Protein AF-0000000080283864 (afdb_homodimer)

Organism: Amycolatopsis orientalis (NCBI:txid31958)

pLDDT: mean 92.41, std 11.89, range [25.61, 98.88]

Radius of gyration: 26.12 Å; Cα contacts (8 Å, |Δi|>4): 1387; chains: 2; bounding box: 38×82×55 Å

Foldseek 3Di:
DPPPPPLPDDWPVQFQVQQQVAPADWDWCAQDWKWKQWPVGDIWTWGHNTRFWIQTPRDIFGKTWHCPDPFKMWIKTCPPVDFFKIKIKIAGLVQQKIKMKIKGQAPDADPPDFRIDIDMTIIGMPNDHHDDDTKDFDFVCAFWKKWWDRDPAFIKIWHHHAQFKIKMATCGHPRHPDIDMWTKHWIDDDVQWIWIKTGDNVFNKIKIKIARRPPQQKMWIKMWGAGPVGGTDIHTHMRGMGTDDGDDDPDDHHD/DDPPPPLPDDWPVQFQVQQQVAPADWDWCAQDWKWKQWPVGDIWTWGHNTRFWIQTPRDIFGKTWHCPDPFKMWIKTCPPVDFFKIKIKIAGLVQQKIKMKIKGQAPDADPPDFRIDMDMTIIGMPNDHHDDDTKDFDFVCAFWKKWWDRDPAFIKIWHHHAQFKIKMATCGHPRHPDIDMWTKHWIDDDVQWIWIKTGDNVFNKIKTKIARRPPQQKMWIKMWGAGPVGGIDIHTHMRGMGTDDGDDDPDDDHD

InterPro domains:
  IPR012674 Calycin [G3DSA:2.40.128.20] (137-214)
  IPR024724 Molybdenum cofactor biosynthesis protein F, N-terminal [PF10703] (7-105)
  IPR035348 MoaF, C-terminal domain [PF17409] (137-244)

Solvent-accessible surface area (backbone atoms only — not comparable to full-atom values): 25996 Å² total; per-residue (Å²): 130,84,68,74,74,75,78,74,78,76,50,55,72,71,66,50,72,57,32,38,67,46,29,73,66,73,40,75,50,48,72,42,72,49,41,37,41,32,74,86,67,52,69,47,41,37,36,23,71,37,66,46,35,29,30,48,74,82,44,76,30,54,40,50,34,29,59,78,43,98,48,29,38,45,35,37,29,60,33,82,86,43,87,40,33,33,40,35,39,35,39,27,80,72,34,12,37,22,36,38,38,41,39,36,54,51,96,57,87,44,91,96,42,43,31,33,46,76,47,78,39,34,32,30,35,76,83,51,76,66,44,83,71,80,39,39,83,42,64,83,54,42,37,31,29,34,34,39,39,18,34,101,54,35,29,34,38,43,36,28,61,32,54,48,30,32,33,39,34,28,48,36,42,96,52,47,69,42,66,42,50,33,42,32,46,40,28,36,55,50,94,44,29,32,40,42,30,40,28,32,69,90,46,47,33,28,38,48,31,45,38,32,66,48,92,77,27,34,31,41,33,38,37,43,28,44,36,92,89,66,44,67,45,76,42,65,28,14,15,41,48,43,81,57,44,70,42,76,68,92,70,74,57,59,84,130,85,69,75,71,76,77,75,77,75,50,55,73,71,66,49,71,57,31,38,66,46,29,74,66,74,40,77,52,50,71,41,71,47,41,35,40,33,75,84,67,52,69,46,41,37,36,22,70,36,65,46,35,30,30,48,73,83,45,76,28,54,38,48,34,30,60,80,44,98,49,30,37,44,35,38,28,60,34,83,87,42,88,41,31,33,40,37,41,36,39,28,79,71,34,12,37,23,36,38,38,42,39,38,54,50,94,58,87,43,92,98,41,44,30,32,45,76,48,78,39,33,31,30,35,74,84,51,76,65,44,83,69,79,40,39,82,42,66,82,54,44,37,31,29,34,34,37,39,18,34,102,55,34,29,34,37,42,36,29,62,32,53,48,30,31,33,38,35,28,48,36,42,98,51,48,69,44,65,42,51,32,44,32,46,40,27,38,55,50,93,45,28,30,39,42,29,40,30,32,69,89,46,47,34,29,38,48,31,43,37,31,67,50,90,76,26,34,30,40,33,36,37,44,29,43,35,89,88,65,44,67,44,75,43,65,28,14,16,41,48,44,82,57,45,70,41,74,69,92,70,74,56,60,83

Nearest PDB structures (foldseek):
  4q51-assembly1_A  TM=9.137E-01  e=9.960E-20  Burkholderia cenocepacia J2315
  5hal-assembly1_A  TM=8.743E-01  e=8.711E-05  Burkholderia vietnamiensis G4
  3ve1-assembly2_C  TM=2.803E-01  e=1.453E+00  Neisseria meningitidis serogroup B
  2zf3-assembly2_D  TM=2.287E-01  e=5.045E-01  Chromobacterium violaceum
  2zf3-assembly2_C  TM=2.265E-01  e=7.178E-01  Chromobacterium violaceum

Structure (mmCIF, N/CA/C/O backbone):
data_AF-0000000080283864-model_v1
#
loop_
_entity.id
_entity.type
_entity.pdbx_description
1 polymer 'Molybdenum cofactor biosynthesis protein MoaF'
#
loop_
_atom_site.group_PDB
_atom_site.id
_atom_site.type_symbol
_atom_site.label_atom_id
_atom_site.label_alt_id
_atom_site.label_comp_id
_atom_site.label_asym_id
_atom_site.label_entity_id
_atom_site.label_seq_id
_atom_site.pdbx_PDB_ins_code
_atom_site.Cartn_x
_atom_site.Cartn_y
_atom_site.Cartn_z
_atom_site.occupancy
_atom_site.B_iso_or_equiv
_atom_site.auth_seq_id
_atom_site.auth_comp_id
_atom_site.auth_asym_id
_atom_site.auth_atom_id
_atom_site.pdbx_PDB_model_num
ATOM 1 N N . MET A 1 1 ? 19.703 -20.797 2.203 1 25.61 1 MET A N 1
ATOM 2 C CA . MET A 1 1 ? 18.328 -20.297 2.172 1 25.61 1 MET A CA 1
ATOM 3 C C . MET A 1 1 ? 18.203 -19 2.959 1 25.61 1 MET A C 1
ATOM 5 O O . MET A 1 1 ? 18.266 -19 4.188 1 25.61 1 MET A O 1
ATOM 9 N N . SER A 1 2 ? 18.672 -17.844 2.436 1 31.12 2 SER A N 1
ATOM 10 C CA . SER A 1 2 ? 18.906 -16.641 3.213 1 31.12 2 SER A CA 1
ATOM 11 C C . SER A 1 2 ? 17.625 -16.156 3.885 1 31.12 2 SER A C 1
ATOM 13 O O . SER A 1 2 ? 16.578 -16.078 3.248 1 31.12 2 SER A O 1
ATOM 15 N N . GLU A 1 3 ? 17.375 -16.406 5.168 1 31.83 3 GLU A N 1
ATOM 16 C CA . GLU A 1 3 ? 16.344 -15.922 6.074 1 31.83 3 GLU A CA 1
ATOM 17 C C . GLU A 1 3 ? 16.047 -14.453 5.82 1 31.83 3 GLU A C 1
ATOM 19 O O . GLU A 1 3 ? 16.953 -13.633 5.699 1 31.83 3 GLU A O 1
ATOM 24 N N . ALA A 1 4 ? 15.016 -14.312 5.199 1 40.72 4 ALA A N 1
ATOM 25 C CA . ALA A 1 4 ? 14.656 -12.906 5.062 1 40.72 4 ALA A CA 1
ATOM 26 C C . ALA A 1 4 ? 15 -12.125 6.328 1 40.72 4 ALA A C 1
ATOM 28 O O . ALA A 1 4 ? 14.547 -12.484 7.422 1 40.72 4 ALA A O 1
ATOM 29 N N . PRO A 1 5 ? 16.078 -11.344 6.457 1 42.81 5 PRO A N 1
ATOM 30 C CA . PRO A 1 5 ? 16.391 -10.578 7.668 1 42.81 5 PRO A CA 1
ATOM 31 C C . PRO A 1 5 ? 15.141 -9.992 8.336 1 42.81 5 PRO A C 1
ATOM 33 O O . PRO A 1 5 ? 14.148 -9.711 7.652 1 42.81 5 PRO A O 1
ATOM 36 N N . GLU A 1 6 ? 14.773 -10.336 9.594 1 45.62 6 GLU A N 1
ATOM 37 C CA . GLU A 1 6 ? 13.758 -9.727 10.445 1 45.62 6 GLU A CA 1
ATOM 38 C C . GLU A 1 6 ? 13.656 -8.227 10.203 1 45.62 6 GLU A C 1
ATOM 40 O O . GLU A 1 6 ? 14.664 -7.512 10.273 1 45.62 6 GLU A O 1
ATOM 45 N N . GLU A 1 7 ? 12.82 -7.988 9.359 1 53.22 7 GLU A N 1
ATOM 46 C CA . GLU A 1 7 ? 12.664 -6.551 9.148 1 53.22 7 GLU A CA 1
ATOM 47 C C . GLU A 1 7 ? 12.562 -5.809 10.484 1 53.22 7 GLU A C 1
ATOM 49 O O . GLU A 1 7 ? 11.578 -5.957 11.211 1 53.22 7 GLU A O 1
ATOM 54 N N . GLN A 1 8 ? 13.641 -5.59 11.18 1 59.91 8 GLN A N 1
ATOM 55 C CA . GLN A 1 8 ? 13.625 -4.801 12.406 1 59.91 8 GLN A CA 1
ATOM 56 C C . GLN A 1 8 ? 13.039 -3.412 12.156 1 59.91 8 GLN A C 1
ATOM 58 O O . GLN A 1 8 ? 13.664 -2.578 11.5 1 59.91 8 GLN A O 1
ATOM 63 N N . TRP A 1 9 ? 11.711 -3.373 12.336 1 62.59 9 TRP A N 1
ATOM 64 C CA . TRP A 1 9 ? 11.07 -2.066 12.219 1 62.59 9 TRP A CA 1
ATOM 65 C C . TRP A 1 9 ? 11.719 -1.057 13.164 1 62.59 9 TRP A C 1
ATOM 67 O O . TRP A 1 9 ? 12.055 -1.386 14.305 1 62.59 9 TRP A O 1
ATOM 77 N N . ARG A 1 10 ? 12.117 0.074 12.609 1 65.06 10 ARG A N 1
ATOM 78 C CA . ARG A 1 10 ? 12.766 1.14 13.367 1 65.06 10 ARG A CA 1
ATOM 79 C C . ARG A 1 10 ? 11.758 1.891 14.227 1 65.06 10 ARG A C 1
ATOM 81 O O . ARG A 1 10 ? 10.586 2.014 13.867 1 65.06 10 ARG A O 1
ATOM 88 N N . THR A 1 11 ? 12.336 2.283 15.367 1 65.94 11 THR A N 1
ATOM 89 C CA . THR A 1 11 ? 11.531 3.109 16.266 1 65.94 11 THR A CA 1
ATOM 90 C C . THR A 1 11 ? 11.461 4.547 15.758 1 65.94 11 THR A C 1
ATOM 92 O O . THR A 1 11 ? 12.234 4.938 14.883 1 65.94 11 THR A O 1
ATOM 95 N N . TYR A 1 12 ? 10.523 5.316 16.281 1 68.38 12 TYR A N 1
ATOM 96 C CA . TYR A 1 12 ? 10.266 6.703 15.906 1 68.38 12 TYR A CA 1
ATOM 97 C C . TYR A 1 12 ? 11.562 7.512 15.906 1 68.38 12 TYR A C 1
ATOM 99 O O . TYR A 1 12 ? 11.859 8.203 14.93 1 68.38 12 TYR A O 1
ATOM 107 N N . ASP A 1 13 ? 12.289 7.477 16.906 1 67.56 13 ASP A N 1
ATOM 108 C CA . ASP A 1 13 ? 13.477 8.305 17.078 1 67.56 13 ASP A CA 1
ATOM 109 C C . ASP A 1 13 ? 14.57 7.922 16.078 1 67.56 13 ASP A C 1
ATOM 111 O O . ASP A 1 13 ? 15.398 8.758 15.719 1 67.56 13 ASP A O 1
ATOM 115 N N . GLU A 1 14 ? 14.453 6.836 15.617 1 67.88 14 GLU A N 1
ATOM 116 C CA . GLU A 1 14 ? 15.492 6.34 14.711 1 67.88 14 GLU A CA 1
ATOM 117 C C . GLU A 1 14 ? 15.289 6.863 13.297 1 67.88 14 GLU A C 1
ATOM 119 O O . GLU A 1 14 ? 16.25 7.094 12.57 1 67.88 14 GLU A O 1
ATOM 124 N N . PHE A 1 15 ? 14.062 7.145 13.023 1 70.94 15 PHE A N 1
ATOM 125 C CA . PHE A 1 15 ? 13.891 7.5 11.617 1 70.94 15 PHE A CA 1
ATOM 126 C C . PHE A 1 15 ? 13.625 8.992 11.469 1 70.94 15 PHE A C 1
ATOM 128 O O . PHE A 1 15 ? 13.828 9.555 10.391 1 70.94 15 PHE A O 1
ATOM 135 N N . ALA A 1 16 ? 13.352 9.625 12.523 1 75.56 16 ALA A N 1
ATOM 136 C CA . ALA A 1 16 ? 12.875 11 12.398 1 75.56 16 ALA A CA 1
ATOM 137 C C . ALA A 1 16 ? 14.039 11.984 12.406 1 75.56 16 ALA A C 1
ATOM 139 O O . ALA A 1 16 ? 13.883 13.148 12.047 1 75.56 16 ALA A O 1
ATOM 140 N N . ALA A 1 17 ? 15.25 11.539 12.742 1 79.31 17 ALA A N 1
ATOM 141 C CA . ALA A 1 17 ? 16.391 12.453 12.812 1 79.31 17 ALA A CA 1
ATOM 142 C C . ALA A 1 17 ? 16.688 13.062 11.445 1 79.31 17 ALA A C 1
ATOM 144 O O . ALA A 1 17 ? 16.969 12.344 10.484 1 79.31 17 ALA A O 1
ATOM 145 N N . GLY A 1 18 ? 16.484 14.367 11.336 1 88.31 18 GLY A N 1
ATOM 146 C CA . GLY A 1 18 ? 16.844 15.078 10.125 1 88.31 18 GLY A CA 1
ATOM 147 C C . GLY A 1 18 ? 15.688 15.25 9.164 1 88.31 18 GLY A C 1
ATOM 148 O O . GLY A 1 18 ? 15.836 15.867 8.102 1 88.31 18 GLY A O 1
ATOM 149 N N . ILE A 1 19 ? 14.555 14.844 9.547 1 92.75 19 ILE A N 1
ATOM 150 C CA . ILE A 1 19 ? 13.43 14.805 8.609 1 92.75 19 ILE A CA 1
ATOM 151 C C . ILE A 1 19 ? 12.945 16.219 8.328 1 92.75 19 ILE A C 1
ATOM 153 O O . ILE A 1 19 ? 12.172 16.438 7.387 1 92.75 19 ILE A O 1
ATOM 157 N N . ALA A 1 20 ? 13.461 17.219 9.07 1 94.94 20 ALA A N 1
ATOM 158 C CA . ALA A 1 20 ? 13.062 18.609 8.867 1 94.94 20 ALA A CA 1
ATOM 159 C C . ALA A 1 20 ? 14.117 19.375 8.078 1 94.94 20 ALA A C 1
ATOM 161 O O . ALA A 1 20 ? 14.047 20.594 7.965 1 94.94 20 ALA A O 1
ATOM 162 N N . THR A 1 21 ? 15.109 18.719 7.535 1 96.25 21 THR A N 1
ATOM 163 C CA . THR A 1 21 ? 16.25 19.359 6.887 1 96.25 21 THR A CA 1
ATOM 164 C C . THR A 1 21 ? 15.789 20.266 5.742 1 96.25 21 THR A C 1
ATOM 166 O O . THR A 1 21 ? 16.312 21.359 5.559 1 96.25 21 THR A O 1
ATOM 169 N N . TYR A 1 22 ? 14.789 19.875 4.984 1 97.75 22 TYR A N 1
ATOM 170 C CA . TYR A 1 22 ? 14.359 20.656 3.828 1 97.75 22 TYR A CA 1
ATOM 171 C C . TYR A 1 22 ? 13.047 21.391 4.109 1 97.75 22 TYR A C 1
ATOM 173 O O . TYR A 1 22 ? 12.352 21.797 3.184 1 97.75 22 TYR A O 1
ATOM 181 N N . ARG A 1 23 ? 12.727 21.438 5.387 1 97.62 23 ARG A N 1
ATOM 182 C CA . ARG A 1 23 ? 11.523 22.156 5.781 1 97.62 23 ARG A CA 1
ATOM 183 C C . ARG A 1 23 ? 11.656 23.641 5.48 1 97.62 23 ARG A C 1
ATOM 185 O O . ARG A 1 23 ? 12.75 24.203 5.562 1 97.62 23 ARG A O 1
ATOM 192 N N . LEU A 1 24 ? 10.555 24.297 5.145 1 97.69 24 LEU A N 1
ATOM 193 C CA . LEU A 1 24 ? 10.531 25.75 4.992 1 97.69 24 LEU A CA 1
ATOM 194 C C . LEU A 1 24 ? 10.898 26.438 6.301 1 97.69 24 LEU A C 1
ATOM 196 O O . LEU A 1 24 ? 10.68 25.875 7.383 1 97.69 24 LEU A O 1
ATOM 200 N N . PRO A 1 25 ? 11.461 27.594 6.211 1 96.38 25 PRO A N 1
ATOM 201 C CA . PRO A 1 25 ? 11.852 28.297 7.434 1 96.38 25 PRO A CA 1
ATOM 202 C C . PRO A 1 25 ? 10.656 28.656 8.32 1 96.38 25 PRO A C 1
ATOM 204 O O . PRO A 1 25 ? 9.547 28.844 7.816 1 96.38 25 PRO A O 1
ATOM 207 N N . ASN A 1 26 ? 10.961 28.812 9.547 1 97.12 26 ASN A N 1
ATOM 208 C CA . ASN A 1 26 ? 9.93 29.203 10.5 1 97.12 26 ASN A CA 1
ATOM 209 C C . ASN A 1 26 ? 9.422 30.625 10.219 1 97.12 26 ASN A C 1
ATOM 211 O O . ASN A 1 26 ? 10.203 31.5 9.844 1 97.12 26 ASN A O 1
ATOM 215 N N . ALA A 1 27 ? 8.172 30.75 10.43 1 97.5 27 ALA A N 1
ATOM 216 C CA . ALA A 1 27 ? 7.566 32.062 10.391 1 97.5 27 ALA A CA 1
ATOM 217 C C . ALA A 1 27 ? 7.492 32.688 11.789 1 97.5 27 ALA A C 1
ATOM 219 O O . ALA A 1 27 ? 7.254 31.969 12.773 1 97.5 27 ALA A O 1
ATOM 220 N N . ASP A 1 28 ? 7.703 33.938 11.883 1 97.31 28 ASP A N 1
ATOM 221 C CA . ASP A 1 28 ? 7.551 34.688 13.133 1 97.31 28 ASP A CA 1
ATOM 222 C C . ASP A 1 28 ? 6.176 35.344 13.211 1 97.31 28 ASP A C 1
ATOM 224 O O . ASP A 1 28 ? 5.891 36.281 12.461 1 97.31 28 ASP A O 1
ATOM 228 N N . LEU A 1 29 ? 5.359 34.844 14.18 1 97.94 29 LEU A N 1
ATOM 229 C CA . LEU A 1 29 ? 4.008 35.375 14.297 1 97.94 29 LEU A CA 1
ATOM 230 C C . LEU A 1 29 ? 3.887 36.281 15.523 1 97.94 29 LEU A C 1
ATOM 232 O O . LEU A 1 29 ? 2.777 36.594 15.969 1 97.94 29 LEU A O 1
ATOM 236 N N . SER A 1 30 ? 5.043 36.719 16 1 98.19 30 SER A N 1
ATOM 237 C CA . SER A 1 30 ? 5.102 37.5 17.219 1 98.19 30 SER A CA 1
ATOM 238 C C . SER A 1 30 ? 4.145 38.688 17.156 1 98.19 30 SER A C 1
ATOM 240 O O . SER A 1 30 ? 4.148 39.438 16.172 1 98.19 30 SER A O 1
ATOM 242 N N . GLY A 1 31 ? 3.346 38.781 18.188 1 98 31 GLY A N 1
ATOM 243 C CA . GLY A 1 31 ? 2.482 39.938 18.328 1 98 31 GLY A CA 1
ATOM 244 C C . GLY A 1 31 ? 1.147 39.781 17.625 1 98 31 GLY A C 1
ATOM 245 O O . GLY A 1 31 ? 0.249 40.594 17.781 1 98 31 GLY A O 1
ATOM 246 N N . ARG A 1 32 ? 0.934 38.75 16.922 1 97.44 32 ARG A N 1
ATOM 247 C CA . ARG A 1 32 ? -0.314 38.531 16.203 1 97.44 32 ARG A CA 1
ATOM 248 C C . ARG A 1 32 ? -1.356 37.875 17.109 1 97.44 32 ARG A C 1
ATOM 250 O O . ARG A 1 32 ? -1.013 37.125 18.031 1 97.44 32 ARG A O 1
ATOM 257 N N . GLU A 1 33 ? -2.533 38.281 16.875 1 97.94 33 GLU A N 1
ATOM 258 C CA . GLU A 1 33 ? -3.695 37.656 17.5 1 97.94 33 GLU A CA 1
ATOM 259 C C . GLU A 1 33 ? -4.668 37.156 16.453 1 97.94 33 GLU A C 1
ATOM 261 O O . GLU A 1 33 ? -4.883 37.781 15.422 1 97.94 33 GLU A O 1
ATOM 266 N N . LEU A 1 34 ? -5.211 36.031 16.75 1 97.56 34 LEU A N 1
ATOM 267 C CA . LEU A 1 34 ? -6.098 35.344 15.805 1 97.56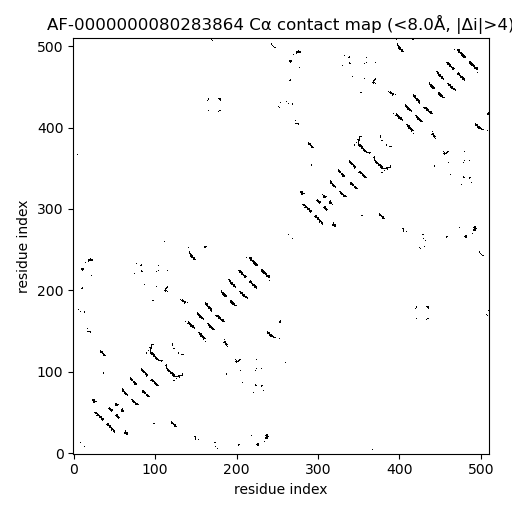 34 LEU A CA 1
ATOM 268 C C . LEU A 1 34 ? -7.156 34.531 16.531 1 97.56 34 LEU A C 1
ATOM 270 O O . LEU A 1 34 ? -6.836 33.781 17.453 1 97.56 34 LEU A O 1
ATOM 274 N N . ALA A 1 35 ? -8.336 34.781 16.203 1 98.56 35 ALA A N 1
ATOM 275 C CA . ALA A 1 35 ? -9.406 33.875 16.656 1 98.56 35 ALA A CA 1
ATOM 276 C C . ALA A 1 35 ? -9.898 33 15.523 1 98.56 35 ALA A C 1
ATOM 278 O O . ALA A 1 35 ? -10.188 33.469 14.43 1 98.56 35 ALA A O 1
ATOM 279 N N . VAL A 1 36 ? -9.938 31.719 15.766 1 98.69 36 VAL A N 1
ATOM 280 C CA . VAL A 1 36 ? -10.469 30.75 14.805 1 98.69 36 VAL A CA 1
ATOM 281 C C . VAL A 1 36 ? -11.75 30.125 15.359 1 98.69 36 VAL A C 1
ATOM 283 O O . VAL A 1 36 ? -11.742 29.531 16.438 1 98.69 36 VAL A O 1
ATOM 286 N N . THR A 1 37 ? -12.836 30.297 14.633 1 98.75 37 THR A N 1
ATOM 287 C CA . THR A 1 37 ? -14.078 29.609 14.977 1 98.75 37 THR A CA 1
ATOM 288 C C . THR A 1 37 ? -14.234 28.328 14.156 1 98.75 37 THR A C 1
ATOM 290 O O . THR A 1 37 ? -14.305 28.391 12.93 1 98.75 37 THR A O 1
ATOM 293 N N . LEU A 1 38 ? -14.312 27.203 14.867 1 98.56 38 LEU A N 1
ATOM 294 C CA . LEU A 1 38 ? -14.445 25.906 14.211 1 98.56 38 LEU A CA 1
ATOM 295 C C . LEU A 1 38 ? -15.906 25.609 13.898 1 98.56 38 LEU A C 1
ATOM 297 O O . LEU A 1 38 ? -16.812 26.281 14.406 1 98.56 38 LEU A O 1
ATOM 301 N N . ASP A 1 39 ? -16.109 24.656 13.062 1 98 39 ASP A N 1
ATOM 302 C CA . ASP A 1 39 ? -17.453 24.391 12.57 1 98 39 ASP A CA 1
ATOM 303 C C . ASP A 1 39 ? -18.328 23.766 13.656 1 98 39 ASP A C 1
ATOM 305 O O . ASP A 1 39 ? -19.562 23.734 13.523 1 98 39 ASP A O 1
ATOM 309 N N . ASP A 1 40 ? -17.766 23.297 14.68 1 97.62 40 ASP A N 1
ATOM 310 C CA . ASP A 1 40 ? -18.578 22.766 15.766 1 97.62 40 ASP A CA 1
ATOM 311 C C . ASP A 1 40 ? -18.891 23.859 16.797 1 97.62 40 ASP A C 1
ATOM 313 O O . ASP A 1 40 ? -19.484 23.578 17.844 1 97.62 40 ASP A O 1
ATOM 317 N N . GLY A 1 41 ? -18.438 25 16.562 1 97 41 GLY A N 1
ATOM 318 C CA . GLY A 1 41 ? -18.734 26.141 17.422 1 97 41 GLY A CA 1
ATOM 319 C C . GLY A 1 41 ? -17.594 26.5 18.344 1 97 41 GLY A C 1
ATOM 320 O O . GLY A 1 41 ? -17.578 27.594 18.938 1 97 41 GLY A O 1
ATOM 321 N N . THR A 1 42 ? -16.641 25.641 18.5 1 97.56 42 THR A N 1
ATOM 322 C CA . THR A 1 42 ? -15.484 25.906 19.344 1 97.56 42 THR A CA 1
ATOM 323 C C . THR A 1 42 ? -14.656 27.047 18.781 1 97.56 42 THR A C 1
ATOM 325 O O . THR A 1 42 ? -14.461 27.156 17.562 1 97.56 42 THR A O 1
ATOM 328 N N . THR A 1 43 ? -14.219 27.906 19.672 1 98.25 43 THR A N 1
ATOM 329 C CA . THR A 1 43 ? -13.359 29 19.25 1 98.25 43 THR A CA 1
ATOM 330 C C . THR A 1 43 ? -11.953 28.844 19.828 1 98.25 43 THR A C 1
ATOM 332 O O . THR A 1 43 ? -11.797 28.562 21.016 1 98.25 43 THR A O 1
ATOM 335 N N . LEU A 1 44 ? -10.969 28.969 19.016 1 98.25 44 LEU A N 1
ATOM 336 C CA . LEU A 1 44 ? -9.57 29.031 19.422 1 98.25 44 LEU A CA 1
ATOM 337 C C . LEU A 1 44 ? -9.062 30.469 19.406 1 98.25 44 LEU A C 1
ATOM 339 O O . LEU A 1 44 ? -8.961 31.094 18.344 1 98.25 44 LEU A O 1
ATOM 343 N N . ALA A 1 45 ? -8.773 30.984 20.547 1 98.44 45 ALA A N 1
ATOM 344 C CA . ALA A 1 45 ? -8.195 32.312 20.656 1 98.44 45 ALA A CA 1
ATOM 345 C C . ALA A 1 45 ? -6.676 32.25 20.797 1 98.44 45 ALA A C 1
ATOM 347 O O . ALA A 1 45 ? -6.16 31.922 21.875 1 98.44 45 ALA A O 1
ATOM 348 N N . LEU A 1 46 ? -5.992 32.625 19.766 1 98.19 46 LEU A N 1
ATOM 349 C CA . LEU A 1 46 ? -4.539 32.531 19.719 1 98.19 46 LEU A CA 1
ATOM 350 C C . LEU A 1 46 ? -3.885 33.875 19.859 1 98.19 46 LEU A C 1
ATOM 352 O O . LEU A 1 46 ? -4.23 34.812 19.141 1 98.19 46 LEU A O 1
ATOM 356 N N . ARG A 1 47 ? -3.043 34 20.781 1 98.38 47 ARG A N 1
ATOM 357 C CA . ARG A 1 47 ? -2.176 35.156 20.938 1 98.38 47 ARG A CA 1
ATOM 358 C C . ARG A 1 47 ? -0.705 34.75 20.906 1 98.38 47 ARG A C 1
ATOM 360 O O . ARG A 1 47 ? -0.203 34.125 21.828 1 98.38 47 ARG A O 1
ATOM 367 N N . PHE A 1 48 ? -0.037 35.125 19.844 1 98.38 48 PHE A N 1
ATOM 368 C CA . PHE A 1 48 ? 1.373 34.781 19.688 1 98.38 48 PHE A CA 1
ATOM 369 C C . PHE A 1 48 ? 2.252 35.75 20.453 1 98.38 48 PHE A C 1
ATOM 371 O O . PHE A 1 48 ? 2.484 36.875 19.984 1 98.38 48 PHE A O 1
ATOM 378 N N . GLU A 1 49 ? 2.789 35.312 21.516 1 98.06 49 GLU A N 1
ATOM 379 C CA . GLU A 1 49 ? 3.521 36.188 22.438 1 98.06 49 GLU A CA 1
ATOM 380 C C . GLU A 1 49 ? 4.891 36.562 21.859 1 98.06 49 GLU A C 1
ATOM 382 O O . GLU A 1 49 ? 5.332 37.688 21.984 1 98.06 49 GLU A O 1
ATOM 387 N N . ASP A 1 50 ? 5.559 35.656 21.391 1 97.56 50 ASP A N 1
ATOM 388 C CA . ASP A 1 50 ? 6.848 35.781 20.719 1 97.56 50 ASP A CA 1
ATOM 389 C C . ASP A 1 50 ? 7.016 34.719 19.625 1 97.56 50 ASP A C 1
ATOM 391 O O . ASP A 1 50 ? 6.035 34.125 19.188 1 97.56 50 ASP A O 1
ATOM 395 N N . ALA A 1 51 ? 8.188 34.562 19.156 1 96.88 51 ALA A N 1
ATOM 396 C CA . ALA A 1 51 ? 8.43 33.719 18 1 96.88 51 ALA A CA 1
ATOM 397 C C . ALA A 1 51 ? 8.25 32.219 18.359 1 96.88 51 ALA A C 1
ATOM 399 O O . ALA A 1 51 ? 8.156 31.375 17.469 1 96.88 51 ALA A O 1
ATOM 400 N N . GLU A 1 52 ? 8.07 31.875 19.656 1 96.06 52 GLU A N 1
ATOM 401 C CA . GLU A 1 52 ? 8.102 30.469 20.031 1 96.06 52 GLU A CA 1
ATOM 402 C C . GLU A 1 52 ? 6.953 30.125 20.984 1 96.06 52 GLU A C 1
ATOM 404 O O . GLU A 1 52 ? 6.734 28.953 21.297 1 96.06 52 GLU A O 1
ATOM 409 N N . THR A 1 53 ? 6.285 31.141 21.422 1 96.62 53 THR A N 1
ATOM 410 C CA . THR A 1 53 ? 5.281 30.891 22.453 1 96.62 53 THR A CA 1
ATOM 411 C C . THR A 1 53 ? 3.938 31.5 22.062 1 96.62 53 THR A C 1
ATOM 413 O O . THR A 1 53 ? 3.883 32.625 21.547 1 96.62 53 THR A O 1
ATOM 416 N N . VAL A 1 54 ? 2.865 30.75 22.281 1 96.75 54 VAL A N 1
ATOM 417 C CA . VAL A 1 54 ? 1.51 31.203 21.984 1 96.75 54 VAL A CA 1
ATOM 418 C C . VAL A 1 54 ? 0.602 30.938 23.188 1 96.75 54 VAL A C 1
ATOM 420 O O . VAL A 1 54 ? 0.799 29.969 23.922 1 96.75 54 VAL A O 1
ATOM 423 N N . THR A 1 55 ? -0.249 31.812 23.469 1 96.19 55 THR A N 1
ATOM 424 C CA . THR A 1 55 ? -1.346 31.578 24.406 1 96.19 55 THR A CA 1
ATOM 425 C C . THR A 1 55 ? -2.633 31.25 23.656 1 96.19 55 THR A C 1
ATOM 427 O O . THR A 1 55 ? -3.115 32.062 22.859 1 96.19 55 THR A O 1
ATOM 430 N N . CYS A 1 56 ? -3.1 30.047 23.797 1 95.19 56 CYS A N 1
ATOM 431 C CA . CYS A 1 56 ? -4.352 29.594 23.203 1 95.19 56 CYS A CA 1
ATOM 432 C C . CYS A 1 56 ? -5.414 29.375 24.266 1 95.19 56 CYS A C 1
ATOM 434 O O . CYS A 1 56 ? -5.277 28.484 25.109 1 95.19 56 CYS A O 1
ATOM 436 N N . ASN A 1 57 ? -6.473 30.156 24.188 1 95.12 57 ASN A N 1
ATOM 437 C CA . ASN A 1 57 ? -7.543 30.078 25.172 1 95.12 57 ASN A CA 1
ATOM 438 C C . ASN A 1 57 ? -6.996 30.141 26.594 1 95.12 57 ASN A C 1
ATOM 440 O O . ASN A 1 57 ? -7.391 29.344 27.453 1 95.12 57 ASN A O 1
ATOM 444 N N . GLY A 1 58 ? -6.047 30.906 26.766 1 92.25 58 GLY A N 1
ATOM 445 C CA . GLY A 1 58 ? -5.52 31.188 28.094 1 92.25 58 GLY A CA 1
ATOM 446 C C . GLY A 1 58 ? -4.375 30.266 28.484 1 92.25 58 GLY A C 1
ATOM 447 O O . GLY A 1 58 ? -3.758 30.453 29.531 1 92.25 58 GLY A O 1
ATOM 448 N N . ILE A 1 59 ? -4.051 29.297 27.766 1 92 59 ILE A N 1
ATOM 449 C CA . ILE A 1 59 ? -2.998 28.344 28.078 1 92 59 ILE A CA 1
ATOM 450 C C . ILE A 1 59 ? -1.763 28.641 27.219 1 92 59 ILE A C 1
ATOM 452 O O . ILE A 1 59 ? -1.841 28.672 26 1 92 59 ILE A O 1
ATOM 456 N N . LYS A 1 60 ? -0.648 28.891 27.922 1 92.94 60 LYS A N 1
ATOM 457 C CA . LYS A 1 60 ? 0.615 29.172 27.25 1 92.94 60 LYS A CA 1
ATOM 458 C C . LYS A 1 60 ? 1.312 27.891 26.812 1 92.94 60 LYS A C 1
ATOM 460 O O . LYS A 1 60 ? 1.423 26.938 27.578 1 92.94 60 LYS A O 1
ATOM 465 N N . ASP A 1 61 ? 1.671 27.828 25.609 1 92.19 61 ASP A N 1
ATOM 466 C CA . ASP A 1 61 ? 2.346 26.656 25.047 1 92.19 61 ASP A CA 1
ATOM 467 C C . ASP A 1 61 ? 3.348 27.078 23.969 1 92.19 61 ASP A C 1
ATOM 469 O O . ASP A 1 61 ? 3.246 28.188 23.422 1 92.19 61 ASP A O 1
ATOM 473 N N . PRO A 1 62 ? 4.391 26.234 23.828 1 94.38 62 PRO A N 1
ATOM 474 C CA . PRO A 1 62 ? 5.219 26.5 22.641 1 94.38 62 PRO A CA 1
ATOM 475 C C . PRO A 1 62 ? 4.453 26.328 21.344 1 94.38 62 PRO A C 1
ATOM 477 O O . PRO A 1 62 ? 3.402 25.688 21.312 1 94.38 62 PRO A O 1
ATOM 480 N N . TYR A 1 63 ? 4.957 26.984 20.25 1 96.12 63 TYR A N 1
ATOM 481 C CA . TYR A 1 63 ? 4.41 26.766 18.906 1 96.12 63 TYR A CA 1
ATOM 482 C C . TYR A 1 63 ? 5.508 26.844 17.844 1 96.12 63 TYR A C 1
ATOM 484 O O . TYR A 1 63 ? 6.594 27.359 18.109 1 96.12 63 TYR A O 1
ATOM 492 N N . ASP A 1 64 ? 5.254 26.234 16.766 1 95.44 64 ASP A N 1
ATOM 493 C CA . ASP A 1 64 ? 6.02 26.453 15.547 1 95.44 64 ASP A CA 1
ATOM 494 C C . ASP A 1 64 ? 5.102 26.781 14.367 1 95.44 64 ASP A C 1
ATOM 496 O O . ASP A 1 64 ? 3.98 26.266 14.297 1 95.44 64 ASP A O 1
ATOM 500 N N . ALA A 1 65 ? 5.578 27.672 13.547 1 98.06 65 ALA A N 1
ATOM 501 C CA . ALA A 1 65 ? 4.762 28.109 12.422 1 98.06 65 ALA A CA 1
ATOM 502 C C . ALA A 1 65 ? 5.586 28.188 11.141 1 98.06 65 ALA A C 1
ATOM 504 O O . ALA A 1 65 ? 6.785 28.469 11.18 1 98.06 65 ALA A O 1
ATOM 505 N N . VAL A 1 66 ? 4.965 27.844 10.062 1 98.5 66 VAL A N 1
ATOM 506 C CA . VAL A 1 66 ? 5.566 27.953 8.734 1 98.5 66 VAL A CA 1
ATOM 507 C C . VAL A 1 66 ? 4.605 28.656 7.785 1 98.5 66 VAL A C 1
ATOM 509 O O . VAL A 1 66 ? 3.412 28.344 7.754 1 98.5 66 VAL A O 1
ATOM 512 N N . ALA A 1 67 ? 5.16 29.703 7.105 1 98.44 67 ALA A N 1
ATOM 513 C CA . ALA A 1 67 ? 4.406 30.25 5.977 1 98.44 67 ALA A CA 1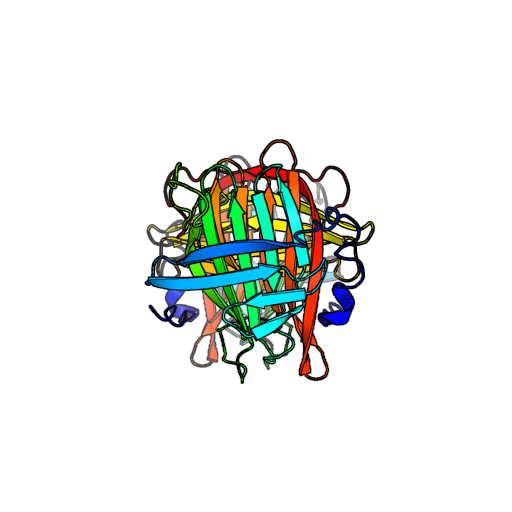
ATOM 514 C C . ALA A 1 67 ? 4.523 29.344 4.758 1 98.44 67 ALA A C 1
ATOM 516 O O . ALA A 1 67 ? 5.512 29.406 4.02 1 98.44 67 ALA A O 1
ATOM 517 N N . VAL A 1 68 ? 3.467 28.547 4.543 1 98.38 68 VAL A N 1
ATOM 518 C CA . VAL A 1 68 ? 3.502 27.594 3.449 1 98.38 68 VAL A CA 1
ATOM 519 C C . VAL A 1 68 ? 3.291 28.312 2.119 1 98.38 68 VAL A C 1
ATOM 521 O O . VAL A 1 68 ? 3.85 27.906 1.095 1 98.38 68 VAL A O 1
ATOM 524 N N . ARG A 1 69 ? 2.408 29.219 2.1 1 98.06 69 ARG A N 1
ATOM 525 C CA . ARG A 1 69 ? 2.244 30.234 1.077 1 98.06 69 ARG A CA 1
ATOM 526 C C . ARG A 1 69 ? 2.289 31.641 1.693 1 98.06 69 ARG A C 1
ATOM 528 O O . ARG A 1 69 ? 2.365 31.781 2.916 1 98.06 69 ARG A O 1
ATOM 535 N N . GLU A 1 70 ? 2.223 32.688 0.795 1 96.75 70 GLU A N 1
ATOM 536 C CA . GLU A 1 70 ? 2.289 34.031 1.295 1 96.75 70 GLU A CA 1
ATOM 537 C C . GLU A 1 70 ? 1.17 34.312 2.295 1 96.75 70 GLU A C 1
ATOM 539 O O . GLU A 1 70 ? 1.37 35.031 3.275 1 96.75 70 GLU A O 1
ATOM 544 N N . ASP A 1 71 ? 0.048 33.75 2.07 1 97.56 71 ASP A N 1
ATOM 545 C CA . ASP A 1 71 ? -1.117 34.062 2.883 1 97.56 71 ASP A CA 1
ATOM 546 C C . ASP A 1 71 ? -1.598 32.875 3.682 1 97.56 71 ASP A C 1
ATOM 548 O O . ASP A 1 71 ? -2.695 32.875 4.242 1 97.56 71 ASP A O 1
ATOM 552 N N . VAL A 1 72 ? -0.87 31.75 3.701 1 98.62 72 VAL A N 1
ATOM 553 C CA . VAL A 1 72 ? -1.32 30.547 4.395 1 98.62 72 VAL A CA 1
ATOM 554 C C . VAL A 1 72 ? -0.257 30.094 5.398 1 98.62 72 VAL A C 1
ATOM 556 O O . VAL A 1 72 ? 0.906 29.906 5.031 1 98.62 72 VAL A O 1
ATOM 559 N N . PHE A 1 73 ? -0.674 29.891 6.598 1 98.81 73 PHE A N 1
ATOM 560 C CA . PHE A 1 73 ? 0.238 29.516 7.676 1 98.81 73 PHE A CA 1
ATOM 561 C C . PHE A 1 73 ? -0.129 28.156 8.258 1 98.81 73 PHE A C 1
ATOM 563 O O . PHE A 1 73 ? -1.31 27.859 8.438 1 98.81 73 PHE A O 1
ATOM 570 N N . PHE A 1 74 ? 0.864 27.312 8.438 1 98.81 74 PHE A N 1
ATOM 571 C CA . PHE A 1 74 ? 0.818 26.078 9.188 1 98.81 74 PHE A CA 1
ATOM 572 C C . PHE A 1 74 ? 1.36 26.266 10.602 1 98.81 74 PHE A C 1
ATOM 574 O O . PHE A 1 74 ? 2.551 26.531 10.781 1 98.81 74 PHE A O 1
ATOM 581 N N . VAL A 1 75 ? 0.488 26.156 11.625 1 98.5 75 VAL A N 1
ATOM 582 C CA . VAL A 1 75 ? 0.877 26.406 13.008 1 98.5 75 VAL A CA 1
ATOM 583 C C . VAL A 1 75 ? 0.669 25.141 13.836 1 98.5 75 VAL A C 1
ATOM 585 O O . VAL A 1 75 ? -0.442 24.625 13.906 1 98.5 75 VAL A O 1
ATOM 588 N N . ASN A 1 76 ? 1.685 24.703 14.438 1 97.56 76 ASN A N 1
ATOM 589 C CA . ASN A 1 76 ? 1.593 23.516 15.289 1 97.56 76 ASN A CA 1
ATOM 590 C C . ASN A 1 76 ? 1.856 23.859 16.75 1 97.56 76 ASN A C 1
ATOM 592 O O . ASN A 1 76 ? 2.824 24.547 17.062 1 97.56 76 ASN A O 1
ATOM 596 N N . LEU A 1 77 ? 0.979 23.422 17.562 1 95.62 77 LEU A N 1
ATOM 597 C CA . LEU A 1 77 ? 1.103 23.5 19 1 95.62 77 LEU A CA 1
ATOM 598 C C . LEU A 1 77 ? 1.312 22.109 19.609 1 95.62 77 LEU A C 1
ATOM 600 O O . LEU A 1 77 ? 0.354 21.359 19.781 1 95.62 77 LEU A O 1
ATOM 604 N N . PRO A 1 78 ? 2.525 21.594 19.938 1 88.88 78 PRO A N 1
ATOM 605 C CA . PRO A 1 78 ? 2.775 20.266 20.5 1 88.88 78 PRO A CA 1
ATOM 606 C C . PRO A 1 78 ? 2.162 20.078 21.875 1 88.88 78 PRO A C 1
ATOM 608 O O . PRO A 1 78 ? 1.972 18.953 22.328 1 88.88 78 PRO A O 1
ATOM 611 N N . HIS A 1 79 ? 1.562 21.062 22.484 1 74.81 79 HIS A N 1
ATOM 612 C CA . HIS A 1 79 ? 0.991 21.062 23.828 1 74.81 79 HIS A CA 1
ATOM 613 C C . HIS A 1 79 ? 1.928 20.391 24.828 1 74.81 79 HIS A C 1
ATOM 615 O O . HIS A 1 79 ? 1.62 19.328 25.359 1 74.81 79 HIS A O 1
ATOM 621 N N . THR A 1 80 ? 2.975 20.938 25.141 1 69.25 80 THR A N 1
ATOM 622 C CA . THR A 1 80 ? 3.947 20.344 26.047 1 69.25 8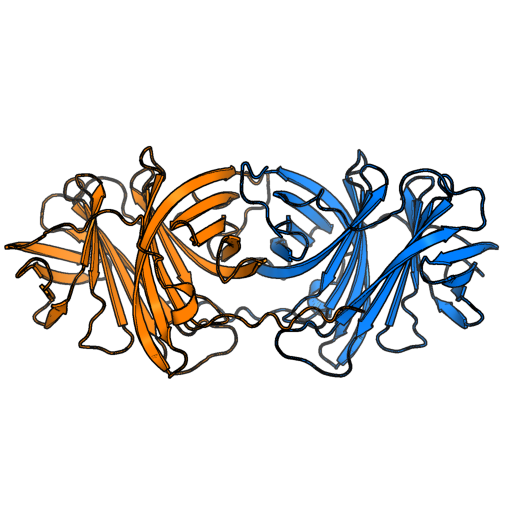0 THR A CA 1
ATOM 623 C C . THR A 1 80 ? 3.355 20.172 27.438 1 69.25 80 THR A C 1
ATOM 625 O O . THR A 1 80 ? 3.834 19.359 28.234 1 69.25 80 THR A O 1
ATOM 628 N N . SER A 1 81 ? 2.223 20.859 27.641 1 69.44 81 SER A N 1
ATOM 629 C CA . SER A 1 81 ? 1.59 20.797 28.953 1 69.44 81 SER A CA 1
ATOM 630 C C . SER A 1 81 ? 0.644 19.594 29.047 1 69.44 81 SER A C 1
ATOM 632 O O . SER A 1 81 ? 0.25 19.203 30.156 1 69.44 81 SER A O 1
ATOM 634 N N . VAL A 1 82 ? 0.195 19.109 27.984 1 72 82 VAL A N 1
ATOM 635 C CA . VAL A 1 82 ? -0.669 17.938 27.953 1 72 82 VAL A CA 1
ATOM 636 C C . VAL A 1 82 ? 0.022 16.812 27.188 1 72 82 VAL A C 1
ATOM 638 O O . VAL A 1 82 ? 0.28 16.922 25.984 1 72 82 VAL A O 1
ATOM 641 N N . ASP A 1 83 ? 0.287 15.805 27.969 1 78.81 83 ASP A N 1
ATOM 642 C CA . ASP A 1 83 ? 1.018 14.688 27.375 1 78.81 83 ASP A CA 1
ATOM 643 C C . ASP A 1 83 ? 0.175 13.984 26.312 1 78.81 83 ASP A C 1
ATOM 645 O O . ASP A 1 83 ? -1.013 13.727 26.516 1 78.81 83 ASP A O 1
ATOM 649 N N . GLY A 1 84 ? 0.791 13.836 25.125 1 88.44 84 GLY A N 1
ATOM 650 C CA . GLY A 1 84 ? 0.213 12.977 24.094 1 88.44 84 GLY A CA 1
ATOM 651 C C . GLY A 1 84 ? -0.786 13.695 23.219 1 88.44 84 GLY A C 1
ATOM 652 O O . GLY A 1 84 ? -1.648 13.062 22.594 1 88.44 84 GLY A O 1
ATOM 653 N N . GLU A 1 85 ? -0.774 15.008 23.25 1 92.5 85 GLU A N 1
ATOM 654 C CA . GLU A 1 85 ? -1.709 15.75 22.406 1 92.5 85 GLU A CA 1
ATOM 655 C C . GLU A 1 85 ? -0.993 16.844 21.609 1 92.5 85 GLU A C 1
ATOM 657 O O . GLU A 1 85 ? 0.023 17.375 22.062 1 92.5 85 GLU A O 1
ATOM 662 N N . ALA A 1 86 ? -1.474 17.094 20.5 1 95.25 86 ALA A N 1
ATOM 663 C CA . ALA A 1 86 ? -1.001 18.203 19.672 1 95.25 86 ALA A CA 1
ATOM 664 C C . ALA A 1 86 ? -2.15 18.828 18.906 1 95.25 86 ALA A C 1
ATOM 666 O O . ALA A 1 86 ? -3.146 18.172 18.594 1 95.25 86 ALA A O 1
ATOM 667 N N . LEU A 1 87 ? -2.033 20.094 18.672 1 96.69 87 LEU A N 1
ATOM 668 C CA . LEU A 1 87 ? -2.998 20.828 17.859 1 96.69 87 LEU A CA 1
ATOM 669 C C . LEU A 1 87 ? -2.309 21.531 16.688 1 96.69 87 LEU A C 1
ATOM 671 O O . LEU A 1 87 ? -1.298 22.203 16.875 1 96.69 87 LEU A O 1
ATOM 675 N N . THR A 1 88 ? -2.779 21.281 15.516 1 98.25 88 THR A N 1
ATOM 676 C CA . THR A 1 88 ? -2.312 21.984 14.32 1 98.25 88 THR A CA 1
ATOM 677 C C . THR A 1 88 ? -3.422 22.859 13.734 1 98.25 88 THR A C 1
ATOM 679 O O . THR A 1 88 ? -4.566 22.406 13.609 1 98.25 88 THR A O 1
ATOM 682 N N . VAL A 1 89 ? -3.084 24.062 13.453 1 98.56 89 VAL A N 1
ATOM 683 C CA . VAL A 1 89 ? -4.016 25.016 12.836 1 98.56 89 VAL A CA 1
ATOM 684 C C . VAL A 1 89 ? -3.439 25.516 11.516 1 98.56 89 VAL A C 1
ATOM 686 O O . VAL A 1 89 ? -2.281 25.938 11.461 1 98.56 89 VAL A O 1
ATOM 689 N N . VAL A 1 90 ? -4.184 25.453 10.508 1 98.88 90 VAL A N 1
ATOM 690 C CA . VAL A 1 90 ? -3.861 26.062 9.219 1 98.88 90 VAL A CA 1
ATOM 691 C C . VAL A 1 90 ? -4.84 27.203 8.938 1 98.88 90 VAL A C 1
ATOM 693 O O . VAL A 1 90 ? -6.047 27.047 9.125 1 98.88 90 VAL A O 1
ATOM 696 N N . PHE A 1 91 ? -4.352 28.312 8.508 1 98.81 91 PHE A N 1
ATOM 697 C CA . PHE A 1 91 ? -5.273 29.406 8.211 1 98.81 91 PHE A CA 1
ATOM 698 C C . PHE A 1 91 ? -4.734 30.281 7.086 1 98.81 91 PHE A C 1
ATOM 700 O O . PHE A 1 91 ? -3.523 30.328 6.863 1 98.81 91 PHE A O 1
ATOM 707 N N . SER A 1 92 ? -5.605 30.922 6.367 1 98.75 92 SER A N 1
ATOM 708 C CA . SER A 1 92 ? -5.301 31.891 5.32 1 98.75 92 SER A CA 1
ATOM 709 C C . SER A 1 92 ? -5.641 33.312 5.766 1 98.75 92 SER A C 1
ATOM 711 O O . SER A 1 92 ? -6.711 33.531 6.332 1 98.75 92 SER A O 1
ATOM 713 N N . THR A 1 93 ? -4.746 34.219 5.5 1 98.25 93 THR A N 1
ATOM 714 C CA . THR A 1 93 ? -4.992 35.625 5.82 1 98.25 93 THR A CA 1
ATOM 715 C C . THR A 1 93 ? -5.777 36.312 4.703 1 98.25 93 THR A C 1
ATOM 717 O O . THR A 1 93 ? -6.164 37.469 4.832 1 98.25 93 THR A O 1
ATOM 720 N N . THR A 1 94 ? -6.016 35.625 3.629 1 97.94 94 THR A N 1
ATOM 721 C CA . THR A 1 94 ? -6.766 36.188 2.512 1 97.94 94 THR A CA 1
ATOM 722 C C . THR A 1 94 ? -8.18 35.625 2.463 1 97.94 94 THR A C 1
ATOM 724 O O . THR A 1 94 ? -9.164 36.375 2.506 1 97.94 94 THR A O 1
ATOM 727 N N . SER A 1 95 ? -8.289 34.375 2.488 1 98.31 95 SER A N 1
ATOM 728 C CA . SER A 1 95 ? -9.609 33.75 2.396 1 98.31 95 SER A CA 1
ATOM 729 C C . SER A 1 95 ? -10.297 33.719 3.758 1 98.31 95 SER A C 1
ATOM 731 O O . SER A 1 95 ? -11.508 33.469 3.842 1 98.31 95 SER A O 1
ATOM 733 N N . HIS A 1 96 ? -9.508 33.781 4.832 1 98.69 96 HIS A N 1
ATOM 734 C CA . HIS A 1 96 ? -9.969 33.75 6.215 1 98.69 96 HIS A CA 1
ATOM 735 C C . HIS A 1 96 ? -10.625 32.406 6.535 1 98.69 96 HIS A C 1
ATOM 737 O O . HIS A 1 96 ? -11.469 32.312 7.434 1 98.69 96 HIS A O 1
ATOM 743 N N . ARG A 1 97 ? -10.32 31.391 5.703 1 98.81 97 ARG A N 1
ATOM 744 C CA . ARG A 1 97 ? -10.625 30 6.02 1 98.81 97 ARG A CA 1
ATOM 745 C C . ARG A 1 97 ? -9.547 29.406 6.91 1 98.81 97 ARG A C 1
ATOM 747 O O . ARG A 1 97 ? -8.406 29.859 6.902 1 98.81 97 ARG A O 1
ATOM 754 N N . ALA A 1 98 ? -9.953 28.391 7.68 1 98.81 98 ALA A N 1
ATOM 755 C CA . ALA A 1 98 ? -9.016 27.719 8.578 1 98.81 98 ALA A CA 1
ATOM 756 C C . ALA A 1 98 ? -9.367 26.234 8.711 1 98.81 98 ALA A C 1
ATOM 758 O O . ALA A 1 98 ? -10.453 25.812 8.312 1 98.81 98 ALA A O 1
ATOM 759 N N . LEU A 1 99 ? -8.438 25.5 9.172 1 98.5 99 LEU A N 1
ATOM 760 C CA . LEU A 1 99 ? -8.609 24.094 9.562 1 98.5 99 LEU A CA 1
ATOM 761 C C . LEU A 1 99 ? -7.832 23.797 10.836 1 98.5 99 LEU A C 1
ATOM 763 O O . LEU A 1 99 ? -6.809 24.422 11.109 1 98.5 99 LEU A O 1
ATOM 767 N N . ALA A 1 100 ? -8.398 22.891 11.594 1 98.56 100 ALA A N 1
ATOM 768 C CA . ALA A 1 100 ? -7.711 22.438 12.805 1 98.56 100 ALA A CA 1
ATOM 769 C C . ALA A 1 100 ? -7.691 20.922 12.898 1 98.56 100 ALA A C 1
ATOM 771 O O . ALA A 1 100 ? -8.664 20.266 12.531 1 98.56 100 ALA A O 1
ATOM 772 N N . VAL A 1 101 ? -6.582 20.422 13.344 1 98.5 101 VAL A N 1
ATOM 773 C CA . VAL A 1 101 ? -6.418 18.984 13.594 1 98.5 101 VAL A CA 1
ATOM 774 C C . VAL A 1 101 ? -5.934 18.766 15.023 1 98.5 101 VAL A C 1
ATOM 776 O O . VAL A 1 101 ? -4.91 19.312 15.438 1 98.5 101 VAL A O 1
ATOM 779 N N . ARG A 1 102 ? -6.648 18 15.75 1 97.12 102 ARG A N 1
ATOM 780 C CA . ARG A 1 102 ? -6.191 17.562 17.062 1 97.12 102 ARG A CA 1
ATOM 781 C C . ARG A 1 102 ? -5.723 16.109 17.016 1 97.12 102 ARG A C 1
ATOM 783 O O . ARG A 1 102 ? -6.457 15.227 16.562 1 97.12 102 ARG A O 1
ATOM 790 N N . SER A 1 103 ? -4.504 15.875 17.422 1 96.69 103 SER A N 1
ATOM 791 C CA . SER A 1 103 ? -3.932 14.539 17.516 1 96.69 103 SER A CA 1
ATOM 792 C C . SER A 1 103 ? -3.779 14.109 18.969 1 96.69 103 SER A C 1
ATOM 794 O O . SER A 1 103 ? -3.311 14.883 19.812 1 96.69 103 SER A O 1
ATOM 796 N N . VAL A 1 104 ? -4.176 12.844 19.25 1 95.12 104 VAL A N 1
ATOM 797 C CA . VAL A 1 104 ? -4.133 12.352 20.625 1 95.12 104 VAL A CA 1
ATOM 798 C C . VAL A 1 104 ? -3.576 10.93 20.656 1 95.12 104 VAL A C 1
ATOM 800 O O . VAL A 1 104 ? -4.039 10.062 19.906 1 95.12 104 VAL A O 1
ATOM 803 N N . ILE A 1 105 ? -2.561 10.734 21.516 1 92.94 105 ILE A N 1
ATOM 804 C CA . ILE A 1 105 ? -2.066 9.375 21.75 1 92.94 105 ILE A CA 1
ATOM 805 C C . ILE A 1 105 ? -2.961 8.664 22.75 1 92.94 105 ILE A C 1
ATOM 807 O O . ILE A 1 105 ? -3.064 9.086 23.906 1 92.94 105 ILE A O 1
ATOM 811 N N . GLY A 1 106 ? -3.533 7.629 22.344 1 91.06 106 GLY A N 1
ATOM 812 C CA . GLY A 1 106 ? -4.387 6.855 23.234 1 91.06 106 GLY A CA 1
ATOM 813 C C . GLY A 1 106 ? -3.621 6.176 24.359 1 91.06 106 GLY A C 1
ATOM 814 O O . GLY A 1 106 ? -2.404 5.992 24.266 1 91.06 106 GLY A O 1
ATOM 815 N N . ALA A 1 107 ? -4.379 5.793 25.328 1 87.12 107 ALA A N 1
ATOM 816 C CA . ALA A 1 107 ? -3.777 5.234 26.531 1 87.12 107 ALA A CA 1
ATOM 817 C C . ALA A 1 107 ? -3.25 3.824 26.281 1 87.12 107 ALA A C 1
ATOM 819 O O . ALA A 1 107 ? -2.25 3.414 26.875 1 87.12 107 ALA A O 1
ATOM 820 N N . GLU A 1 108 ? -3.891 3.113 25.406 1 88 108 GLU A N 1
ATOM 821 C CA . GLU A 1 108 ? -3.508 1.724 25.172 1 88 108 GLU A CA 1
ATOM 822 C C . GLU A 1 108 ? -3.621 1.354 23.703 1 88 108 GLU A C 1
ATOM 824 O O . GLU A 1 108 ? -4.254 2.07 22.922 1 88 108 GLU A O 1
ATOM 829 N N . ASP A 1 109 ? -2.896 0.254 23.422 1 85.19 109 ASP A N 1
ATOM 830 C CA . ASP A 1 109 ? -3.018 -0.307 22.078 1 85.19 109 ASP A CA 1
ATOM 831 C C . ASP A 1 109 ? -4.324 -1.077 21.922 1 85.19 109 ASP A C 1
ATOM 833 O O . ASP A 1 109 ? -4.734 -1.807 22.828 1 85.19 109 ASP A O 1
ATOM 837 N N . VAL A 1 110 ? -5.016 -0.727 20.828 1 81.94 110 VAL A N 1
ATOM 838 C CA . VAL A 1 110 ? -6.203 -1.486 20.438 1 81.94 110 VAL A CA 1
ATOM 839 C C . VAL A 1 110 ? -5.988 -2.123 19.062 1 81.94 110 VAL A C 1
ATOM 841 O O . VAL A 1 110 ? -5.578 -1.449 18.125 1 81.94 110 VAL A O 1
ATOM 844 N N . GLU A 1 111 ? -6.254 -3.459 19.062 1 77.12 111 GLU A N 1
ATOM 845 C CA . GLU A 1 111 ? -6.023 -4.195 17.828 1 77.12 111 GLU A CA 1
ATOM 846 C C . GLU A 1 111 ? -6.82 -3.594 16.672 1 77.12 111 GLU A C 1
ATOM 848 O O . GLU A 1 111 ? -8.008 -3.285 16.828 1 77.12 111 GLU A O 1
ATOM 853 N N . GLY A 1 112 ? -6.148 -3.367 15.594 1 77.56 112 GLY A N 1
ATOM 854 C CA . GLY A 1 112 ? -6.797 -2.922 14.375 1 77.56 112 GLY A CA 1
ATOM 855 C C . GLY A 1 112 ? -7.062 -1.428 14.352 1 77.56 112 GLY A C 1
ATOM 856 O O . GLY A 1 112 ? -7.672 -0.915 13.406 1 77.56 112 GLY A O 1
ATOM 857 N N . VAL A 1 113 ? -6.719 -0.816 15.422 1 84.19 113 VAL A N 1
ATOM 858 C CA . VAL A 1 113 ? -6.93 0.626 15.492 1 84.19 113 VAL A CA 1
ATOM 859 C C . VAL A 1 113 ? -5.613 1.324 15.828 1 84.19 113 VAL A C 1
ATOM 861 O O . VAL A 1 113 ? -4.941 0.964 16.797 1 84.19 113 VAL A O 1
ATOM 864 N N . PRO A 1 114 ? -5.277 2.271 15.008 1 89.44 114 PRO A N 1
ATOM 865 C CA . PRO A 1 114 ? -4.078 3.023 15.391 1 89.44 114 PRO A CA 1
ATOM 866 C C . PRO A 1 114 ? -4.191 3.654 16.781 1 89.44 114 PRO A C 1
ATOM 868 O O . PRO A 1 114 ? -5.254 4.168 17.141 1 89.44 114 PRO A O 1
ATOM 871 N N . ARG A 1 115 ? -3.139 3.697 17.484 1 91.25 115 ARG A N 1
ATOM 872 C CA . ARG A 1 115 ? -3.146 4.223 18.859 1 91.25 115 ARG A CA 1
ATOM 873 C C . ARG A 1 115 ? -3.342 5.734 18.859 1 91.25 115 ARG A C 1
ATOM 875 O O . ARG A 1 115 ? -3.924 6.289 19.797 1 91.25 115 ARG A O 1
ATOM 882 N N . VAL A 1 116 ? -2.76 6.383 17.891 1 93.38 116 VAL A N 1
ATOM 883 C CA . VAL A 1 116 ? -2.951 7.824 17.781 1 93.38 116 VAL A CA 1
ATOM 884 C C . VAL A 1 116 ? -4.227 8.117 17 1 93.38 116 VAL A C 1
ATOM 886 O O . VAL A 1 116 ? -4.445 7.551 15.93 1 93.38 116 VAL A O 1
ATOM 889 N N . SER A 1 117 ? -5.105 8.977 17.531 1 95.19 117 SER A N 1
ATOM 890 C CA . SER A 1 117 ? -6.332 9.391 16.859 1 95.19 117 SER A CA 1
ATOM 891 C C . SER A 1 117 ? -6.281 10.867 16.484 1 95.19 117 SER A C 1
ATOM 893 O O . SER A 1 117 ? -5.52 11.641 17.062 1 95.19 117 SER A O 1
ATOM 895 N N . GLN A 1 118 ? -7.113 11.219 15.492 1 97.44 118 GLN A N 1
ATOM 896 C CA . GLN A 1 118 ? -7.152 12.602 15.031 1 97.44 118 GLN A CA 1
ATOM 897 C C . GLN A 1 118 ? -8.586 13.062 14.789 1 97.44 118 GLN A C 1
ATOM 899 O O . GLN A 1 118 ? -9.414 12.289 14.305 1 97.44 118 GLN A O 1
ATOM 904 N N . THR A 1 119 ? -8.836 14.258 15.195 1 97.81 119 THR A N 1
ATOM 905 C CA . THR A 1 119 ? -10.094 14.945 14.922 1 97.81 119 THR A CA 1
ATOM 906 C C . THR A 1 119 ? -9.867 16.172 14.039 1 97.81 119 THR A C 1
ATOM 908 O O . THR A 1 119 ? -8.891 16.891 14.219 1 97.81 119 THR A O 1
ATOM 911 N N . PHE A 1 120 ? -10.758 16.422 13.125 1 98.56 120 PHE A N 1
ATOM 912 C CA . PHE A 1 120 ? -10.594 17.453 12.109 1 98.56 120 PHE A CA 1
ATOM 913 C C . PHE A 1 120 ? -11.75 18.438 12.148 1 98.56 120 PHE A C 1
ATOM 915 O O . PHE A 1 120 ? -12.906 18.047 12.312 1 98.56 120 PHE A O 1
ATOM 922 N N . TRP A 1 121 ? -11.398 19.719 11.969 1 98.75 121 TRP A N 1
ATOM 923 C CA . TRP A 1 121 ? -12.422 20.75 11.875 1 98.75 121 TRP A CA 1
ATOM 924 C C . TRP A 1 121 ? -12.109 21.734 10.758 1 98.75 121 TRP A C 1
ATOM 926 O O . TRP A 1 121 ? -10.945 22.094 10.531 1 98.75 121 TRP A O 1
ATOM 936 N N . SER A 1 122 ? -13.133 22.141 10.094 1 98.75 122 SER A N 1
ATOM 937 C CA . SER A 1 122 ? -13.039 23.375 9.312 1 98.75 122 SER A CA 1
ATOM 938 C C . SER A 1 122 ? -13.359 24.594 10.172 1 98.75 122 SER A C 1
ATOM 940 O O . SER A 1 122 ? -13.906 24.469 11.266 1 98.75 122 SER A O 1
ATOM 942 N N . GLY A 1 123 ? -12.898 25.734 9.75 1 98.69 123 GLY A N 1
ATOM 943 C CA . GLY A 1 123 ? -13.164 26.938 10.516 1 98.69 123 GLY A CA 1
ATOM 944 C C . GLY A 1 123 ? -12.922 28.203 9.727 1 98.69 123 GLY A C 1
ATOM 945 O O . GLY A 1 123 ? -12.688 28.156 8.523 1 98.69 123 GLY A O 1
ATOM 946 N N . THR A 1 124 ? -13.109 29.297 10.414 1 98.81 124 THR A N 1
ATOM 947 C CA . THR A 1 124 ? -12.859 30.625 9.867 1 98.81 124 THR A CA 1
ATOM 948 C C . THR A 1 124 ? -12.125 31.516 10.875 1 98.81 124 THR A C 1
ATOM 950 O O . THR A 1 124 ? -12.273 31.328 12.086 1 98.81 124 THR A O 1
ATOM 953 N N . THR A 1 125 ? -11.289 32.438 10.383 1 98.62 125 THR A N 1
ATOM 954 C CA . THR A 1 125 ? -10.617 33.375 11.258 1 98.62 125 THR A CA 1
ATOM 955 C C . THR A 1 125 ? -11.453 34.656 11.43 1 98.62 125 THR A C 1
ATOM 957 O O . THR A 1 125 ? -12.43 34.875 10.703 1 98.62 125 THR A O 1
ATOM 960 N N . ASP A 1 126 ? -11.078 35.5 12.352 1 98.19 126 ASP A N 1
ATOM 961 C CA . ASP A 1 126 ? -11.789 36.75 12.617 1 98.19 126 ASP A CA 1
ATOM 962 C C . ASP A 1 126 ? -11.195 37.906 11.805 1 98.19 126 ASP A C 1
ATOM 964 O O . ASP A 1 126 ? -11.43 39.062 12.117 1 98.19 126 ASP A O 1
ATOM 968 N N . GLY A 1 127 ? -10.422 37.562 10.844 1 96.88 127 GLY A N 1
ATOM 969 C CA . GLY A 1 127 ? -9.711 38.594 10.109 1 96.88 127 GLY A CA 1
ATOM 970 C C . GLY A 1 127 ? -10.531 39.219 9 1 96.88 127 GLY A C 1
ATOM 971 O O . GLY A 1 127 ? -10.133 40.219 8.414 1 96.88 127 GLY A O 1
ATOM 972 N N . GLY A 1 128 ? -11.672 38.688 8.711 1 97.12 128 GLY A N 1
ATOM 973 C CA . GLY A 1 128 ? -12.508 39.188 7.621 1 97.12 128 GLY A CA 1
ATOM 974 C C . GLY A 1 128 ? -13.578 38.188 7.211 1 97.12 128 GLY A C 1
ATOM 975 O O . GLY A 1 128 ? -13.766 37.156 7.863 1 97.12 128 GLY A O 1
ATOM 976 N N . THR A 1 129 ? -14.297 38.562 6.133 1 97.94 129 THR A N 1
ATOM 977 C CA . THR A 1 129 ? -15.328 37.688 5.598 1 97.94 129 THR A CA 1
ATOM 978 C C . THR A 1 129 ? -14.703 36.5 4.875 1 97.94 129 THR A C 1
ATOM 980 O O . THR A 1 129 ? -13.883 36.656 3.975 1 97.94 129 THR A O 1
ATOM 983 N N . PRO A 1 130 ? -15.023 35.25 5.359 1 98.19 130 PRO A N 1
ATOM 984 C CA . PRO A 1 130 ? -14.453 34.094 4.699 1 98.19 130 PRO A CA 1
ATOM 985 C C . PRO A 1 130 ? -14.828 34 3.221 1 98.19 130 PRO A C 1
ATOM 987 O O . PRO A 1 130 ? -15.969 34.312 2.854 1 98.19 130 PRO A O 1
ATOM 990 N N . THR A 1 131 ? -13.898 33.688 2.424 1 98.19 131 THR A N 1
ATOM 991 C CA . THR A 1 131 ? -14.117 33.5 0.997 1 98.19 131 THR A CA 1
ATOM 992 C C . THR A 1 131 ? -13.547 32.156 0.55 1 98.19 131 THR A C 1
ATOM 994 O O . THR A 1 131 ? -12.805 31.5 1.294 1 98.19 131 THR A O 1
ATOM 997 N N . GLY A 1 132 ? -13.984 31.688 -0.659 1 96.38 132 GLY A N 1
ATOM 998 C CA . GLY A 1 132 ? -13.5 30.422 -1.176 1 96.38 132 GLY A CA 1
ATOM 999 C C . GLY A 1 132 ? -14.242 29.219 -0.603 1 96.38 132 GLY A C 1
ATOM 1000 O O . GLY A 1 132 ? -15.172 29.375 0.188 1 96.38 132 GLY A O 1
ATOM 1001 N N . GLU A 1 133 ? -13.898 28.062 -0.959 1 96.94 133 GLU A N 1
ATOM 1002 C CA . GLU A 1 133 ? -14.555 26.844 -0.519 1 96.94 133 GLU A CA 1
ATOM 1003 C C . GLU A 1 133 ? -14.188 26.5 0.924 1 96.94 133 GLU A C 1
ATOM 1005 O O . GLU A 1 133 ? -13.07 26.766 1.364 1 96.94 133 GLU A O 1
ATOM 1010 N N . VAL A 1 134 ? -15.141 25.938 1.665 1 98.5 134 VAL A N 1
ATOM 1011 C CA . VAL A 1 134 ? -14.883 25.453 3.016 1 98.5 134 VAL A CA 1
ATOM 1012 C C . VAL A 1 134 ? -13.945 24.25 2.957 1 98.5 134 VAL A C 1
ATOM 1014 O O . VAL A 1 134 ? -14.203 23.281 2.232 1 98.5 134 VAL A O 1
ATOM 1017 N N . PRO A 1 135 ? -12.781 24.375 3.676 1 98.56 135 PRO A N 1
ATOM 1018 C CA . PRO A 1 135 ? -11.906 23.203 3.693 1 98.56 135 PRO A CA 1
ATOM 1019 C C . PRO A 1 135 ? -12.633 21.938 4.145 1 98.56 135 PRO A C 1
ATOM 1021 O O . PRO A 1 135 ? -13.477 21.984 5.047 1 98.56 135 PRO A O 1
ATOM 1024 N N . GLY A 1 136 ? -12.32 20.828 3.508 1 98.31 136 GLY A N 1
ATOM 1025 C CA . GLY A 1 136 ? -12.992 19.578 3.855 1 98.31 136 GLY A CA 1
ATOM 1026 C C . GLY A 1 136 ? -12.398 18.359 3.168 1 98.31 136 GLY A C 1
ATOM 1027 O O . GLY A 1 136 ? -11.383 18.469 2.475 1 98.31 136 GLY A O 1
ATOM 1028 N N . PRO A 1 137 ? -13.07 17.219 3.467 1 98.44 137 PRO A N 1
ATOM 1029 C CA . PRO A 1 137 ? -12.57 15.969 2.9 1 98.44 137 PRO A CA 1
ATOM 1030 C C . PRO A 1 137 ? -12.453 16.016 1.377 1 98.44 137 PRO A C 1
ATOM 1032 O O . PRO A 1 137 ? -13.32 16.594 0.708 1 98.44 137 PRO A O 1
ATOM 1035 N N . SER A 1 138 ? -11.375 15.484 0.893 1 98.5 138 SER A N 1
ATOM 1036 C CA . SER A 1 138 ? -11.133 15.539 -0.545 1 98.5 138 SER A CA 1
ATOM 1037 C C . SER A 1 138 ? -10.719 14.18 -1.088 1 98.5 138 SER A C 1
ATOM 1039 O O . SER A 1 138 ? -10.016 13.422 -0.41 1 98.5 138 SER A O 1
ATOM 1041 N N . ARG A 1 139 ? -11.07 13.859 -2.281 1 98 139 ARG A N 1
ATOM 1042 C CA . ARG A 1 139 ? -10.68 12.656 -3.006 1 98 139 ARG A CA 1
ATOM 1043 C C . ARG A 1 139 ? -9.625 12.969 -4.059 1 98 139 ARG A C 1
ATOM 1045 O O . ARG A 1 139 ? -9.234 12.094 -4.832 1 98 139 ARG A O 1
ATOM 1052 N N . ASP A 1 140 ? -9.094 14.172 -4.074 1 97.88 140 ASP A N 1
ATOM 1053 C CA . ASP A 1 140 ? -8.273 14.695 -5.164 1 97.88 140 ASP A CA 1
ATOM 1054 C C . ASP A 1 140 ? -6.973 13.898 -5.297 1 97.88 140 ASP A C 1
ATOM 1056 O O . ASP A 1 140 ? -6.406 13.805 -6.391 1 97.88 140 ASP A O 1
ATOM 1060 N N . LEU A 1 141 ? -6.508 13.336 -4.176 1 98.5 141 LEU A N 1
ATOM 1061 C CA . LEU A 1 141 ? -5.191 12.711 -4.23 1 98.5 141 LEU A CA 1
ATOM 1062 C C . LEU A 1 141 ? -5.305 11.234 -4.594 1 98.5 141 LEU A C 1
ATOM 1064 O O . LEU A 1 141 ? -4.301 10.578 -4.875 1 98.5 141 LEU A O 1
ATOM 1068 N N . ILE A 1 142 ? -6.559 10.703 -4.57 1 98.31 142 ILE A N 1
ATOM 1069 C CA . ILE A 1 142 ? -6.73 9.289 -4.879 1 98.31 142 ILE A CA 1
ATOM 1070 C C . ILE A 1 142 ? -6.164 8.992 -6.266 1 98.31 142 ILE A C 1
ATOM 1072 O O . ILE A 1 142 ? -6.484 9.68 -7.238 1 98.31 142 ILE A O 1
ATOM 1076 N N . GLY A 1 143 ? -5.297 7.965 -6.348 1 97.88 143 GLY A N 1
ATOM 1077 C CA . GLY A 1 143 ? -4.691 7.57 -7.613 1 97.88 143 GLY A CA 1
ATOM 1078 C C . GLY A 1 143 ? -3.34 8.211 -7.852 1 97.88 143 GLY A C 1
ATOM 1079 O O . GLY A 1 143 ? -2.605 7.809 -8.758 1 97.88 143 GLY A O 1
ATOM 1080 N N . LYS A 1 144 ? -2.973 9.18 -7.02 1 98 144 LYS A N 1
ATOM 1081 C CA . LYS A 1 144 ? -1.696 9.867 -7.199 1 98 144 LYS A CA 1
ATOM 1082 C C . LYS A 1 144 ? -0.559 9.086 -6.543 1 98 144 LYS A C 1
ATOM 1084 O O . LYS A 1 144 ? -0.79 8.297 -5.629 1 98 144 LYS A O 1
ATOM 1089 N N . ARG A 1 145 ? 0.601 9.25 -7.098 1 98.06 145 ARG A N 1
ATOM 1090 C CA . ARG A 1 145 ? 1.861 8.727 -6.582 1 98.06 145 ARG A CA 1
ATOM 1091 C C . ARG A 1 145 ? 2.939 9.805 -6.562 1 98.06 145 ARG A C 1
ATOM 1093 O O . ARG A 1 145 ? 3.244 10.398 -7.598 1 98.06 145 ARG A O 1
ATOM 1100 N N . ASN A 1 146 ? 3.463 10.102 -5.332 1 98.38 146 ASN A N 1
ATOM 1101 C CA . ASN A 1 146 ? 4.449 11.164 -5.164 1 98.38 146 ASN A CA 1
ATOM 1102 C C . ASN A 1 146 ? 5.672 10.672 -4.387 1 98.38 146 ASN A C 1
ATOM 1104 O O . ASN A 1 146 ? 5.562 9.773 -3.557 1 98.38 146 ASN A O 1
ATOM 1108 N N . ILE A 1 147 ? 6.762 11.289 -4.695 1 98.38 147 ILE A N 1
ATOM 1109 C CA . ILE A 1 147 ? 7.992 11.094 -3.934 1 98.38 147 ILE A CA 1
ATOM 1110 C C . ILE A 1 147 ? 8.242 12.312 -3.045 1 98.38 147 ILE A C 1
ATOM 1112 O O . ILE A 1 147 ? 8.062 13.453 -3.479 1 98.38 147 ILE A O 1
ATOM 1116 N N . TYR A 1 148 ? 8.578 12.078 -1.838 1 98.25 148 TYR A N 1
ATOM 1117 C CA . TYR A 1 148 ? 8.875 13.125 -0.861 1 98.25 148 TYR A CA 1
ATOM 1118 C C . TYR A 1 148 ? 10.32 13.031 -0.391 1 98.25 148 TYR A C 1
ATOM 1120 O O . TYR A 1 148 ? 10.742 12.008 0.154 1 98.25 148 TYR A O 1
ATOM 1128 N N . ARG A 1 149 ? 11.07 14.102 -0.591 1 98.12 149 ARG A N 1
ATOM 1129 C CA . ARG A 1 149 ? 12.438 14.188 -0.076 1 98.12 149 ARG A CA 1
ATOM 1130 C C . ARG A 1 149 ? 12.516 15.148 1.105 1 98.12 149 ARG A C 1
ATOM 1132 O O . ARG A 1 149 ? 12.352 16.359 0.938 1 98.12 149 ARG A O 1
ATOM 1139 N N . TYR A 1 150 ? 12.828 14.594 2.268 1 97.81 150 TYR A N 1
ATOM 1140 C CA . TYR A 1 150 ? 12.852 15.406 3.482 1 97.81 150 TYR A CA 1
ATOM 1141 C C . TYR A 1 150 ? 14.273 15.789 3.855 1 97.81 150 TYR A C 1
ATOM 1143 O O . TYR A 1 150 ? 14.492 16.719 4.629 1 97.81 150 TYR A O 1
ATOM 1151 N N . SER A 1 151 ? 15.203 15.062 3.5 1 96.75 151 SER A N 1
ATOM 1152 C CA . SER A 1 151 ? 16.641 15.258 3.666 1 96.75 151 SER A CA 1
ATOM 1153 C C . SER A 1 151 ? 17.422 14.422 2.668 1 96.75 151 SER A C 1
ATOM 1155 O O . SER A 1 151 ? 16.844 13.656 1.896 1 96.75 151 SER A O 1
ATOM 1157 N N . PRO A 1 152 ? 18.766 14.578 2.684 1 94.06 152 PRO A N 1
ATOM 1158 C CA . PRO A 1 152 ? 19.547 13.68 1.824 1 94.06 152 PRO A CA 1
ATOM 1159 C C . PRO A 1 152 ? 19.328 12.203 2.152 1 94.06 152 PRO A C 1
ATOM 1161 O O . PRO A 1 152 ? 19.516 11.344 1.288 1 94.06 152 PRO A O 1
ATOM 1164 N N . GLU A 1 153 ? 18.828 11.898 3.357 1 93.19 153 GLU A N 1
ATOM 1165 C CA . GLU A 1 153 ? 18.75 10.508 3.807 1 93.19 153 GLU A CA 1
ATOM 1166 C C . GLU A 1 153 ? 17.297 10.078 3.982 1 93.19 153 GLU A C 1
ATOM 1168 O O . GLU A 1 153 ? 17.016 9.008 4.527 1 93.19 153 GLU A O 1
ATOM 1173 N N . HIS A 1 154 ? 16.359 10.938 3.602 1 95.81 154 HIS A N 1
ATOM 1174 C CA . HIS A 1 154 ? 14.938 10.633 3.77 1 95.81 154 HIS A CA 1
ATOM 1175 C C . HIS A 1 154 ? 14.18 10.805 2.459 1 95.81 154 HIS A C 1
ATOM 1177 O O . HIS A 1 154 ? 13.805 11.922 2.098 1 95.81 154 HIS A O 1
ATOM 1183 N N . LEU A 1 155 ? 14.047 9.695 1.765 1 97.31 155 LEU A N 1
ATOM 1184 C CA . LEU A 1 155 ? 13.266 9.672 0.53 1 97.31 155 LEU A CA 1
ATOM 1185 C C . LEU A 1 155 ? 12.148 8.641 0.614 1 97.31 155 LEU A C 1
ATOM 1187 O O . LEU A 1 155 ? 12.406 7.441 0.761 1 97.31 155 LEU A O 1
ATOM 1191 N N . TYR A 1 156 ? 10.945 9.148 0.521 1 97.38 156 TYR A N 1
ATOM 1192 C CA . TYR A 1 156 ? 9.781 8.281 0.672 1 97.38 156 TYR A CA 1
ATOM 1193 C C . TYR A 1 156 ? 8.844 8.414 -0.521 1 97.38 156 TYR A C 1
ATOM 1195 O O . TYR A 1 156 ? 8.773 9.477 -1.153 1 97.38 156 TYR A O 1
ATOM 1203 N N . GLU A 1 157 ? 8.203 7.367 -0.816 1 98.38 157 GLU A N 1
ATOM 1204 C CA . GLU A 1 157 ? 7.125 7.359 -1.803 1 98.38 157 GLU A CA 1
ATOM 1205 C C . GLU A 1 157 ? 5.766 7.164 -1.137 1 98.38 157 GLU A C 1
ATOM 1207 O O . GLU A 1 157 ? 5.621 6.32 -0.25 1 98.38 157 GLU A O 1
ATOM 1212 N N . HIS A 1 158 ? 4.805 8.008 -1.507 1 98.44 158 HIS A N 1
ATOM 1213 C CA . HIS A 1 158 ? 3.41 7.84 -1.11 1 98.44 158 HIS A CA 1
ATOM 1214 C C . HIS A 1 158 ? 2.541 7.457 -2.305 1 98.44 158 HIS A C 1
ATOM 1216 O O . HIS A 1 158 ? 2.609 8.094 -3.357 1 98.44 158 HIS A O 1
ATOM 1222 N N . VAL A 1 159 ? 1.789 6.438 -2.127 1 98.62 159 VAL A N 1
ATOM 1223 C CA . VAL A 1 159 ? 0.749 6.035 -3.068 1 98.62 159 VAL A CA 1
ATOM 1224 C C . VAL A 1 159 ? -0.626 6.238 -2.436 1 98.62 159 VAL A C 1
ATOM 1226 O O . VAL A 1 159 ? -0.976 5.566 -1.464 1 98.62 159 VAL A O 1
ATOM 1229 N N . TYR A 1 160 ? -1.404 7.152 -2.986 1 98.5 160 TYR A N 1
ATOM 1230 C CA . TYR A 1 160 ? -2.725 7.441 -2.438 1 98.5 160 TYR A CA 1
ATOM 1231 C C . TYR A 1 160 ? -3.773 6.496 -3.01 1 98.5 160 TYR A C 1
ATOM 1233 O O . TYR A 1 160 ? -4.117 6.582 -4.191 1 98.5 160 TYR A O 1
ATOM 1241 N N . VAL A 1 161 ? -4.305 5.68 -2.176 1 97.62 161 VAL A N 1
ATOM 1242 C CA . VAL A 1 161 ? -5.039 4.496 -2.6 1 97.62 161 VAL A CA 1
ATOM 1243 C C . VAL A 1 161 ? -6.543 4.762 -2.523 1 97.62 161 VAL A C 1
ATOM 1245 O O . VAL A 1 161 ? -7.281 4.445 -3.457 1 97.62 161 VAL A O 1
ATOM 1248 N N . SER A 1 162 ? -7.055 5.301 -1.427 1 97.94 162 SER A N 1
ATOM 1249 C CA . SER A 1 162 ? -8.469 5.59 -1.209 1 97.94 162 SER A CA 1
ATOM 1250 C C . SER A 1 162 ? -8.648 6.793 -0.286 1 97.94 162 SER A C 1
ATOM 1252 O O . SER A 1 162 ? -7.68 7.477 0.045 1 97.94 162 SER A O 1
ATOM 1254 N N . SER A 1 163 ? -9.93 7.078 0.081 1 97.5 163 SER A N 1
ATOM 1255 C CA . SER A 1 163 ? -10.195 8.188 0.996 1 97.5 163 SER A CA 1
ATOM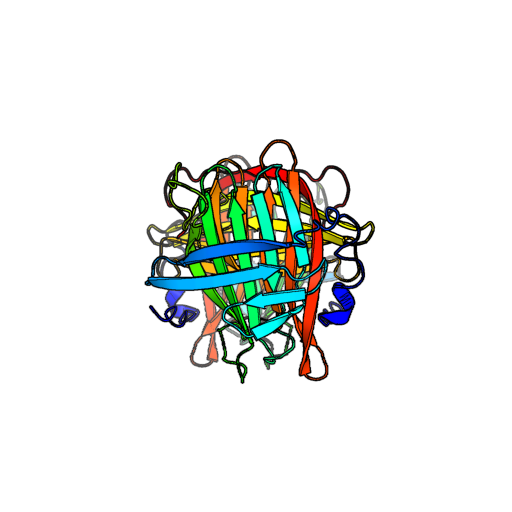 1256 C C . SER A 1 163 ? -9.766 7.84 2.418 1 97.5 163 SER A C 1
ATOM 1258 O O . SER A 1 163 ? -9.703 8.719 3.283 1 97.5 163 SER A O 1
ATOM 1260 N N . GLN A 1 164 ? -9.328 6.57 2.598 1 96.19 164 GLN A N 1
ATOM 1261 C CA . GLN A 1 164 ? -9.062 6.148 3.969 1 96.19 164 GLN A CA 1
ATOM 1262 C C . GLN A 1 164 ? -7.641 5.602 4.109 1 96.19 164 GLN A C 1
ATOM 1264 O O . GLN A 1 164 ? -7.164 5.379 5.223 1 96.19 164 GLN A O 1
ATOM 1269 N N . ARG A 1 165 ? -7.039 5.355 2.926 1 96.88 165 ARG A N 1
ATOM 1270 C CA . ARG A 1 165 ? -5.762 4.66 3.027 1 96.88 165 ARG A CA 1
ATOM 1271 C C . ARG A 1 165 ? -4.75 5.219 2.031 1 96.88 165 ARG A C 1
ATOM 1273 O O . ARG A 1 165 ? -5.129 5.711 0.966 1 96.88 165 ARG A O 1
ATOM 1280 N N . TYR A 1 166 ? -3.539 5.121 2.396 1 98 166 TYR A N 1
ATOM 1281 C CA . TYR A 1 166 ? -2.406 5.332 1.502 1 98 166 TYR A CA 1
ATOM 1282 C C . TYR A 1 166 ? -1.309 4.309 1.765 1 98 166 TYR A C 1
ATOM 1284 O O . TYR A 1 166 ? -1.223 3.746 2.859 1 98 166 TYR A O 1
ATOM 1292 N N . ALA A 1 167 ? -0.511 4.027 0.838 1 97.88 167 ALA A N 1
ATOM 1293 C CA . ALA A 1 167 ? 0.666 3.172 0.976 1 97.88 167 ALA A CA 1
ATOM 1294 C C . ALA A 1 167 ? 1.951 3.988 0.883 1 97.88 167 ALA A C 1
ATOM 1296 O O . ALA A 1 167 ? 1.977 5.047 0.251 1 97.88 167 ALA A O 1
ATOM 1297 N N . TRP A 1 168 ? 2.975 3.447 1.556 1 97.25 168 TRP A N 1
ATOM 1298 C CA . TRP A 1 168 ? 4.25 4.156 1.502 1 97.25 168 TRP A CA 1
ATOM 1299 C C . TRP A 1 168 ? 5.418 3.176 1.458 1 97.25 168 TRP A C 1
ATOM 1301 O O . TRP A 1 168 ? 5.27 2.01 1.833 1 97.25 168 TRP A O 1
ATOM 1311 N N . GLN A 1 169 ? 6.523 3.574 0.917 1 97.12 169 GLN A N 1
ATOM 1312 C CA . GLN A 1 169 ? 7.801 2.879 1.043 1 97.12 169 GLN A CA 1
ATOM 1313 C C . GLN A 1 169 ? 8.953 3.867 1.18 1 97.12 169 GLN A C 1
ATOM 1315 O O . GLN A 1 169 ? 8.867 5.004 0.709 1 97.12 169 GLN A O 1
ATOM 1320 N N . CYS A 1 170 ? 9.984 3.396 1.829 1 96.44 170 CYS A N 1
ATOM 1321 C CA . CYS A 1 170 ? 11.219 4.176 1.931 1 96.44 170 CYS A CA 1
ATOM 1322 C C . CYS A 1 170 ? 12.188 3.816 0.812 1 96.44 170 CYS A C 1
ATOM 1324 O O . CYS A 1 170 ? 12.625 2.668 0.71 1 96.44 170 CYS A O 1
ATOM 1326 N N . LEU A 1 171 ? 12.555 4.746 0.014 1 97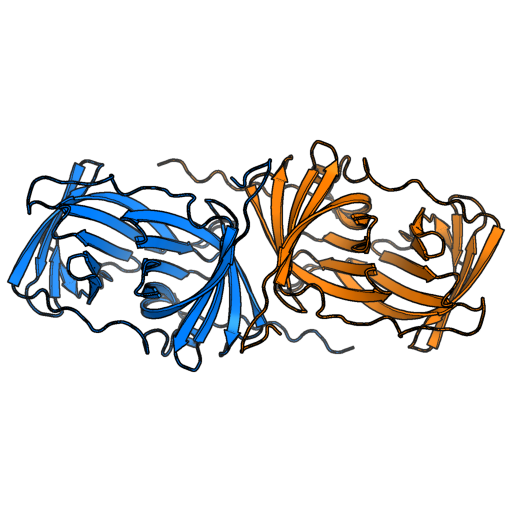.25 171 LEU A N 1
ATOM 1327 C CA . LEU A 1 171 ? 13.461 4.527 -1.109 1 97.25 171 LEU A CA 1
ATOM 1328 C C . LEU A 1 171 ? 14.906 4.758 -0.693 1 97.25 171 LEU A C 1
ATOM 1330 O O . LEU A 1 171 ? 15.82 4.109 -1.217 1 97.25 171 LEU A O 1
ATOM 1334 N N . GLU A 1 172 ? 15.086 5.719 0.186 1 96.12 172 GLU A N 1
ATOM 1335 C CA . GLU A 1 172 ? 16.422 6.023 0.71 1 96.12 172 GLU A CA 1
ATOM 1336 C C . GLU A 1 172 ? 16.359 6.344 2.199 1 96.12 172 GLU A C 1
ATOM 1338 O O . GLU A 1 172 ? 15.453 7.043 2.656 1 96.12 172 GLU A O 1
ATOM 1343 N N . GLY A 1 173 ? 17.344 5.84 2.908 1 93.44 173 GLY A N 1
ATOM 1344 C CA . GLY A 1 173 ? 17.453 6.109 4.336 1 93.44 173 GLY A CA 1
ATOM 1345 C C . GLY A 1 173 ? 17.453 4.848 5.18 1 93.44 173 GLY A C 1
ATOM 1346 O O . GLY A 1 173 ? 17.594 3.742 4.656 1 93.44 173 GLY A O 1
ATOM 1347 N N . VAL A 1 174 ? 17.281 5.039 6.516 1 90.56 174 VAL A N 1
ATOM 1348 C CA . VAL A 1 174 ? 17.453 3.953 7.477 1 90.56 174 VAL A CA 1
ATOM 1349 C C . VAL A 1 174 ? 16.328 2.934 7.316 1 90.56 174 VAL A C 1
ATOM 1351 O O . VAL A 1 174 ? 16.484 1.765 7.672 1 90.56 174 VAL A O 1
ATOM 1354 N N . GLN A 1 175 ? 15.234 3.355 6.703 1 91.06 175 GLN A N 1
ATOM 1355 C CA . GLN A 1 175 ? 14.102 2.449 6.535 1 91.06 175 GLN A CA 1
ATOM 1356 C C . GLN A 1 175 ? 14.039 1.909 5.109 1 91.06 175 GLN A C 1
ATOM 1358 O O . GLN A 1 175 ? 12.984 1.463 4.652 1 91.06 175 GLN A O 1
ATOM 1363 N N . ARG A 1 176 ? 15.094 2.016 4.418 1 93.75 176 ARG A N 1
ATOM 1364 C CA . ARG A 1 176 ? 15.078 1.55 3.033 1 93.75 176 ARG A CA 1
ATOM 1365 C C . ARG A 1 176 ? 14.555 0.121 2.945 1 93.75 176 ARG A C 1
ATOM 1367 O O . ARG A 1 176 ? 15.008 -0.76 3.68 1 93.75 176 ARG A O 1
ATOM 1374 N N . GLY A 1 177 ? 13.562 -0.063 2.064 1 91.31 177 GLY A N 1
ATOM 1375 C CA . GLY A 1 177 ? 12.969 -1.378 1.873 1 91.31 177 GLY A CA 1
ATOM 1376 C C . GLY A 1 177 ? 11.695 -1.583 2.672 1 91.31 177 GLY A C 1
ATOM 1377 O O . GLY A 1 177 ? 10.914 -2.49 2.383 1 91.31 177 GLY A O 1
ATOM 1378 N N . HIS A 1 178 ? 11.508 -0.764 3.67 1 91.88 178 HIS A N 1
ATOM 1379 C CA . HIS A 1 178 ? 10.266 -0.832 4.43 1 91.88 178 HIS A CA 1
ATOM 1380 C C . HIS A 1 178 ? 9.117 -0.194 3.658 1 91.88 178 HIS A C 1
ATOM 1382 O O . HIS A 1 178 ? 9.336 0.67 2.807 1 91.88 178 HIS A O 1
ATOM 1388 N N . GLY A 1 179 ? 7.973 -0.655 3.953 1 93 179 GLY A N 1
ATOM 1389 C CA . GLY A 1 179 ? 6.738 -0.13 3.398 1 93 179 GLY A CA 1
ATOM 1390 C C . GLY A 1 179 ? 5.496 -0.696 4.066 1 93 179 GLY A C 1
ATOM 1391 O O . GLY A 1 179 ? 5.531 -1.8 4.613 1 93 179 GLY A O 1
ATOM 1392 N N . ASP A 1 180 ? 4.461 0.075 3.943 1 93.94 180 ASP A N 1
ATOM 1393 C CA . ASP A 1 180 ? 3.211 -0.341 4.574 1 93.94 180 ASP A CA 1
ATOM 1394 C C . ASP A 1 180 ? 2.025 0.445 4.016 1 93.94 180 ASP A C 1
ATOM 1396 O O . ASP A 1 180 ? 2.191 1.279 3.125 1 93.94 180 ASP A O 1
ATOM 1400 N N . MET A 1 181 ? 0.88 0.029 4.438 1 94.62 181 MET A N 1
ATOM 1401 C CA . MET A 1 181 ? -0.359 0.755 4.172 1 94.62 181 MET A CA 1
ATOM 1402 C C . MET A 1 181 ? -1.009 1.212 5.473 1 94.62 181 MET A C 1
ATOM 1404 O O . MET A 1 181 ? -1.27 0.398 6.363 1 94.62 181 MET A O 1
ATOM 1408 N N . ASP A 1 182 ? -1.271 2.508 5.57 1 95.06 182 ASP A N 1
ATOM 1409 C CA . ASP A 1 182 ? -1.836 3.062 6.797 1 95.06 182 ASP A CA 1
ATOM 1410 C C . ASP A 1 182 ? -3.133 3.814 6.512 1 95.06 182 ASP A C 1
ATOM 1412 O O . ASP A 1 182 ? -3.473 4.062 5.352 1 95.06 182 ASP A O 1
ATOM 1416 N N . LEU A 1 183 ? -3.857 4.105 7.617 1 96 183 LEU A N 1
ATOM 1417 C CA . LEU A 1 183 ? -5 5.008 7.5 1 96 183 LEU A CA 1
ATOM 1418 C C . LEU A 1 183 ? -4.539 6.434 7.219 1 96 183 LEU A C 1
ATOM 1420 O O . LEU A 1 183 ? -3.512 6.871 7.746 1 96 183 LEU A O 1
ATOM 1424 N N . SER A 1 184 ? -5.332 7.086 6.375 1 97.12 184 SER A N 1
ATOM 1425 C CA . SER A 1 184 ? -4.98 8.469 6.047 1 97.12 184 SER A CA 1
ATOM 1426 C C . SER A 1 184 ? -6.227 9.328 5.883 1 97.12 184 SER A C 1
ATOM 1428 O O . SER A 1 184 ? -7.336 8.812 5.727 1 97.12 184 SER A O 1
ATOM 1430 N N . THR A 1 185 ? -6.133 10.617 6.031 1 98.25 185 THR A N 1
ATOM 1431 C CA . THR A 1 185 ? -7.145 11.633 5.785 1 98.25 185 THR A CA 1
ATOM 1432 C C . THR A 1 185 ? -6.598 12.727 4.867 1 98.25 185 THR A C 1
ATOM 1434 O O . THR A 1 185 ? -5.48 13.211 5.062 1 98.25 185 THR A O 1
ATOM 1437 N N . VAL A 1 186 ? -7.375 13.016 3.863 1 98.75 186 VAL A N 1
ATOM 1438 C CA . VAL A 1 186 ? -7.016 14.102 2.959 1 98.75 186 VAL A CA 1
ATOM 1439 C C . VAL A 1 186 ? -8.117 15.164 2.959 1 98.75 186 VAL A C 1
ATOM 1441 O O . VAL A 1 186 ? -9.289 14.852 2.717 1 98.75 186 VAL A O 1
ATOM 1444 N N . TRP A 1 187 ? -7.789 16.344 3.301 1 98.88 187 TRP A N 1
ATOM 1445 C CA . TRP A 1 187 ? -8.664 17.5 3.148 1 98.88 187 TRP A CA 1
ATOM 1446 C C . TRP A 1 187 ? -8.094 18.5 2.145 1 98.88 187 TRP A C 1
ATOM 1448 O O . TRP A 1 187 ? -6.871 18.656 2.055 1 98.88 187 TRP A O 1
ATOM 1458 N N . LYS A 1 188 ? -8.977 19.109 1.38 1 98.75 188 LYS A N 1
ATOM 1459 C CA . LYS A 1 188 ? -8.562 20.234 0.543 1 98.75 188 LYS A CA 1
ATOM 1460 C C . LYS A 1 188 ? -8.734 21.562 1.279 1 98.75 188 LYS A C 1
ATOM 1462 O O . LYS A 1 188 ? -9.812 21.859 1.793 1 98.75 188 LYS A O 1
ATOM 1467 N N . PHE A 1 189 ? -7.672 22.266 1.387 1 98.69 189 PHE A N 1
ATOM 1468 C CA . PHE A 1 189 ? -7.738 23.594 2.01 1 98.69 189 PHE A CA 1
ATOM 1469 C C . PHE A 1 189 ? -8 24.672 0.968 1 98.69 189 PHE A C 1
ATOM 1471 O O . PHE A 1 189 ? -8.922 25.484 1.122 1 98.69 189 PHE A O 1
ATOM 1478 N N . GLN A 1 190 ? -7.258 24.719 -0.011 1 97 190 GLN A N 1
ATOM 1479 C CA . GLN A 1 190 ? -7.422 25.562 -1.192 1 97 190 GLN A CA 1
ATOM 1480 C C . GLN A 1 190 ? -6.801 24.906 -2.424 1 97 190 GLN A C 1
ATOM 1482 O O . GLN A 1 190 ? -6.281 23.797 -2.346 1 97 190 GLN A O 1
ATOM 1487 N N . ASP A 1 191 ? -6.93 25.578 -3.631 1 96.81 191 ASP A N 1
ATOM 1488 C CA . ASP A 1 191 ? -6.438 24.969 -4.863 1 96.81 191 ASP A CA 1
ATOM 1489 C C . ASP A 1 191 ? -4.961 24.594 -4.734 1 96.81 191 ASP A C 1
ATOM 1491 O O . ASP A 1 191 ? -4.121 25.438 -4.441 1 96.81 191 ASP A O 1
ATOM 1495 N N . GLY A 1 192 ? -4.762 23.297 -4.902 1 97.62 192 GLY A N 1
ATOM 1496 C CA . GLY A 1 192 ? -3.398 22.797 -4.895 1 97.62 192 GLY A CA 1
ATOM 1497 C C . GLY A 1 192 ? -2.822 22.641 -3.5 1 97.62 192 GLY A C 1
ATOM 1498 O O . GLY A 1 192 ? -1.648 22.297 -3.342 1 97.62 192 GLY A O 1
ATOM 1499 N N . LEU A 1 193 ? -3.625 22.969 -2.49 1 98.62 193 LEU A N 1
ATOM 1500 C CA . LEU A 1 193 ? -3.145 22.906 -1.115 1 98.62 193 LEU A CA 1
ATOM 1501 C C . LEU A 1 193 ? -3.957 21.906 -0.303 1 98.62 193 LEU A C 1
ATOM 1503 O O . LEU A 1 193 ? -5.16 22.094 -0.099 1 98.62 193 LEU A O 1
ATOM 1507 N N . TYR A 1 194 ? -3.262 20.828 0.194 1 98.88 194 TYR A N 1
ATOM 1508 C CA . TYR A 1 194 ? -3.984 19.719 0.786 1 98.88 194 TYR A CA 1
ATOM 1509 C C . TYR A 1 194 ? -3.424 19.375 2.162 1 98.88 194 TYR A C 1
ATOM 1511 O O . TYR A 1 194 ? -2.209 19.234 2.328 1 98.88 194 TYR A O 1
ATOM 1519 N N . LEU A 1 195 ? -4.312 19.266 3.152 1 98.88 195 LEU A N 1
ATOM 1520 C CA . LEU A 1 195 ? -3.982 18.609 4.41 1 98.88 195 LEU A CA 1
ATOM 1521 C C . LEU A 1 195 ? -3.914 17.094 4.227 1 98.88 195 LEU A C 1
ATOM 1523 O O . LEU A 1 195 ? -4.836 16.484 3.674 1 98.88 195 LEU A O 1
ATOM 1527 N N . PHE A 1 196 ? -2.865 16.5 4.621 1 98.88 196 PHE A N 1
ATOM 1528 C CA . PHE A 1 196 ? -2.699 15.047 4.598 1 98.88 196 PHE A CA 1
ATOM 1529 C C . PHE A 1 196 ? -2.238 14.531 5.953 1 98.88 196 PHE A C 1
ATOM 1531 O O . PHE A 1 196 ? -1.193 14.953 6.461 1 98.88 196 PHE A O 1
ATOM 1538 N N . CYS A 1 197 ? -2.975 13.625 6.484 1 98.62 197 CYS A N 1
ATOM 1539 C CA . CYS A 1 197 ? -2.633 13.016 7.766 1 98.62 197 CYS A CA 1
ATOM 1540 C C . CYS A 1 197 ? -2.613 11.492 7.664 1 98.62 197 CYS A C 1
ATOM 1542 O O . CYS A 1 197 ? -3.434 10.906 6.957 1 98.62 197 CYS A O 1
ATOM 1544 N N . PHE A 1 198 ? -1.692 10.914 8.312 1 97.38 198 PHE A N 1
ATOM 1545 C CA . PHE A 1 198 ? -1.734 9.461 8.406 1 97.38 198 PHE A CA 1
ATOM 1546 C C . PHE A 1 198 ? -1.538 9 9.844 1 97.38 198 PHE A C 1
ATOM 1548 O O . PHE A 1 198 ? -1.032 9.758 10.68 1 97.38 198 PHE A O 1
ATOM 1555 N N . ARG A 1 199 ? -2.008 7.816 10.172 1 95.44 199 ARG A N 1
ATOM 1556 C CA . ARG A 1 199 ? -1.904 7.113 11.445 1 95.44 199 ARG A CA 1
ATOM 1557 C C . ARG A 1 199 ? -1.396 5.691 11.25 1 95.44 199 ARG A C 1
ATOM 1559 O O . ARG A 1 199 ? -2.021 4.895 10.539 1 95.44 199 ARG A O 1
ATOM 1566 N N . GLU A 1 200 ? -0.294 5.426 11.844 1 88.06 200 GLU A N 1
ATOM 1567 C CA . GLU A 1 200 ? 0.348 4.133 11.617 1 88.06 200 GLU A CA 1
ATOM 1568 C C . GLU A 1 200 ? -0.241 3.061 12.531 1 88.06 200 GLU A C 1
ATOM 1570 O O . GLU A 1 200 ? -0.513 3.316 13.703 1 88.06 200 GLU A O 1
ATOM 1575 N N . PHE A 1 201 ? -0.347 1.858 11.984 1 81 201 PHE A N 1
ATOM 1576 C CA . PHE A 1 201 ? -0.891 0.745 12.75 1 81 201 PHE A CA 1
ATOM 1577 C C . PHE A 1 201 ? 0.18 0.13 13.641 1 81 201 PHE A C 1
ATOM 1579 O O . PHE A 1 201 ? -0.097 -0.246 14.781 1 81 201 PHE A O 1
ATOM 1586 N N . ARG A 1 202 ? 1.334 0.049 13.109 1 76.5 202 ARG A N 1
ATOM 1587 C CA . ARG A 1 202 ? 2.371 -0.744 13.758 1 76.5 202 ARG A CA 1
ATOM 1588 C C . ARG A 1 202 ? 3.02 0.034 14.898 1 76.5 202 ARG A C 1
ATOM 1590 O O . ARG A 1 202 ? 3.418 -0.551 15.906 1 76.5 202 ARG A O 1
ATOM 1597 N N . ILE A 1 203 ? 3.131 1.282 14.695 1 78.19 203 ILE A N 1
ATOM 1598 C CA . ILE A 1 203 ? 3.729 2.135 15.719 1 78.19 203 ILE A CA 1
ATOM 1599 C C . ILE A 1 203 ? 2.775 3.277 16.062 1 78.19 203 ILE A C 1
ATOM 1601 O O . ILE A 1 203 ? 1.957 3.68 15.227 1 78.19 203 ILE A O 1
ATOM 1605 N N . ALA A 1 204 ? 2.934 3.738 17.234 1 85.81 204 ALA A N 1
ATOM 1606 C CA . ALA A 1 204 ? 2.057 4.809 17.703 1 85.81 204 ALA A CA 1
ATOM 1607 C C . ALA A 1 204 ? 2.51 6.164 17.156 1 85.81 204 ALA A C 1
ATOM 1609 O O . ALA A 1 204 ? 3.018 7 17.906 1 85.81 204 ALA A O 1
ATOM 1610 N N . VAL A 1 205 ? 2.307 6.359 15.883 1 89.38 205 VAL A N 1
ATOM 1611 C CA . VAL A 1 205 ? 2.744 7.594 15.234 1 89.38 205 VAL A CA 1
ATOM 1612 C C . VAL A 1 205 ? 1.643 8.117 14.32 1 89.38 205 VAL A C 1
ATOM 1614 O O . VAL A 1 205 ? 0.995 7.34 13.609 1 89.38 205 VAL A O 1
ATOM 1617 N N . ALA A 1 206 ? 1.401 9.391 14.469 1 93.12 206 ALA A N 1
ATOM 1618 C CA . ALA A 1 206 ? 0.559 10.109 13.516 1 93.12 206 ALA A CA 1
ATOM 1619 C C . ALA A 1 206 ? 1.272 11.344 12.977 1 93.12 206 ALA A C 1
ATOM 1621 O O . ALA A 1 206 ? 2.266 11.797 13.555 1 93.12 206 ALA A O 1
ATOM 1622 N N . SER A 1 207 ? 0.792 11.727 11.852 1 96.62 207 SER A N 1
ATOM 1623 C CA . SER A 1 207 ? 1.402 12.914 11.258 1 96.62 207 SER A CA 1
ATOM 1624 C C . SER A 1 207 ? 0.342 13.875 10.727 1 96.62 207 SER A C 1
ATOM 1626 O O . SER A 1 207 ? -0.811 13.484 10.531 1 96.62 207 SER A O 1
ATOM 1628 N N . VAL A 1 208 ? 0.651 15.141 10.664 1 98.38 208 VAL A N 1
ATOM 1629 C CA . VAL A 1 208 ? -0.124 16.188 10 1 98.38 208 VAL A CA 1
ATOM 1630 C C . VAL A 1 208 ? 0.751 16.922 8.984 1 98.38 208 VAL A C 1
ATOM 1632 O O . VAL A 1 208 ? 1.789 17.484 9.344 1 98.38 208 VAL A O 1
ATOM 1635 N N . TRP A 1 209 ? 0.328 16.875 7.75 1 98.69 209 TRP A N 1
ATOM 1636 C CA . TRP A 1 209 ? 1.089 17.516 6.68 1 98.69 209 TRP A CA 1
ATOM 1637 C C . TRP A 1 209 ? 0.228 18.516 5.926 1 98.69 209 TRP A C 1
ATOM 1639 O O . TRP A 1 209 ? -0.987 18.344 5.809 1 98.69 209 TRP A O 1
ATOM 1649 N N . LEU A 1 210 ? 0.777 19.547 5.508 1 98.88 210 LEU A N 1
ATOM 1650 C CA . LEU A 1 210 ? 0.201 20.406 4.48 1 98.88 210 LEU A CA 1
ATOM 1651 C C . LEU A 1 210 ? 1.034 20.359 3.203 1 98.88 210 LEU A C 1
ATOM 1653 O O . LEU A 1 210 ? 2.156 20.875 3.172 1 98.88 210 LEU A O 1
ATOM 1657 N N . HIS A 1 211 ? 0.5 19.703 2.174 1 98.81 211 HIS A N 1
ATOM 1658 C CA . HIS A 1 211 ? 1.155 19.547 0.879 1 98.81 211 HIS A CA 1
ATOM 1659 C C . HIS A 1 211 ? 0.762 20.672 -0.074 1 98.81 211 HIS A C 1
ATOM 1661 O O . HIS A 1 211 ? -0.422 20.859 -0.359 1 98.81 211 HIS A O 1
ATOM 1667 N N . ASP A 1 212 ? 1.707 21.438 -0.528 1 98.75 212 ASP A N 1
ATOM 1668 C CA . ASP A 1 212 ? 1.475 22.375 -1.617 1 98.75 212 ASP A CA 1
ATOM 1669 C C . ASP A 1 212 ? 1.772 21.734 -2.971 1 98.75 212 ASP A C 1
ATOM 1671 O O . ASP A 1 212 ? 2.924 21.719 -3.414 1 98.75 212 ASP A O 1
ATOM 1675 N N . LEU A 1 213 ? 0.737 21.312 -3.619 1 98.19 213 LEU A N 1
ATOM 1676 C CA . LEU A 1 213 ? 0.875 20.609 -4.895 1 98.19 213 LEU A CA 1
ATOM 1677 C C . LEU A 1 213 ? 0.639 21.562 -6.062 1 98.19 213 LEU A C 1
ATOM 1679 O O . LEU A 1 213 ? 0.344 21.125 -7.176 1 98.19 213 LEU A O 1
ATOM 1683 N N . GLY A 1 214 ? 0.582 22.859 -5.715 1 95.25 214 GLY A N 1
ATOM 1684 C CA . GLY A 1 214 ? 0.727 23.828 -6.785 1 95.25 214 GLY A CA 1
ATOM 1685 C C . GLY A 1 214 ? 2.135 23.891 -7.348 1 95.25 214 GLY A C 1
ATOM 1686 O O . GLY A 1 214 ? 2.797 22.859 -7.488 1 95.25 214 GLY A O 1
ATOM 1687 N N . TYR A 1 215 ? 2.641 25.078 -7.645 1 92.62 215 TYR A N 1
ATOM 1688 C CA . TYR A 1 215 ? 3.938 25.234 -8.289 1 92.62 215 TYR A CA 1
ATOM 1689 C C . TYR A 1 215 ? 5.074 24.984 -7.309 1 92.62 215 TYR A C 1
ATOM 1691 O O . TYR A 1 215 ? 6.168 24.562 -7.703 1 92.62 215 TYR A O 1
ATOM 1699 N N . ALA A 1 216 ? 4.773 25.156 -5.984 1 95.44 216 ALA A N 1
ATOM 1700 C CA . ALA A 1 216 ? 5.859 25.109 -5.008 1 95.44 216 ALA A CA 1
ATOM 1701 C C . ALA A 1 216 ? 6.363 23.688 -4.82 1 95.44 216 ALA A C 1
ATOM 1703 O O . ALA A 1 216 ? 7.559 23.453 -4.613 1 95.44 216 ALA A O 1
ATOM 1704 N N . LEU A 1 217 ? 5.453 22.688 -4.844 1 98.19 217 LEU A N 1
ATOM 1705 C CA . LEU A 1 217 ? 5.781 21.281 -4.633 1 98.19 217 LEU A CA 1
ATOM 1706 C C . LEU A 1 217 ? 6.621 21.094 -3.377 1 98.19 217 LEU A C 1
ATOM 1708 O O . LEU A 1 217 ? 7.676 20.453 -3.416 1 98.19 217 LEU A O 1
ATOM 1712 N N . LYS A 1 218 ? 6.156 21.719 -2.266 1 98.56 218 LYS A N 1
ATOM 1713 C CA . LYS A 1 218 ? 6.75 21.641 -0.934 1 98.56 218 LYS A CA 1
ATOM 1714 C C . LYS A 1 218 ? 5.754 21.094 0.08 1 98.56 218 LYS A C 1
ATOM 1716 O O . LYS A 1 218 ? 4.543 21.188 -0.116 1 98.56 218 LYS A O 1
ATOM 1721 N N . THR A 1 219 ? 6.273 20.469 1.021 1 98.62 219 THR A N 1
ATOM 1722 C CA . THR A 1 219 ? 5.43 19.969 2.1 1 98.62 219 THR A CA 1
ATOM 1723 C C . THR A 1 219 ? 5.996 20.375 3.461 1 98.62 219 THR A C 1
ATOM 1725 O O . THR A 1 219 ? 7.215 20.469 3.627 1 98.62 219 THR A O 1
ATOM 1728 N N . THR A 1 220 ? 5.168 20.656 4.355 1 98.31 220 THR A N 1
ATOM 1729 C CA . THR A 1 220 ? 5.449 20.938 5.754 1 98.31 220 THR A CA 1
ATOM 1730 C C . THR A 1 220 ? 4.59 20.078 6.668 1 98.31 220 THR A C 1
ATOM 1732 O O . THR A 1 220 ? 3.4 19.875 6.406 1 98.31 220 THR A O 1
ATOM 1735 N N . GLY A 1 221 ? 5.234 19.562 7.711 1 97.62 221 GLY A N 1
ATOM 1736 C CA . GLY A 1 221 ? 4.426 18.719 8.57 1 97.62 221 GLY A CA 1
ATOM 1737 C C . GLY A 1 221 ? 5.047 18.484 9.938 1 97.62 221 GLY A C 1
ATOM 1738 O O . GLY A 1 221 ? 6.047 19.125 10.281 1 97.62 221 GLY A O 1
ATOM 1739 N N . VAL A 1 222 ? 4.336 17.734 10.75 1 96.44 222 VAL A N 1
ATOM 1740 C CA . VAL A 1 222 ? 4.773 17.344 12.086 1 96.44 222 VAL A CA 1
ATOM 1741 C C . VAL A 1 222 ? 4.414 15.875 12.344 1 96.44 222 VAL A C 1
ATOM 1743 O O . VAL A 1 222 ? 3.504 15.336 11.711 1 96.44 222 VAL A O 1
ATOM 1746 N N . PHE A 1 223 ? 5.168 15.281 13.258 1 94.25 223 PHE A N 1
ATOM 1747 C CA . PHE A 1 223 ? 4.883 13.945 13.781 1 94.25 223 PHE A CA 1
ATOM 1748 C C . PHE A 1 223 ? 4.59 14 15.273 1 94.25 223 PHE A C 1
ATOM 1750 O O . PHE A 1 223 ? 5.203 14.781 16 1 94.25 223 PHE A O 1
ATOM 1757 N N . LEU A 1 224 ? 3.656 13.297 15.617 1 92.56 224 LEU A N 1
ATOM 1758 C CA . LEU A 1 224 ? 3.422 12.945 17.016 1 92.56 224 LEU A CA 1
ATOM 1759 C C . LEU A 1 224 ? 3.494 11.438 17.219 1 92.56 224 LEU A C 1
ATOM 1761 O O . LEU A 1 224 ? 2.852 10.68 16.484 1 92.56 224 LEU A O 1
ATOM 1765 N N . GLY A 1 225 ? 4.309 11.008 18.125 1 89.75 225 GLY A N 1
ATOM 1766 C CA . GLY A 1 225 ? 4.418 9.578 18.375 1 89.75 225 GLY A CA 1
ATOM 1767 C C . GLY A 1 225 ? 4.98 9.25 19.734 1 89.75 225 GLY A C 1
ATOM 1768 O O . GLY A 1 225 ? 5.25 10.148 20.531 1 89.75 225 GLY A O 1
ATOM 1769 N N . LEU A 1 226 ? 5.043 7.965 19.984 1 87 226 LEU A N 1
ATOM 1770 C CA . LEU A 1 226 ? 5.641 7.441 21.203 1 87 226 LEU A CA 1
ATOM 1771 C C . LEU A 1 226 ? 7.031 6.875 20.938 1 87 226 LEU A C 1
ATOM 1773 O O . LEU A 1 226 ? 7.223 6.125 19.969 1 87 226 LEU A O 1
ATOM 1777 N N . THR A 1 227 ? 7.906 7.289 21.781 1 82.56 227 THR A N 1
ATOM 1778 C CA . THR A 1 227 ? 9.25 6.73 21.688 1 82.56 227 THR A CA 1
ATOM 1779 C C . THR A 1 227 ? 9.281 5.305 22.234 1 82.56 227 THR A C 1
ATOM 1781 O O . THR A 1 227 ? 8.305 4.84 22.828 1 82.56 227 THR A O 1
ATOM 1784 N N . GLY A 1 228 ? 10.406 4.656 22 1 78 228 GLY A N 1
ATOM 1785 C CA . GLY A 1 228 ? 10.562 3.303 22.5 1 78 228 GLY A CA 1
ATOM 1786 C C . GLY A 1 228 ? 10.383 3.199 24 1 78 228 GLY A C 1
ATOM 1787 O O . GLY A 1 228 ? 9.93 2.17 24.5 1 78 228 GLY A O 1
ATOM 1788 N N . ASP A 1 229 ? 10.672 4.258 24.688 1 81.75 229 ASP A N 1
ATOM 1789 C CA . ASP A 1 229 ? 10.562 4.242 26.141 1 81.75 229 ASP A CA 1
ATOM 1790 C C . ASP A 1 229 ? 9.195 4.75 26.609 1 81.75 229 ASP A C 1
ATOM 1792 O O . ASP A 1 229 ? 8.969 4.953 27.797 1 81.75 229 ASP A O 1
ATOM 1796 N N . GLY A 1 230 ? 8.328 5.059 25.656 1 79.06 230 GLY A N 1
ATOM 1797 C CA . GLY A 1 230 ? 6.938 5.344 25.969 1 79.06 230 GLY A CA 1
ATOM 1798 C C . GLY A 1 230 ? 6.648 6.824 26.109 1 79.06 230 GLY A C 1
ATOM 1799 O O . GLY A 1 230 ? 5.559 7.211 26.547 1 79.06 230 GLY A O 1
ATOM 1800 N N . ARG A 1 231 ? 7.559 7.684 25.766 1 85.44 231 ARG A N 1
ATOM 1801 C CA . ARG A 1 231 ? 7.352 9.125 25.891 1 85.44 231 ARG A CA 1
ATOM 1802 C C . ARG A 1 231 ? 6.789 9.703 24.594 1 85.44 231 ARG A C 1
ATOM 1804 O O . ARG A 1 231 ? 7.148 9.266 23.5 1 85.44 231 ARG A O 1
ATOM 1811 N N . SER A 1 232 ? 5.871 10.672 24.891 1 87.56 232 SER A N 1
ATOM 1812 C CA . SER A 1 232 ? 5.371 11.391 23.719 1 87.56 232 SER A CA 1
ATOM 1813 C C . SER A 1 232 ? 6.453 12.273 23.109 1 87.56 232 SER A C 1
ATOM 1815 O O . SER A 1 232 ? 7.211 12.93 23.828 1 87.56 232 SER A O 1
ATOM 1817 N N . GLU A 1 233 ? 6.59 12.203 21.844 1 87.62 233 GLU A N 1
ATOM 1818 C CA . GLU A 1 233 ? 7.59 13 21.125 1 87.62 233 GLU A CA 1
ATOM 1819 C C . GLU A 1 233 ? 6.98 13.703 19.922 1 87.62 233 GLU A C 1
ATOM 1821 O O . GLU A 1 233 ? 6.141 13.133 19.219 1 87.62 233 GLU A O 1
ATOM 1826 N N . HIS A 1 234 ? 7.402 14.953 19.766 1 88.88 234 HIS A N 1
ATOM 1827 C CA . HIS A 1 234 ? 7 15.773 18.625 1 88.88 234 HIS A CA 1
ATOM 1828 C C . HIS A 1 234 ? 8.18 16.062 17.719 1 88.88 234 HIS A C 1
ATOM 1830 O O . HIS A 1 234 ? 9.273 16.391 18.188 1 88.88 234 HIS A O 1
ATOM 1836 N N . SER A 1 235 ? 7.961 15.906 16.469 1 91.12 235 SER A N 1
ATOM 1837 C CA . SER A 1 235 ? 9.008 16.234 15.516 1 91.12 235 SER A CA 1
ATOM 1838 C C . SER A 1 235 ? 8.453 17.047 14.344 1 91.12 235 SER A C 1
ATOM 1840 O O . SER A 1 235 ? 7.348 16.781 13.867 1 91.12 235 SER A O 1
ATOM 1842 N N . ARG A 1 236 ? 9.289 18.078 13.992 1 94.56 236 ARG A N 1
ATOM 1843 C CA . ARG A 1 236 ? 8.977 18.828 12.781 1 94.56 236 ARG A CA 1
ATOM 1844 C C . ARG A 1 236 ? 9.453 18.094 11.539 1 94.56 236 ARG A C 1
ATOM 1846 O O . ARG A 1 236 ? 10.359 17.266 11.617 1 94.56 236 ARG A O 1
ATOM 1853 N N . ALA A 1 237 ? 8.797 18.391 10.477 1 96.19 237 ALA A N 1
ATOM 1854 C CA . ALA A 1 237 ? 9.172 17.75 9.219 1 96.19 237 ALA A CA 1
ATOM 1855 C C . ALA A 1 237 ? 8.828 18.625 8.023 1 96.19 237 ALA A C 1
ATOM 1857 O O . ALA A 1 237 ? 8.047 19.578 8.148 1 96.19 237 ALA A O 1
ATOM 1858 N N . GLY A 1 238 ? 9.422 18.359 6.887 1 98.06 238 GLY A N 1
ATOM 1859 C CA . GLY A 1 238 ? 9.141 19.078 5.652 1 98.06 238 GLY A CA 1
ATOM 1860 C C . GLY A 1 238 ? 10.148 18.797 4.559 1 98.06 238 GLY A C 1
ATOM 1861 O O . GLY A 1 238 ? 11.211 18.234 4.816 1 98.06 238 GLY A O 1
ATOM 1862 N N . GLY A 1 239 ? 9.742 19.172 3.359 1 98.25 239 GLY A N 1
ATOM 1863 C CA . GLY A 1 239 ? 10.664 18.953 2.26 1 98.25 239 GLY A CA 1
ATOM 1864 C C . GLY A 1 239 ? 10.023 19.125 0.896 1 98.25 239 GLY A C 1
ATOM 1865 O O . GLY A 1 239 ? 9.117 19.938 0.727 1 98.25 239 GLY A O 1
ATOM 1866 N N . HIS A 1 240 ? 10.609 18.438 -0.1 1 98.56 240 HIS A N 1
ATOM 1867 C CA . HIS A 1 240 ? 10.227 18.578 -1.499 1 98.56 240 HIS A CA 1
ATOM 1868 C C . HIS A 1 240 ? 9.289 17.453 -1.931 1 98.56 240 HIS A C 1
ATOM 1870 O O . HIS A 1 240 ? 9.422 16.328 -1.462 1 98.56 240 HIS A O 1
ATOM 1876 N N . ILE A 1 241 ? 8.391 17.797 -2.805 1 98.56 241 ILE A N 1
ATOM 1877 C CA . ILE A 1 241 ? 7.488 16.812 -3.402 1 98.56 241 ILE A CA 1
ATOM 1878 C C . ILE A 1 241 ? 7.816 16.656 -4.887 1 98.56 241 ILE A C 1
ATOM 1880 O O . ILE A 1 241 ? 7.973 17.641 -5.605 1 98.56 241 ILE A O 1
ATOM 1884 N N . TYR A 1 242 ? 7.914 15.492 -5.352 1 98.06 242 TYR A N 1
ATOM 1885 C CA . TYR A 1 242 ? 8.086 15.156 -6.762 1 98.06 242 TYR A CA 1
ATOM 1886 C C . TYR A 1 242 ? 6.969 14.242 -7.246 1 98.06 242 TYR A C 1
ATOM 1888 O O . TYR A 1 242 ? 6.973 13.039 -6.969 1 98.06 242 TYR A O 1
ATOM 1896 N N . PRO A 1 243 ? 6 14.797 -7.977 1 97.44 243 PRO A N 1
ATOM 1897 C CA . PRO A 1 243 ? 4.957 13.93 -8.531 1 97.44 243 PRO A CA 1
ATOM 1898 C C . PRO A 1 243 ? 5.508 12.883 -9.492 1 97.44 243 PRO A C 1
ATOM 1900 O O . PRO A 1 243 ? 6.219 13.227 -10.438 1 97.44 243 PRO A O 1
ATOM 1903 N N . LEU A 1 244 ? 5.207 11.625 -9.25 1 96.88 244 LEU A N 1
ATOM 1904 C CA . LEU A 1 244 ? 5.719 10.539 -10.078 1 96.88 244 LEU A CA 1
ATOM 1905 C C . LEU A 1 244 ? 4.711 10.156 -11.156 1 96.88 244 LEU A C 1
ATOM 1907 O O . LEU A 1 244 ? 5.098 9.773 -12.266 1 96.88 244 LEU A O 1
ATOM 1911 N N . GLY A 1 245 ? 3.396 10.148 -10.797 1 96 245 GLY A N 1
ATOM 1912 C CA . GLY A 1 245 ? 2.34 9.789 -11.727 1 96 245 GLY A CA 1
ATOM 1913 C C . GLY A 1 245 ? 0.972 9.711 -11.07 1 96 245 GLY A C 1
ATOM 1914 O O . GLY A 1 245 ? 0.84 9.922 -9.867 1 96 245 GLY A O 1
ATOM 1915 N N . ALA A 1 246 ? -0.053 9.539 -11.938 1 96.38 246 ALA A N 1
ATOM 1916 C CA . ALA A 1 246 ? -1.434 9.43 -11.477 1 96.38 246 ALA A CA 1
ATOM 1917 C C . ALA A 1 246 ? -2.232 8.469 -12.359 1 96.38 246 ALA A C 1
ATOM 1919 O O . ALA A 1 246 ? -1.898 8.273 -13.531 1 96.38 246 ALA A O 1
ATOM 1920 N N . VAL A 1 247 ? -3.158 7.824 -11.703 1 97.06 247 VAL A N 1
ATOM 1921 C CA . VAL A 1 247 ? -4.117 7.02 -12.453 1 97.06 247 VAL A CA 1
ATOM 1922 C C . VAL A 1 247 ? -5.535 7.52 -12.188 1 97.06 247 VAL A C 1
ATOM 1924 O O . VAL A 1 247 ? -5.789 8.172 -11.172 1 97.06 247 VAL A O 1
ATOM 1927 N N . ALA A 1 248 ? -6.395 7.238 -13.148 1 95.75 248 ALA A N 1
ATOM 1928 C CA . ALA A 1 248 ? -7.832 7.441 -12.984 1 95.75 248 ALA A CA 1
ATOM 1929 C C . ALA A 1 248 ? -8.586 6.117 -13.078 1 95.75 248 ALA A C 1
ATOM 1931 O O . ALA A 1 248 ? -8.211 5.234 -13.852 1 95.75 248 ALA A O 1
ATOM 1932 N N . TYR A 1 249 ? -9.57 5.957 -12.305 1 96.38 249 TYR A N 1
ATOM 1933 C CA . TYR A 1 249 ? -10.391 4.75 -12.312 1 96.38 249 TYR A CA 1
ATOM 1934 C C . TYR A 1 249 ? -11.562 4.891 -13.281 1 96.38 249 TYR A C 1
ATOM 1936 O O . TYR A 1 249 ? -12.398 5.777 -13.125 1 96.38 249 TYR A O 1
ATOM 1944 N N . PRO A 1 250 ? -11.633 4.07 -14.195 1 92.12 250 PRO A N 1
ATOM 1945 C CA . PRO A 1 250 ? -12.648 4.246 -15.234 1 92.12 250 PRO A CA 1
ATOM 1946 C C . PRO A 1 250 ? -14.047 3.859 -14.773 1 92.12 250 PRO A C 1
ATOM 1948 O O . PRO A 1 250 ? -15.039 4.316 -15.344 1 92.12 250 PRO A O 1
ATOM 1951 N N . ASP A 1 251 ? -14.195 2.969 -13.742 1 91.56 251 ASP A N 1
ATOM 1952 C CA . ASP A 1 251 ? -15.492 2.439 -13.32 1 91.56 251 ASP A CA 1
ATOM 1953 C C . ASP A 1 251 ? -15.633 2.48 -11.805 1 91.56 251 ASP A C 1
ATOM 1955 O O . ASP A 1 251 ? -15.945 3.527 -11.234 1 91.56 251 ASP A O 1
ATOM 1959 N N . ALA A 1 252 ? -15.297 1.322 -11.156 1 94.44 252 ALA A N 1
ATOM 1960 C CA . ALA A 1 252 ? -15.391 1.268 -9.703 1 94.44 252 ALA A CA 1
ATOM 1961 C C . ALA A 1 252 ? -14.391 2.215 -9.047 1 94.44 252 ALA A C 1
ATOM 1963 O O . ALA A 1 252 ? -13.219 2.262 -9.445 1 94.44 252 ALA A O 1
ATOM 1964 N N . GLN A 1 253 ? -14.938 3.043 -8.117 1 96.88 253 GLN A N 1
ATOM 1965 C CA . GLN A 1 253 ? -14.078 3.988 -7.406 1 96.88 253 GLN A CA 1
ATOM 1966 C C . GLN A 1 253 ? -13.656 3.438 -6.047 1 96.88 253 GLN A C 1
ATOM 1968 O O . GLN A 1 253 ? -14.422 2.723 -5.395 1 96.88 253 GLN A O 1
ATOM 1973 N N . PRO A 1 254 ? -12.43 3.775 -5.68 1 97.12 254 PRO A N 1
ATOM 1974 C CA . PRO A 1 254 ? -12.086 3.455 -4.293 1 97.12 254 PRO A CA 1
ATOM 1975 C C . PRO A 1 254 ? -13.039 4.094 -3.287 1 97.12 254 PRO A C 1
ATOM 1977 O O . PRO A 1 254 ? -13.727 5.066 -3.613 1 97.12 254 PRO A O 1
ATOM 1980 N N . VAL A 1 255 ? -13.117 3.551 -2.109 1 96.38 255 VAL A N 1
ATOM 1981 C CA . VAL A 1 255 ? -13.938 4.164 -1.071 1 96.38 255 VAL A CA 1
ATOM 1982 C C . VAL A 1 255 ? -13.422 5.566 -0.761 1 96.38 255 VAL A C 1
ATOM 1984 O O . VAL A 1 255 ? -12.234 5.848 -0.937 1 96.38 255 VAL A O 1
ATOM 1987 N N . MET B 1 1 ? -19.703 11.469 16.531 1 25.62 1 MET B N 1
ATOM 1988 C CA . MET B 1 1 ? -18.328 11.148 16.188 1 25.62 1 MET B CA 1
ATOM 1989 C C . MET B 1 1 ? -18.203 9.719 15.68 1 25.62 1 MET B C 1
ATOM 1991 O O . MET B 1 1 ? -18.328 8.766 16.453 1 25.62 1 MET B O 1
ATOM 1995 N N . SER B 1 2 ? -18.609 9.383 14.438 1 31.62 2 SER B N 1
ATOM 1996 C CA . SER B 1 2 ? -18.859 8.023 13.969 1 31.62 2 SER B CA 1
ATOM 1997 C C . SER B 1 2 ? -17.609 7.156 14.078 1 31.62 2 SER B C 1
ATOM 1999 O O . SER B 1 2 ? -16.531 7.57 13.672 1 31.62 2 SER B O 1
ATOM 2001 N N . GLU B 1 3 ? -17.438 6.312 15.086 1 31.67 3 GLU B N 1
ATOM 2002 C CA . GLU B 1 3 ? -16.438 5.266 15.32 1 31.67 3 GLU B CA 1
ATOM 2003 C C . GLU B 1 3 ? -16.094 4.535 14.023 1 31.67 3 GLU B C 1
ATOM 2005 O O . GLU B 1 3 ? -16.984 4.141 13.273 1 31.67 3 GLU B O 1
ATOM 2010 N N . ALA B 1 4 ? -15.023 4.902 13.594 1 40.88 4 ALA B N 1
ATOM 2011 C CA . ALA B 1 4 ? -14.625 4.121 12.43 1 40.88 4 ALA B CA 1
ATOM 2012 C C . ALA B 1 4 ? -15.008 2.652 12.594 1 40.88 4 ALA B C 1
ATOM 2014 O O . ALA B 1 4 ? -14.625 2.014 13.578 1 40.88 4 ALA B O 1
ATOM 2015 N N . PRO B 1 5 ? -16.078 2.088 12.008 1 42.94 5 PRO B N 1
ATOM 2016 C CA . PRO B 1 5 ? -16.438 0.674 12.164 1 42.94 5 PRO B CA 1
ATOM 2017 C C . PRO B 1 5 ? -15.219 -0.244 12.164 1 42.94 5 PRO B C 1
ATOM 2019 O O . PRO B 1 5 ? -14.195 0.079 11.555 1 42.94 5 PRO B O 1
ATOM 2022 N N . GLU B 1 6 ? -14.914 -1.027 13.242 1 45.88 6 GLU B N 1
ATOM 2023 C CA . GLU B 1 6 ? -13.93 -2.104 13.336 1 45.88 6 GLU B CA 1
ATOM 2024 C C . GLU B 1 6 ? -13.797 -2.846 12.008 1 45.88 6 GLU B C 1
ATOM 2026 O O . GLU B 1 6 ? -14.789 -3.312 11.453 1 45.88 6 GLU B O 1
ATOM 2031 N N . GLU B 1 7 ? -12.898 -2.357 11.336 1 53.28 7 GLU B N 1
ATOM 2032 C CA . GLU B 1 7 ? -12.711 -3.094 10.086 1 53.28 7 GLU B CA 1
ATOM 2033 C C . GLU B 1 7 ? -12.68 -4.598 10.336 1 53.28 7 GLU B C 1
ATOM 2035 O O . GLU B 1 7 ? -11.742 -5.113 10.953 1 53.28 7 GLU B O 1
ATOM 2040 N N . GLN B 1 8 ? -13.805 -5.246 10.516 1 60.38 8 GLN B N 1
ATOM 2041 C CA . GLN B 1 8 ? -13.844 -6.699 10.656 1 60.38 8 GLN B CA 1
ATOM 2042 C C . GLN B 1 8 ? -13.211 -7.383 9.445 1 60.38 8 GLN B C 1
ATOM 2044 O O . GLN B 1 8 ? -13.781 -7.363 8.352 1 60.38 8 GLN B O 1
ATOM 2049 N N . TRP B 1 9 ? -11.883 -7.578 9.586 1 62.72 9 TRP B N 1
ATOM 2050 C CA . TRP B 1 9 ? -11.211 -8.312 8.516 1 62.72 9 TRP B CA 1
ATOM 2051 C C . TRP B 1 9 ? -11.883 -9.664 8.281 1 62.72 9 TRP B C 1
ATOM 2053 O O . TRP B 1 9 ? -12.273 -10.344 9.234 1 62.72 9 TRP B O 1
ATOM 2063 N N . ARG B 1 10 ? -12.211 -9.922 7.031 1 65.25 10 ARG B N 1
ATOM 2064 C CA . ARG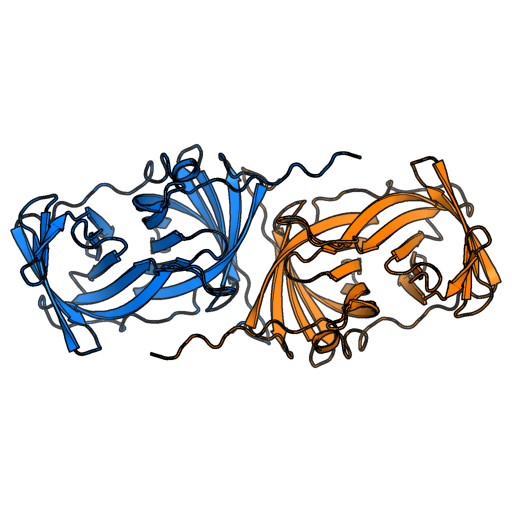 B 1 10 ? -12.875 -11.156 6.641 1 65.25 10 ARG B CA 1
ATOM 2065 C C . ARG B 1 10 ? -11.891 -12.328 6.641 1 65.25 10 ARG B C 1
ATOM 2067 O O . ARG B 1 10 ? -10.703 -12.148 6.367 1 65.25 10 ARG B O 1
ATOM 2074 N N . THR B 1 11 ? -12.516 -13.461 7.027 1 65.88 11 THR B N 1
ATOM 2075 C CA . THR B 1 11 ? -11.742 -14.695 6.988 1 65.88 11 THR B CA 1
ATOM 2076 C C . THR B 1 11 ? -11.617 -15.203 5.555 1 65.88 11 THR B C 1
ATOM 2078 O O . THR B 1 11 ? -12.336 -14.75 4.66 1 65.88 11 THR B O 1
ATOM 2081 N N . TYR B 1 12 ? -10.68 -16.125 5.344 1 68.44 12 TYR B N 1
ATOM 2082 C CA . TYR B 1 12 ? -10.383 -16.703 4.039 1 68.44 12 TYR B CA 1
ATOM 2083 C C . TYR B 1 12 ? -11.648 -17.172 3.34 1 68.44 12 TYR B C 1
ATOM 2085 O O . TYR B 1 12 ? -11.883 -16.828 2.178 1 68.44 12 TYR B O 1
ATOM 2093 N N . ASP B 1 13 ? -12.43 -17.906 3.965 1 67.75 13 ASP B N 1
ATOM 2094 C CA . ASP B 1 13 ? -13.609 -18.531 3.373 1 67.75 13 ASP B CA 1
ATOM 2095 C C . ASP B 1 13 ? -14.656 -17.484 2.984 1 67.75 13 ASP B C 1
ATOM 2097 O O . ASP B 1 13 ? -15.453 -17.703 2.07 1 67.75 13 ASP B O 1
ATOM 2101 N N . GLU B 1 14 ? -14.539 -16.438 3.545 1 67.88 14 GLU B N 1
ATOM 2102 C CA . GLU B 1 14 ? -15.539 -15.398 3.318 1 67.88 14 GLU B CA 1
ATOM 2103 C C . GLU B 1 14 ? -15.25 -14.633 2.033 1 67.88 14 GLU B C 1
ATOM 2105 O O . GLU B 1 14 ? -16.172 -14.172 1.356 1 67.88 14 GLU B O 1
ATOM 2110 N N . PHE B 1 15 ? -14.016 -14.625 1.694 1 71.19 15 PHE B N 1
ATOM 2111 C CA . PHE B 1 15 ? -13.766 -13.758 0.547 1 71.19 15 PHE B CA 1
ATOM 2112 C C . PHE B 1 15 ? -13.469 -14.586 -0.699 1 71.19 15 PHE B C 1
ATOM 2114 O O . PHE B 1 15 ? -13.609 -14.094 -1.822 1 71.19 15 PHE B O 1
ATOM 2121 N N . ALA B 1 16 ? -13.234 -15.82 -0.513 1 75.56 16 ALA B N 1
ATOM 2122 C CA . ALA B 1 16 ? -12.719 -16.594 -1.64 1 75.56 16 ALA B CA 1
ATOM 2123 C C . ALA B 1 16 ? -13.859 -17.188 -2.467 1 75.56 16 ALA B C 1
ATOM 2125 O O . ALA B 1 16 ? -13.656 -17.625 -3.6 1 75.56 16 ALA B O 1
ATOM 2126 N N . ALA B 1 17 ? -15.094 -17.125 -1.965 1 79.5 17 ALA B N 1
ATOM 2127 C CA . ALA B 1 17 ? -16.203 -17.734 -2.697 1 79.5 17 ALA B CA 1
ATOM 2128 C C . ALA B 1 17 ? -16.422 -17.031 -4.035 1 79.5 17 ALA B C 1
ATOM 2130 O O . ALA B 1 17 ? -16.672 -15.82 -4.074 1 79.5 17 ALA B O 1
ATOM 2131 N N . GLY B 1 18 ? -16.188 -17.766 -5.125 1 88.25 18 GLY B N 1
ATOM 2132 C CA . GLY B 1 18 ? -16.469 -17.234 -6.449 1 88.25 18 GLY B CA 1
ATOM 2133 C C . GLY B 1 18 ? -15.258 -16.625 -7.125 1 88.25 18 GLY B C 1
ATOM 2134 O O . GLY B 1 18 ? -15.336 -16.188 -8.273 1 88.25 18 GLY B O 1
ATOM 2135 N N . ILE B 1 19 ? -14.156 -16.703 -6.516 1 92.69 19 ILE B N 1
ATOM 2136 C CA . ILE B 1 19 ? -12.992 -15.977 -7.008 1 92.69 19 ILE B CA 1
ATOM 2137 C C . ILE B 1 19 ? -12.453 -16.656 -8.266 1 92.69 19 ILE B C 1
ATOM 2139 O O . ILE B 1 19 ? -11.641 -16.078 -8.992 1 92.69 19 ILE B O 1
ATOM 2143 N N . ALA B 1 20 ? -12.984 -17.844 -8.602 1 95.06 20 ALA B N 1
ATOM 2144 C CA . ALA B 1 20 ? -12.539 -18.562 -9.789 1 95.06 20 ALA B CA 1
ATOM 2145 C C . ALA B 1 20 ? -13.539 -18.406 -10.938 1 95.06 20 ALA B C 1
ATOM 2147 O O . ALA B 1 20 ? -13.43 -19.078 -11.961 1 95.06 20 ALA B O 1
ATOM 2148 N N . THR B 1 21 ? -14.508 -17.531 -10.82 1 96.31 21 THR B N 1
ATOM 2149 C CA . THR B 1 21 ? -15.594 -17.406 -11.789 1 96.31 21 THR B CA 1
ATOM 2150 C C . THR B 1 21 ? -15.047 -17.078 -13.18 1 96.31 21 THR B C 1
ATOM 2152 O O . THR B 1 21 ? -15.539 -17.609 -14.18 1 96.31 21 THR B O 1
ATOM 2155 N N . TYR B 1 22 ? -14.023 -16.281 -13.297 1 97.81 22 TYR B N 1
ATOM 2156 C CA . TYR B 1 22 ? -13.523 -15.883 -14.609 1 97.81 22 TYR B CA 1
ATOM 2157 C C . TYR B 1 22 ? -12.211 -16.594 -14.922 1 97.81 22 TYR B C 1
ATOM 2159 O O . TYR B 1 22 ? -11.453 -16.141 -15.789 1 97.81 22 TYR B O 1
ATOM 2167 N N . ARG B 1 23 ? -11.945 -17.609 -14.148 1 97.62 23 ARG B N 1
ATOM 2168 C CA . ARG B 1 23 ? -10.75 -18.406 -14.406 1 97.62 23 ARG B CA 1
ATOM 2169 C C . ARG B 1 23 ? -10.836 -19.109 -15.766 1 97.62 23 ARG B C 1
ATOM 2171 O O . ARG B 1 23 ? -11.914 -19.5 -16.203 1 97.62 23 ARG B O 1
ATOM 2178 N N . LEU B 1 24 ? -9.711 -19.266 -16.438 1 97.75 24 LEU B N 1
ATOM 2179 C CA . LEU B 1 24 ? -9.648 -20.062 -17.656 1 97.75 24 LEU B CA 1
ATOM 2180 C C . LEU B 1 24 ? -10.062 -21.5 -17.391 1 97.75 24 LEU B C 1
ATOM 2182 O O . LEU B 1 24 ? -9.914 -22 -16.281 1 97.75 24 LEU B O 1
ATOM 2186 N N . PRO B 1 25 ? -10.602 -22.141 -18.375 1 96.44 25 PRO B N 1
ATOM 2187 C CA . PRO B 1 25 ? -11.039 -23.531 -18.188 1 96.44 25 PRO B CA 1
ATOM 2188 C C . PRO B 1 25 ? -9.883 -24.469 -17.844 1 96.44 25 PRO B C 1
ATOM 2190 O O . PRO B 1 25 ? -8.742 -24.219 -18.25 1 96.44 25 PRO B O 1
ATOM 2193 N N . ASN B 1 26 ? -10.242 -25.516 -17.203 1 97.19 26 ASN B N 1
ATOM 2194 C CA . ASN B 1 26 ? -9.242 -26.531 -16.875 1 97.19 26 ASN B CA 1
ATOM 2195 C C . ASN B 1 26 ? -8.695 -27.203 -18.125 1 97.19 26 ASN B C 1
ATOM 2197 O O . ASN B 1 26 ? -9.43 -27.453 -19.078 1 97.19 26 ASN B O 1
ATOM 2201 N N . ALA B 1 27 ? -7.449 -27.484 -18.031 1 97.56 27 ALA B N 1
ATOM 2202 C CA . ALA B 1 27 ? -6.809 -28.297 -19.062 1 97.56 27 ALA B CA 1
ATOM 2203 C C . ALA B 1 27 ? -6.781 -29.766 -18.656 1 97.56 27 ALA B C 1
ATOM 2205 O O . ALA B 1 27 ? -6.586 -30.094 -17.484 1 97.56 27 ALA B O 1
ATOM 2206 N N . ASP B 1 28 ? -6.988 -30.625 -19.578 1 97.38 28 ASP B N 1
ATOM 2207 C CA . ASP B 1 28 ? -6.879 -32.062 -19.375 1 97.38 28 ASP B CA 1
ATOM 2208 C C . ASP B 1 28 ? -5.496 -32.562 -19.781 1 97.38 28 ASP B C 1
ATOM 2210 O O . ASP B 1 28 ? -5.152 -32.594 -20.969 1 97.38 28 ASP B O 1
ATOM 2214 N N . LEU B 1 29 ? -4.727 -33.031 -18.75 1 97.94 29 LEU B N 1
ATOM 2215 C CA . LEU B 1 29 ? -3.375 -33.5 -19.031 1 97.94 29 LEU B CA 1
ATOM 2216 C C . LEU B 1 29 ? -3.295 -35.031 -18.969 1 97.94 29 LEU B C 1
ATOM 2218 O O . LEU B 1 29 ? -2.203 -35.594 -18.875 1 97.94 29 LEU B O 1
ATOM 2222 N N . SER B 1 30 ? -4.465 -35.625 -19.062 1 98.19 30 SER B N 1
ATOM 2223 C CA . SER B 1 30 ? -4.566 -37.062 -18.922 1 98.19 30 SER B CA 1
ATOM 2224 C C . SER B 1 30 ? -3.58 -37.781 -19.844 1 98.19 30 SER B C 1
ATOM 2226 O O . SER B 1 30 ? -3.516 -37.5 -21.047 1 98.19 30 SER B O 1
ATOM 2228 N N . GLY B 1 31 ? -2.836 -38.656 -19.219 1 98 31 GLY B N 1
ATOM 2229 C CA . GLY B 1 31 ? -1.952 -39.531 -20 1 98 31 GLY B CA 1
ATOM 2230 C C . GLY B 1 31 ? -0.589 -38.906 -20.25 1 98 31 GLY B C 1
ATOM 2231 O O . GLY B 1 31 ? 0.319 -39.562 -20.75 1 98 31 GLY B O 1
ATOM 2232 N N . ARG B 1 32 ? -0.362 -37.75 -19.891 1 97.44 32 ARG B N 1
ATOM 2233 C CA . ARG B 1 32 ? 0.915 -37.062 -20.094 1 97.44 32 ARG B CA 1
ATOM 2234 C C . ARG B 1 32 ? 1.896 -37.406 -18.969 1 97.44 32 ARG B C 1
ATOM 2236 O O . ARG B 1 32 ? 1.488 -37.625 -17.828 1 97.44 32 ARG B O 1
ATOM 2243 N N . GLU B 1 33 ? 3.088 -37.5 -19.375 1 97.94 33 GLU B N 1
ATOM 2244 C CA . GLU B 1 33 ? 4.203 -37.625 -18.438 1 97.94 33 GLU B CA 1
ATOM 2245 C C . GLU B 1 33 ? 5.211 -36.5 -18.641 1 97.94 33 GLU B C 1
ATOM 2247 O O . GLU B 1 33 ? 5.492 -36.094 -19.766 1 97.94 33 GLU B O 1
ATOM 2252 N N . LEU B 1 34 ? 5.715 -36.031 -17.547 1 97.56 34 LEU B N 1
ATOM 2253 C CA . LEU B 1 34 ? 6.637 -34.906 -17.578 1 97.56 34 LEU B CA 1
ATOM 2254 C C . LEU B 1 34 ? 7.641 -35 -16.438 1 97.56 34 LEU B C 1
ATOM 2256 O O . LEU B 1 34 ? 7.258 -35.219 -15.289 1 97.56 34 LEU B O 1
ATOM 2260 N N . ALA B 1 35 ? 8.844 -34.906 -16.766 1 98.56 35 ALA B N 1
ATOM 2261 C CA . ALA B 1 35 ? 9.867 -34.75 -15.727 1 98.56 35 ALA B CA 1
ATOM 2262 C C . ALA B 1 35 ? 10.398 -33.312 -15.719 1 98.56 35 ALA B C 1
ATOM 2264 O O . ALA B 1 35 ? 10.758 -32.781 -16.766 1 98.56 35 ALA B O 1
ATOM 2265 N N . VAL B 1 36 ? 10.391 -32.719 -14.578 1 98.69 36 VAL B N 1
ATOM 2266 C CA . VAL B 1 36 ? 10.945 -31.375 -14.398 1 98.69 36 VAL B CA 1
ATOM 2267 C C . VAL B 1 36 ? 12.18 -31.438 -13.5 1 98.69 36 VAL B C 1
ATOM 2269 O O . VAL B 1 36 ? 12.102 -31.906 -12.359 1 98.69 36 VAL B O 1
ATOM 2272 N N . THR B 1 37 ? 13.297 -31 -14.016 1 98.75 37 THR B N 1
ATOM 2273 C CA . THR B 1 37 ? 14.5 -30.875 -13.203 1 98.75 37 THR B CA 1
ATOM 2274 C C . THR B 1 37 ? 14.68 -29.438 -12.711 1 98.75 37 THR B C 1
ATOM 2276 O O . THR B 1 37 ? 14.812 -28.516 -13.516 1 98.75 37 THR B O 1
ATOM 2279 N N . LEU B 1 38 ? 14.688 -29.297 -11.391 1 98.56 38 LEU B N 1
ATOM 2280 C CA . LEU B 1 38 ? 14.82 -27.969 -10.781 1 98.56 38 LEU B CA 1
ATOM 2281 C C . LEU B 1 38 ? 16.297 -27.578 -10.664 1 98.56 38 LEU B C 1
ATOM 2283 O O . LEU B 1 38 ? 17.172 -28.422 -10.828 1 98.56 38 LEU B O 1
ATOM 2287 N N . ASP B 1 39 ? 16.516 -26.328 -10.438 1 98 39 ASP B N 1
ATOM 2288 C CA . ASP B 1 39 ? 17.891 -25.812 -10.469 1 98 39 ASP B CA 1
ATOM 2289 C C . ASP B 1 39 ? 18.688 -26.281 -9.258 1 98 39 ASP B C 1
ATOM 2291 O O . ASP B 1 39 ? 19.906 -26.188 -9.242 1 98 39 ASP B O 1
ATOM 2295 N N . ASP B 1 40 ? 18.047 -26.781 -8.289 1 97.56 40 ASP B N 1
ATOM 2296 C CA . ASP B 1 40 ? 18.781 -27.328 -7.148 1 97.56 40 ASP B CA 1
ATOM 2297 C C . ASP B 1 40 ? 19.078 -28.812 -7.344 1 97.56 40 ASP B C 1
ATOM 2299 O O . ASP B 1 40 ? 19.609 -29.469 -6.441 1 97.56 40 ASP B O 1
ATOM 2303 N N . GLY B 1 41 ? 18.656 -29.328 -8.406 1 96.94 41 GLY B N 1
ATOM 2304 C CA . GLY B 1 41 ? 18.953 -30.719 -8.742 1 96.94 41 GLY B CA 1
ATOM 2305 C C . GLY B 1 41 ? 17.781 -31.641 -8.508 1 96.94 41 GLY B C 1
ATOM 2306 O O . GLY B 1 41 ? 17.766 -32.781 -8.992 1 96.94 41 GLY B O 1
ATOM 2307 N N . THR B 1 42 ? 16.781 -31.188 -7.797 1 97.5 42 THR B N 1
ATOM 2308 C CA . THR B 1 42 ? 15.602 -32 -7.539 1 97.5 42 THR B CA 1
ATOM 2309 C C . THR B 1 42 ? 14.828 -32.25 -8.828 1 97.5 42 THR B C 1
ATOM 2311 O O . THR B 1 42 ? 14.703 -31.375 -9.672 1 97.5 42 THR B O 1
ATOM 2314 N N . THR B 1 43 ? 14.375 -33.469 -8.961 1 98.19 43 THR B N 1
ATOM 2315 C CA . THR B 1 43 ? 13.562 -33.812 -10.125 1 98.19 43 THR B CA 1
ATOM 2316 C C . THR B 1 43 ? 12.133 -34.125 -9.719 1 98.19 43 THR B C 1
ATOM 2318 O O . THR B 1 43 ? 11.898 -34.875 -8.766 1 98.19 43 THR B O 1
ATOM 2321 N N . LEU B 1 44 ? 11.195 -33.562 -10.344 1 98.25 44 LEU B N 1
ATOM 2322 C CA . LEU B 1 44 ? 9.773 -33.875 -10.219 1 98.25 44 LEU B CA 1
ATOM 2323 C C . LEU B 1 44 ? 9.305 -34.75 -11.375 1 98.25 44 LEU B C 1
ATOM 2325 O O . LEU B 1 44 ? 9.273 -34.281 -12.523 1 98.25 44 LEU B O 1
ATOM 2329 N N . ALA B 1 45 ? 8.977 -35.938 -11.07 1 98.44 45 ALA B N 1
ATOM 2330 C CA . ALA B 1 45 ? 8.422 -36.844 -12.078 1 98.44 45 ALA B CA 1
ATOM 2331 C C . ALA B 1 45 ? 6.898 -36.875 -12.008 1 98.44 45 ALA B C 1
ATOM 2333 O O . ALA B 1 45 ? 6.324 -37.5 -11.102 1 98.44 45 ALA B O 1
ATOM 2334 N N . LEU B 1 46 ? 6.273 -36.312 -12.984 1 98.19 46 LEU B N 1
ATOM 2335 C CA . LEU B 1 46 ? 4.82 -36.188 -12.992 1 98.19 46 LEU B CA 1
ATOM 2336 C C . LEU B 1 46 ? 4.191 -37.125 -14.008 1 98.19 46 LEU B C 1
ATOM 2338 O O . LEU B 1 46 ? 4.594 -37.156 -15.172 1 98.19 46 LEU B O 1
ATOM 2342 N N . ARG B 1 47 ? 3.316 -37.875 -13.562 1 98.44 47 ARG B N 1
ATOM 2343 C CA . ARG B 1 47 ? 2.469 -38.688 -14.414 1 98.44 47 ARG B CA 1
ATOM 2344 C C . ARG B 1 47 ? 0.995 -38.375 -14.195 1 98.44 47 ARG B C 1
ATOM 2346 O O . ARG B 1 47 ? 0.432 -38.719 -13.148 1 98.44 47 ARG B O 1
ATOM 2353 N N . PHE B 1 48 ? 0.383 -37.781 -15.172 1 98.44 48 PHE B N 1
ATOM 2354 C CA . PHE B 1 48 ? -1.023 -37.406 -15.062 1 98.44 48 PHE B CA 1
ATOM 2355 C C . PHE B 1 48 ? -1.92 -38.594 -15.406 1 98.44 48 PHE B C 1
ATOM 2357 O O . PHE B 1 48 ? -2.109 -38.906 -16.578 1 98.44 48 PHE B O 1
ATOM 2364 N N . GLU B 1 49 ? -2.52 -39.125 -14.414 1 98.06 49 GLU B N 1
ATOM 2365 C CA . GLU B 1 49 ? -3.277 -40.375 -14.562 1 98.06 49 GLU B CA 1
ATOM 2366 C C . GLU B 1 49 ? -4.609 -40.125 -15.258 1 98.06 49 GLU B C 1
ATOM 2368 O O . GLU B 1 49 ? -5.031 -40.906 -16.094 1 98.06 49 GLU B O 1
ATOM 2373 N N . ASP B 1 50 ? -5.273 -39.156 -14.883 1 97.56 50 ASP B N 1
ATOM 2374 C CA . ASP B 1 50 ? -6.523 -38.688 -15.469 1 97.56 50 ASP B CA 1
ATOM 2375 C C . ASP B 1 50 ? -6.656 -37.188 -15.344 1 97.56 50 ASP B C 1
ATOM 2377 O O . ASP B 1 50 ? -5.668 -36.469 -15.102 1 97.56 50 ASP B O 1
ATOM 2381 N N . ALA B 1 51 ? -7.805 -36.656 -15.555 1 96.94 51 ALA B N 1
ATOM 2382 C CA . ALA B 1 51 ? -8 -35.219 -15.625 1 96.94 51 ALA B CA 1
ATOM 2383 C C . ALA B 1 51 ? -7.875 -34.562 -14.25 1 96.94 51 ALA B C 1
ATOM 2385 O O . ALA B 1 51 ? -7.754 -33.344 -14.133 1 96.94 51 ALA B O 1
ATOM 2386 N N . GLU B 1 52 ? -7.781 -35.375 -13.133 1 96.06 52 GLU B N 1
ATOM 2387 C CA . GLU B 1 52 ? -7.859 -34.781 -11.805 1 96.06 52 GLU B CA 1
ATOM 2388 C C . GLU B 1 52 ? -6.773 -35.344 -10.891 1 96.06 52 GLU B C 1
ATOM 2390 O O . GLU B 1 52 ? -6.602 -34.875 -9.766 1 96.06 52 GLU B O 1
ATOM 2395 N N . THR B 1 53 ? -6.102 -36.344 -11.375 1 96.62 53 THR B N 1
ATOM 2396 C CA . THR B 1 53 ? -5.156 -37.031 -10.492 1 96.62 53 THR B CA 1
ATOM 2397 C C . THR B 1 53 ? -3.783 -37.125 -11.148 1 96.62 53 THR B C 1
ATOM 2399 O O . THR B 1 53 ? -3.68 -37.438 -12.336 1 96.62 53 THR B O 1
ATOM 2402 N N . VAL B 1 54 ? -2.74 -36.875 -10.375 1 96.81 54 VAL B N 1
ATOM 2403 C CA . VAL B 1 54 ? -1.36 -36.969 -10.844 1 96.81 54 VAL B CA 1
ATOM 2404 C C . VAL B 1 54 ? -0.522 -37.75 -9.844 1 96.81 54 VAL B C 1
ATOM 2406 O O . VAL B 1 54 ? -0.772 -37.719 -8.641 1 96.81 54 VAL B O 1
ATOM 2409 N N . THR B 1 55 ? 0.326 -38.531 -10.328 1 96.25 55 THR B N 1
ATOM 2410 C CA . THR B 1 55 ? 1.369 -39.156 -9.508 1 96.25 55 THR B CA 1
ATOM 2411 C C . THR B 1 55 ? 2.684 -38.406 -9.648 1 96.25 55 THR B C 1
ATOM 2413 O O . THR B 1 55 ? 3.225 -38.281 -10.75 1 96.25 55 THR B O 1
ATOM 2416 N N . CYS B 1 56 ? 3.129 -37.781 -8.594 1 95.06 56 CYS B N 1
ATOM 2417 C CA . CYS B 1 56 ? 4.398 -37.062 -8.555 1 95.06 56 CYS B CA 1
ATOM 2418 C C . CYS B 1 56 ? 5.402 -37.781 -7.66 1 95.06 56 CYS B C 1
ATOM 2420 O O . CYS B 1 56 ? 5.195 -37.875 -6.449 1 95.06 56 CYS B O 1
ATOM 2422 N N . ASN B 1 57 ? 6.477 -38.219 -8.273 1 95.19 57 ASN B N 1
ATOM 2423 C CA . ASN B 1 57 ? 7.496 -38.969 -7.547 1 95.19 57 ASN B CA 1
ATOM 2424 C C . ASN B 1 57 ? 6.887 -40.094 -6.734 1 95.19 57 ASN B C 1
ATOM 2426 O O . ASN B 1 57 ? 7.227 -40.281 -5.562 1 95.19 57 ASN B O 1
ATOM 2430 N N . GLY B 1 58 ? 5.941 -40.688 -7.266 1 92.38 58 GLY B N 1
ATOM 2431 C CA . GLY B 1 58 ? 5.359 -41.875 -6.688 1 92.38 58 GLY B CA 1
ATOM 2432 C C . GLY B 1 58 ? 4.176 -41.594 -5.785 1 92.38 58 GLY B C 1
ATOM 2433 O O . GLY B 1 58 ? 3.514 -42.531 -5.305 1 92.38 58 GLY B O 1
ATOM 2434 N N . ILE B 1 59 ? 3.867 -40.406 -5.496 1 92.19 59 ILE B N 1
ATOM 2435 C CA . ILE B 1 59 ? 2.773 -40.031 -4.605 1 92.19 59 ILE B CA 1
ATOM 2436 C C . ILE B 1 59 ? 1.59 -39.531 -5.426 1 92.19 59 ILE B C 1
ATOM 2438 O O . ILE B 1 59 ? 1.73 -38.594 -6.223 1 92.19 59 ILE B O 1
ATOM 2442 N N . LYS B 1 60 ? 0.436 -40.219 -5.238 1 93.06 60 LYS B N 1
ATOM 2443 C CA . LYS B 1 60 ? -0.784 -39.844 -5.953 1 93.06 60 LYS B CA 1
ATOM 2444 C C . LYS B 1 60 ? -1.496 -38.688 -5.258 1 93.06 60 LYS B C 1
ATOM 2446 O O . LYS B 1 60 ? -1.692 -38.688 -4.039 1 93.06 60 LYS B O 1
ATOM 2451 N N . ASP B 1 61 ? -1.78 -37.688 -5.953 1 92.44 61 ASP B N 1
ATOM 2452 C CA . ASP B 1 61 ? -2.461 -36.5 -5.438 1 92.44 61 ASP B CA 1
ATOM 2453 C C . ASP B 1 61 ? -3.395 -35.906 -6.488 1 92.44 61 ASP B C 1
ATOM 2455 O O . ASP B 1 61 ? -3.248 -36.156 -7.68 1 92.44 61 ASP B O 1
ATOM 2459 N N . PRO B 1 62 ? -4.438 -35.219 -5.969 1 94.31 62 PRO B N 1
ATOM 2460 C CA . PRO B 1 62 ? -5.199 -34.438 -6.945 1 94.31 62 PRO B CA 1
ATOM 2461 C C . PRO B 1 62 ? -4.367 -33.312 -7.594 1 94.31 62 PRO B C 1
ATOM 2463 O O . PRO B 1 62 ? -3.33 -32.938 -7.055 1 94.31 62 PRO B O 1
ATOM 2466 N N . TYR B 1 63 ? -4.809 -3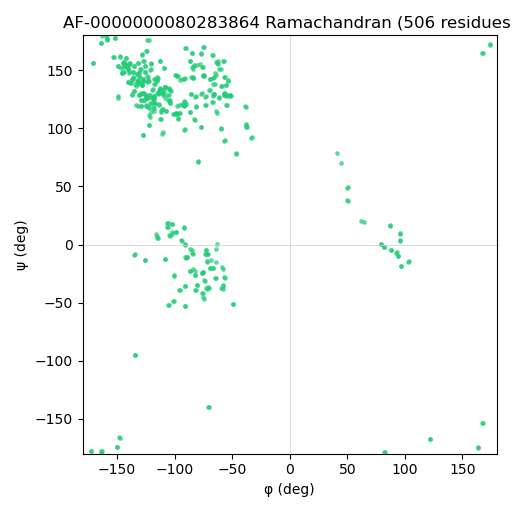2.875 -8.82 1 96.12 63 TYR B N 1
ATOM 2467 C CA . TYR B 1 63 ? -4.203 -31.703 -9.453 1 96.12 63 TYR B CA 1
ATOM 2468 C C . TYR B 1 63 ? -5.238 -30.906 -10.227 1 96.12 63 TYR B C 1
ATOM 2470 O O . TYR B 1 63 ? -6.328 -31.406 -10.523 1 96.12 63 TYR B O 1
ATOM 2478 N N . ASP B 1 64 ? -4.961 -29.688 -10.414 1 95.38 64 ASP B N 1
ATOM 2479 C CA . ASP B 1 64 ? -5.66 -28.859 -11.391 1 95.38 64 ASP B CA 1
ATOM 2480 C C . ASP B 1 64 ? -4.676 -28.156 -12.328 1 95.38 64 ASP B C 1
ATOM 2482 O O . ASP B 1 64 ? -3.564 -27.812 -11.922 1 95.38 64 ASP B O 1
ATOM 2486 N N . ALA B 1 65 ? -5.09 -28.062 -13.57 1 98.06 65 ALA B N 1
ATOM 2487 C CA . ALA B 1 65 ? -4.203 -27.484 -14.578 1 98.06 65 ALA B CA 1
ATOM 2488 C C . ALA B 1 65 ? -4.961 -26.5 -15.477 1 98.06 65 ALA B C 1
ATOM 2490 O O . ALA B 1 65 ? -6.152 -26.688 -15.734 1 98.06 65 ALA B O 1
ATOM 2491 N N . VAL B 1 66 ? -4.301 -25.469 -15.844 1 98.5 66 VAL B N 1
ATOM 2492 C CA . VAL B 1 66 ? -4.832 -24.484 -16.781 1 98.5 66 VAL B CA 1
ATOM 2493 C C . VAL B 1 66 ? -3.809 -24.203 -17.875 1 98.5 66 VAL B C 1
ATOM 2495 O O . VAL B 1 66 ? -2.625 -24.016 -17.594 1 98.5 66 VAL B O 1
ATOM 2498 N N . ALA B 1 67 ? -4.293 -24.312 -19.141 1 98.44 67 ALA B N 1
ATOM 2499 C CA . ALA B 1 67 ? -3.475 -23.797 -20.234 1 98.44 67 ALA B CA 1
ATOM 2500 C C . ALA B 1 67 ? -3.555 -22.266 -20.297 1 98.44 67 ALA B C 1
ATOM 2502 O O . ALA B 1 67 ? -4.5 -21.719 -20.859 1 98.44 67 ALA B O 1
ATOM 2503 N N . VAL B 1 68 ? -2.512 -21.641 -19.766 1 98.38 68 VAL B N 1
ATOM 2504 C CA . VAL B 1 68 ? -2.521 -20.172 -19.703 1 98.38 68 VAL B CA 1
ATOM 2505 C C . VAL B 1 68 ? -2.227 -19.594 -21.078 1 98.38 68 VAL B C 1
ATOM 2507 O O . VAL B 1 68 ? -2.746 -18.531 -21.438 1 98.38 68 VAL B O 1
ATOM 2510 N N . ARG B 1 69 ? -1.314 -20.156 -21.75 1 98.06 69 ARG B N 1
ATOM 2511 C CA . ARG B 1 69 ? -1.075 -20.016 -23.188 1 98.06 69 ARG B CA 1
ATOM 2512 C C . ARG B 1 69 ? -1.12 -21.359 -23.891 1 98.06 69 ARG B C 1
ATOM 2514 O O . ARG B 1 69 ? -1.255 -22.406 -23.25 1 98.06 69 ARG B O 1
ATOM 2521 N N . GLU B 1 70 ? -0.983 -21.312 -25.25 1 96.75 70 GLU B N 1
ATOM 2522 C CA . GLU B 1 70 ? -1.045 -22.547 -26.016 1 96.75 70 GLU B CA 1
ATOM 2523 C C . GLU B 1 70 ? 0.024 -23.531 -25.547 1 96.75 70 GLU B C 1
ATOM 2525 O O . GLU B 1 70 ? -0.213 -24.75 -25.516 1 96.75 70 GLU B O 1
ATOM 2530 N N . ASP B 1 71 ? 1.141 -23.031 -25.188 1 97.62 71 ASP B N 1
ATOM 2531 C CA . ASP B 1 71 ? 2.268 -23.906 -24.875 1 97.62 71 ASP B CA 1
ATOM 2532 C C . ASP B 1 71 ? 2.682 -23.781 -23.422 1 97.62 71 ASP B C 1
ATOM 2534 O O . ASP B 1 71 ? 3.754 -24.25 -23.031 1 97.62 71 ASP B O 1
ATOM 2538 N N . VAL B 1 72 ? 1.931 -23.094 -22.562 1 98.62 72 VAL B N 1
ATOM 2539 C CA . VAL B 1 72 ? 2.316 -22.891 -21.172 1 98.62 72 VAL B CA 1
ATOM 2540 C C . VAL B 1 72 ? 1.196 -23.359 -20.25 1 98.62 72 VAL B C 1
ATOM 2542 O O . VAL B 1 72 ? 0.049 -22.938 -20.391 1 98.62 72 VAL B O 1
ATOM 2545 N N . PHE B 1 73 ? 1.551 -24.172 -19.312 1 98.81 73 PHE B N 1
ATOM 2546 C CA . PHE B 1 73 ? 0.58 -24.766 -18.406 1 98.81 73 PHE B CA 1
ATOM 2547 C C . PHE B 1 73 ? 0.885 -24.375 -16.953 1 98.81 73 PHE B C 1
ATOM 2549 O O . PHE B 1 73 ? 2.049 -24.359 -16.547 1 98.81 73 PHE B O 1
ATOM 2556 N N . PHE B 1 74 ? -0.132 -23.969 -16.25 1 98.81 74 PHE B N 1
ATOM 2557 C CA . PHE B 1 74 ? -0.154 -23.781 -14.797 1 98.81 74 PHE B CA 1
ATOM 2558 C C . PHE B 1 74 ? -0.763 -24.984 -14.102 1 98.81 74 PHE B C 1
ATOM 2560 O O . PHE B 1 74 ? -1.953 -25.266 -14.258 1 98.81 74 PHE B O 1
ATOM 2567 N N . VAL B 1 75 ? 0.056 -25.734 -13.336 1 98.5 75 VAL B N 1
ATOM 2568 C CA . VAL B 1 75 ? -0.396 -26.969 -12.68 1 98.5 75 VAL B CA 1
ATOM 2569 C C . VAL B 1 75 ? -0.26 -26.828 -11.172 1 98.5 75 VAL B C 1
ATOM 2571 O O . VAL B 1 75 ? 0.833 -26.562 -10.656 1 98.5 75 VAL B O 1
ATOM 2574 N N . ASN B 1 76 ? -1.315 -27 -10.5 1 97.56 76 ASN B N 1
ATOM 2575 C CA . ASN B 1 76 ? -1.291 -26.922 -9.039 1 97.56 76 ASN B CA 1
ATOM 2576 C C . ASN B 1 76 ? -1.628 -28.266 -8.406 1 97.56 76 ASN B C 1
ATOM 2578 O O . ASN B 1 76 ? -2.598 -28.922 -8.797 1 97.56 76 ASN B O 1
ATOM 2582 N N . LEU B 1 77 ? -0.804 -28.641 -7.508 1 95.56 77 LEU B N 1
ATOM 2583 C CA . LEU B 1 77 ? -1.006 -29.812 -6.672 1 95.56 77 LEU B CA 1
ATOM 2584 C C . LEU B 1 77 ? -1.279 -29.422 -5.227 1 95.56 77 LEU B C 1
ATOM 2586 O O . LEU B 1 77 ? -0.349 -29.125 -4.473 1 95.56 77 LEU B O 1
ATOM 2590 N N . PRO B 1 78 ? -2.52 -29.281 -4.68 1 88.81 78 PRO B N 1
ATOM 2591 C CA . PRO B 1 78 ? -2.824 -28.906 -3.297 1 88.81 78 PRO B CA 1
ATOM 2592 C C . PRO B 1 78 ? -2.326 -29.922 -2.279 1 88.81 78 PRO B C 1
ATOM 2594 O O . PRO B 1 78 ? -2.197 -29.609 -1.094 1 88.81 78 PRO B O 1
ATOM 2597 N N . HIS B 1 79 ? -1.706 -30.969 -2.615 1 74.62 79 HIS B N 1
ATOM 2598 C CA . HIS B 1 79 ? -1.217 -32.062 -1.794 1 74.62 79 HIS B CA 1
ATOM 2599 C C . HIS B 1 79 ? -2.23 -32.438 -0.72 1 74.62 79 HIS B C 1
ATOM 2601 O O . HIS B 1 79 ? -2.104 -32.031 0.434 1 74.62 79 HIS B O 1
ATOM 2607 N N . THR B 1 80 ? -3.197 -33.125 -0.993 1 68.5 80 THR B N 1
ATOM 2608 C CA . THR B 1 80 ? -4.188 -33.531 0.001 1 68.5 80 THR B CA 1
ATOM 2609 C C . THR B 1 80 ? -3.578 -34.531 0.997 1 68.5 80 THR B C 1
ATOM 2611 O O . THR B 1 80 ? -4.094 -34.688 2.105 1 68.5 80 THR B O 1
ATOM 2614 N N . SER B 1 81 ? -2.42 -35.031 0.638 1 67.69 81 SER B N 1
ATOM 2615 C CA . SER B 1 81 ? -1.77 -36 1.501 1 67.69 81 SER B CA 1
ATOM 2616 C C . SER B 1 81 ? -0.91 -35.312 2.561 1 67.69 81 SER B C 1
ATOM 2618 O O . SER B 1 81 ? -0.541 -35.938 3.561 1 67.69 81 SER B O 1
ATOM 2620 N N . VAL B 1 82 ? -0.507 -34.156 2.328 1 71.19 82 VAL B N 1
ATOM 2621 C CA . VAL B 1 82 ? 0.282 -33.375 3.289 1 71.19 82 VAL B CA 1
ATOM 2622 C C . VAL B 1 82 ? -0.442 -32.094 3.639 1 71.19 82 VAL B C 1
ATOM 2624 O O . VAL B 1 82 ? -0.649 -31.234 2.773 1 71.19 82 VAL B O 1
ATOM 2627 N N . ASP B 1 83 ? -0.813 -32.062 4.895 1 79.12 83 ASP B N 1
ATOM 2628 C CA . ASP B 1 83 ? -1.568 -30.891 5.328 1 79.12 83 ASP B CA 1
ATOM 2629 C C . ASP B 1 83 ? -0.706 -29.625 5.281 1 79.12 83 ASP B C 1
ATOM 2631 O O . ASP B 1 83 ? 0.457 -29.656 5.691 1 79.12 83 ASP B O 1
ATOM 2635 N N . GLY B 1 84 ? -1.256 -28.594 4.633 1 88.69 84 GLY B N 1
ATOM 2636 C CA . GLY B 1 84 ? -0.658 -27.266 4.707 1 88.69 84 GLY B CA 1
ATOM 2637 C C . GLY B 1 84 ? 0.412 -27.047 3.658 1 88.69 84 GLY B C 1
ATOM 2638 O O . GLY B 1 84 ? 1.291 -26.188 3.836 1 88.69 84 GLY B O 1
ATOM 2639 N N . GLU B 1 85 ? 0.441 -27.875 2.654 1 92.5 85 GLU B N 1
ATOM 2640 C CA . GLU B 1 85 ? 1.441 -27.703 1.607 1 92.5 85 GLU B CA 1
ATOM 2641 C C . GLU B 1 85 ? 0.806 -27.75 0.221 1 92.5 85 GLU B C 1
ATOM 2643 O O . GLU B 1 85 ? -0.206 -28.422 0.02 1 92.5 85 GLU B O 1
ATOM 2648 N N . ALA B 1 86 ? 1.344 -27.047 -0.64 1 95.19 86 ALA B N 1
ATOM 2649 C CA . ALA B 1 86 ? 0.943 -27.078 -2.045 1 95.19 86 ALA B CA 1
ATOM 2650 C C . ALA B 1 86 ? 2.148 -26.906 -2.963 1 95.19 86 ALA B C 1
ATOM 2652 O O . ALA B 1 86 ? 3.137 -26.266 -2.582 1 95.19 86 ALA B O 1
ATOM 2653 N N . LEU B 1 87 ? 2.076 -27.516 -4.094 1 96.62 87 LEU B N 1
ATOM 2654 C CA . LEU B 1 87 ? 3.102 -27.359 -5.125 1 96.62 87 LEU B CA 1
ATOM 2655 C C . LEU B 1 87 ? 2.49 -26.875 -6.434 1 96.62 87 LEU B C 1
ATOM 2657 O O . LEU B 1 87 ? 1.492 -27.422 -6.902 1 96.62 87 LEU B O 1
ATOM 2661 N N . THR B 1 88 ? 3.008 -25.812 -6.945 1 98.19 88 THR B N 1
ATOM 2662 C CA . THR B 1 88 ? 2.619 -25.312 -8.258 1 98.19 88 THR B CA 1
ATOM 2663 C C . THR B 1 88 ? 3.775 -25.422 -9.242 1 98.19 88 THR B C 1
ATOM 2665 O O . THR B 1 88 ? 4.914 -25.078 -8.922 1 98.19 88 THR B O 1
ATOM 2668 N N . VAL B 1 89 ? 3.479 -25.953 -10.391 1 98.56 89 VAL B N 1
ATOM 2669 C CA . VAL B 1 89 ? 4.461 -26.078 -11.461 1 98.56 89 VAL B CA 1
ATOM 2670 C C . VAL B 1 89 ? 3.963 -25.359 -12.711 1 98.56 89 VAL B C 1
ATOM 2672 O O . VAL B 1 89 ? 2.816 -25.531 -13.125 1 98.56 89 VAL B O 1
ATOM 2675 N N . VAL B 1 90 ? 4.754 -24.547 -13.242 1 98.88 90 VAL B N 1
ATOM 2676 C CA . VAL B 1 90 ? 4.512 -23.906 -14.539 1 98.88 90 VAL B CA 1
ATOM 2677 C C . VAL B 1 90 ? 5.527 -24.422 -15.562 1 98.88 90 VAL B C 1
ATOM 2679 O O . VAL B 1 90 ? 6.723 -24.516 -15.266 1 98.88 90 VAL B O 1
ATOM 2682 N N . PHE B 1 91 ? 5.094 -24.766 -16.719 1 98.81 91 PHE B N 1
ATOM 2683 C CA . PHE B 1 91 ? 6.055 -25.234 -17.703 1 98.81 91 PHE B CA 1
ATOM 2684 C C . PHE B 1 91 ? 5.59 -24.891 -19.109 1 98.81 91 PHE B C 1
ATOM 2686 O O . PHE B 1 91 ? 4.395 -24.734 -19.359 1 98.81 91 PHE B O 1
ATOM 2693 N N . SER B 1 92 ? 6.508 -24.75 -20.016 1 98.75 92 SER B N 1
ATOM 2694 C CA . SER B 1 92 ? 6.277 -24.531 -21.438 1 98.75 92 SER B CA 1
ATOM 2695 C C . SER B 1 92 ? 6.625 -25.766 -22.25 1 98.75 92 SER B C 1
ATOM 2697 O O . SER B 1 92 ? 7.668 -26.391 -22.031 1 98.75 92 SER B O 1
ATOM 2699 N N . THR B 1 93 ? 5.773 -26.109 -23.188 1 98.31 93 THR B N 1
ATOM 2700 C CA . THR B 1 93 ? 6.039 -27.25 -24.062 1 98.31 93 THR B CA 1
ATOM 2701 C C . THR B 1 93 ? 6.891 -26.812 -25.266 1 98.31 93 THR B C 1
ATOM 2703 O O . THR B 1 93 ? 7.289 -27.641 -26.078 1 98.31 93 THR B O 1
ATOM 2706 N N . THR B 1 94 ? 7.164 -25.562 -25.375 1 98 94 THR B N 1
ATOM 2707 C CA . THR B 1 94 ? 7.984 -25.047 -26.484 1 98 94 THR B CA 1
ATOM 2708 C C . THR B 1 94 ? 9.383 -24.688 -25.984 1 98 94 THR B C 1
ATOM 2710 O O . THR B 1 94 ? 10.383 -25.219 -26.484 1 98 94 THR B O 1
ATOM 2713 N N . SER B 1 95 ? 9.469 -23.938 -24.984 1 98.38 95 SER B N 1
ATOM 2714 C CA . SER B 1 95 ? 10.781 -23.516 -24.5 1 98.38 95 SER B CA 1
ATOM 2715 C C . SER B 1 95 ? 11.391 -24.578 -23.578 1 98.38 95 SER B C 1
ATOM 2717 O O . SER B 1 95 ? 12.594 -24.531 -23.297 1 98.38 95 SER B O 1
ATOM 2719 N N . HIS B 1 96 ? 10.555 -25.453 -23.016 1 98.75 96 HIS B N 1
ATOM 2720 C CA . HIS B 1 96 ? 10.938 -26.516 -22.094 1 98.75 96 HIS B CA 1
ATOM 2721 C C . HIS B 1 96 ? 11.555 -25.938 -20.812 1 98.75 96 HIS B C 1
ATOM 2723 O O . HIS B 1 96 ? 12.344 -26.609 -20.156 1 98.75 96 HIS B O 1
ATOM 2729 N N . ARG B 1 97 ? 11.273 -24.656 -20.562 1 98.81 97 ARG B N 1
ATOM 2730 C CA . ARG B 1 97 ? 11.531 -24.031 -19.266 1 98.81 97 ARG B CA 1
ATOM 2731 C C . ARG B 1 97 ? 10.391 -24.328 -18.297 1 98.81 97 ARG B C 1
ATOM 2733 O O . ARG B 1 97 ? 9.258 -24.578 -18.703 1 98.81 97 ARG B O 1
ATOM 2740 N N . ALA B 1 98 ? 10.727 -24.312 -17.016 1 98.81 98 ALA B N 1
ATOM 2741 C CA . ALA B 1 98 ? 9.742 -24.562 -15.969 1 98.81 98 ALA B CA 1
ATOM 2742 C C . ALA B 1 98 ? 10.055 -23.766 -14.711 1 98.81 98 ALA B C 1
ATOM 2744 O O . ALA B 1 98 ? 11.148 -23.219 -14.57 1 98.81 98 ALA B O 1
ATOM 2745 N N . LEU B 1 99 ? 9.094 -23.625 -13.891 1 98.5 99 LEU B N 1
ATOM 2746 C CA . LEU B 1 99 ? 9.234 -23.078 -12.547 1 98.5 99 LEU B CA 1
ATOM 2747 C C . LEU B 1 99 ? 8.375 -23.844 -11.555 1 98.5 99 LEU B C 1
ATOM 2749 O O . LEU B 1 99 ? 7.355 -24.422 -11.938 1 98.5 99 LEU B O 1
ATOM 2753 N N . ALA B 1 100 ? 8.859 -23.891 -10.352 1 98.56 100 ALA B N 1
ATOM 2754 C CA . ALA B 1 100 ? 8.102 -24.547 -9.289 1 98.56 100 ALA B CA 1
ATOM 2755 C C . ALA B 1 100 ? 8.039 -23.656 -8.039 1 98.56 100 ALA B C 1
ATOM 2757 O O . ALA B 1 100 ? 9.016 -22.984 -7.703 1 98.56 100 ALA B O 1
ATOM 2758 N N . VAL B 1 101 ? 6.895 -23.672 -7.426 1 98.44 101 VAL B N 1
ATOM 2759 C CA . VAL B 1 101 ? 6.684 -22.969 -6.164 1 98.44 101 VAL B CA 1
ATOM 2760 C C . VAL B 1 101 ? 6.121 -23.938 -5.121 1 98.44 101 VAL B C 1
ATOM 2762 O O . VAL B 1 101 ? 5.094 -24.578 -5.348 1 98.44 101 VAL B O 1
ATOM 2765 N N . ARG B 1 102 ? 6.777 -24.031 -4.035 1 97.12 102 ARG B N 1
ATOM 2766 C CA . ARG B 1 102 ? 6.246 -24.766 -2.895 1 97.12 102 ARG B CA 1
ATOM 2767 C C . ARG B 1 102 ? 5.742 -23.812 -1.814 1 97.12 102 ARG B C 1
ATOM 2769 O O . ARG B 1 102 ? 6.477 -22.922 -1.377 1 97.12 102 ARG B O 1
ATOM 2776 N N . SER B 1 103 ? 4.5 -23.969 -1.456 1 96.62 103 SER B N 1
ATOM 2777 C CA . SER B 1 103 ? 3.893 -23.188 -0.378 1 96.62 103 SER B CA 1
ATOM 2778 C C . SER B 1 103 ? 3.648 -24.047 0.854 1 96.62 103 SER B C 1
ATOM 2780 O O . SER B 1 103 ? 3.148 -25.172 0.742 1 96.62 103 SER B O 1
ATOM 2782 N N . VAL B 1 104 ? 4 -23.5 2.039 1 95.12 104 VAL B N 1
ATOM 2783 C CA . VAL B 1 104 ? 3.871 -24.266 3.273 1 95.12 104 VAL B CA 1
ATOM 2784 C C . VAL B 1 104 ? 3.279 -23.375 4.371 1 95.12 104 VAL B C 1
ATOM 2786 O O . VAL B 1 104 ? 3.768 -22.266 4.617 1 95.12 104 VAL B O 1
ATOM 2789 N N . ILE B 1 105 ? 2.221 -23.906 5.02 1 92.94 105 ILE B N 1
ATOM 2790 C CA . ILE B 1 105 ? 1.684 -23.234 6.188 1 92.94 105 ILE B CA 1
ATOM 2791 C C . ILE B 1 105 ? 2.512 -23.578 7.422 1 92.94 105 ILE B C 1
ATOM 2793 O O . ILE B 1 105 ? 2.572 -24.75 7.82 1 92.94 105 ILE B O 1
ATOM 2797 N N . GLY B 1 106 ? 3.08 -22.641 7.996 1 91.06 106 GLY B N 1
ATOM 2798 C CA . GLY B 1 106 ? 3.869 -22.875 9.195 1 91.06 106 GLY B CA 1
ATOM 2799 C C . GLY B 1 106 ? 3.037 -23.312 10.383 1 91.06 106 GLY B C 1
ATOM 2800 O O . GLY B 1 106 ? 1.824 -23.094 10.414 1 91.06 106 GLY B O 1
ATOM 2801 N N . ALA B 1 107 ? 3.738 -23.844 11.336 1 87.12 107 ALA B N 1
ATOM 2802 C CA . ALA B 1 107 ? 3.066 -24.422 12.492 1 87.12 107 ALA B CA 1
ATOM 2803 C C . ALA B 1 107 ? 2.531 -23.344 13.422 1 87.12 107 ALA B C 1
ATOM 2805 O O . ALA B 1 107 ? 1.501 -23.516 14.07 1 87.12 107 ALA B O 1
ATOM 2806 N N . GLU B 1 108 ? 3.201 -22.234 13.461 1 88 108 GLU B N 1
ATOM 2807 C CA . GLU B 1 108 ? 2.809 -21.188 14.391 1 88 108 GLU B CA 1
ATOM 2808 C C . GLU B 1 108 ? 2.982 -19.812 13.773 1 88 108 GLU B C 1
ATOM 2810 O O . GLU B 1 108 ? 3.66 -19.656 12.75 1 88 108 GLU B O 1
ATOM 2815 N N . ASP B 1 109 ? 2.26 -18.891 14.422 1 85.06 109 ASP B N 1
ATOM 2816 C CA . ASP B 1 109 ? 2.428 -17.5 14.031 1 85.06 109 ASP B CA 1
ATOM 2817 C C . ASP B 1 109 ? 3.725 -16.922 14.594 1 85.06 109 ASP B C 1
ATOM 2819 O O . ASP B 1 109 ? 4.074 -17.188 15.75 1 85.06 109 ASP B O 1
ATOM 2823 N N . VAL B 1 110 ? 4.477 -16.297 13.664 1 81.62 110 VAL B N 1
ATOM 2824 C CA . VAL B 1 110 ? 5.664 -15.547 14.07 1 81.62 110 VAL B CA 1
ATOM 2825 C C . VAL B 1 110 ? 5.504 -14.07 13.703 1 81.62 110 VAL B C 1
ATOM 2827 O O . VAL B 1 110 ? 5.16 -13.742 12.57 1 81.62 110 VAL B O 1
ATOM 2830 N N . GLU B 1 111 ? 5.727 -13.25 14.758 1 77.12 111 GLU B N 1
ATOM 2831 C CA . GLU B 1 111 ? 5.543 -11.812 14.547 1 77.12 111 GLU B CA 1
ATOM 2832 C C . GLU B 1 111 ? 6.41 -11.312 13.398 1 77.12 111 GLU B C 1
ATOM 2834 O O . GLU B 1 111 ? 7.594 -11.648 13.305 1 77.12 111 GLU B O 1
ATOM 2839 N N . GLY B 1 112 ? 5.801 -10.594 12.516 1 77.56 112 GLY B N 1
ATOM 2840 C CA . GLY B 1 112 ? 6.52 -9.93 11.438 1 77.56 112 GLY B CA 1
ATOM 2841 C C . GLY B 1 112 ? 6.812 -10.852 10.266 1 77.56 112 GLY B C 1
ATOM 2842 O O . GLY B 1 112 ? 7.477 -10.453 9.305 1 77.56 112 GLY B O 1
ATOM 2843 N N . VAL B 1 113 ? 6.422 -12.062 10.438 1 84.44 113 VAL B N 1
ATOM 2844 C CA . VAL B 1 113 ? 6.656 -13.023 9.367 1 84.44 113 VAL B CA 1
ATOM 2845 C C . VAL B 1 113 ? 5.34 -13.688 8.969 1 84.44 113 VAL B C 1
ATOM 2847 O O . VAL B 1 113 ? 4.609 -14.195 9.82 1 84.44 113 VAL B O 1
ATOM 2850 N N . PRO B 1 114 ? 5.07 -13.617 7.699 1 89.5 114 PRO B N 1
ATOM 2851 C CA . PRO B 1 114 ? 3.867 -14.352 7.293 1 89.5 114 PRO B CA 1
ATOM 2852 C C . PRO B 1 114 ? 3.918 -15.828 7.668 1 89.5 114 PRO B C 1
ATOM 2854 O O . PRO B 1 114 ? 4.969 -16.469 7.555 1 89.5 114 PRO B O 1
ATOM 2857 N N . ARG B 1 115 ? 2.82 -16.375 8.023 1 91.19 115 ARG B N 1
ATOM 2858 C CA . ARG B 1 115 ? 2.762 -17.766 8.461 1 91.19 115 ARG B CA 1
ATOM 2859 C C . ARG B 1 115 ? 2.998 -18.719 7.289 1 91.19 115 ARG B C 1
ATOM 2861 O O . ARG B 1 115 ? 3.539 -19.812 7.473 1 91.19 115 ARG B O 1
ATOM 2868 N N . VAL B 1 116 ? 2.482 -18.359 6.164 1 93.31 116 VAL B N 1
ATOM 2869 C CA . VAL B 1 116 ? 2.715 -19.188 4.977 1 93.31 116 VAL B CA 1
ATOM 2870 C C . VAL B 1 116 ? 4.035 -18.781 4.32 1 93.31 116 VAL B C 1
ATOM 2872 O O . VAL B 1 116 ? 4.289 -17.594 4.105 1 93.31 116 VAL B O 1
ATOM 2875 N N . SER B 1 117 ? 4.906 -19.75 4.031 1 95.25 117 SER B N 1
ATOM 2876 C CA . SER B 1 117 ? 6.18 -19.516 3.355 1 95.25 117 SER B CA 1
ATOM 2877 C C . SER B 1 117 ? 6.188 -20.141 1.964 1 95.25 117 SER B C 1
ATOM 2879 O O . SER B 1 117 ? 5.426 -21.062 1.688 1 95.25 117 SER B O 1
ATOM 2881 N N . GLN B 1 118 ? 7.082 -19.609 1.125 1 97.44 118 GLN B N 1
ATOM 2882 C CA . GLN B 1 118 ? 7.18 -20.125 -0.241 1 97.44 118 GLN B CA 1
ATOM 2883 C C . GLN B 1 118 ? 8.633 -20.25 -0.675 1 97.44 118 GLN B C 1
ATOM 2885 O O . GLN B 1 118 ? 9.477 -19.422 -0.327 1 97.44 118 GLN B O 1
ATOM 2890 N N . THR B 1 119 ? 8.898 -21.328 -1.356 1 97.81 119 THR B N 1
ATOM 2891 C CA . THR B 1 119 ? 10.18 -21.578 -1.995 1 97.81 119 THR B CA 1
ATOM 2892 C C . THR B 1 119 ? 10.031 -21.641 -3.512 1 97.81 119 THR B C 1
ATOM 2894 O O . THR B 1 119 ? 9.062 -22.219 -4.02 1 97.81 119 THR B O 1
ATOM 2897 N N . PHE B 1 120 ? 10.984 -21.094 -4.223 1 98.56 120 PHE B N 1
ATOM 2898 C CA . PHE B 1 120 ? 10.891 -20.953 -5.672 1 98.56 120 PHE B CA 1
ATOM 2899 C C . PHE B 1 120 ? 12.07 -21.625 -6.363 1 98.56 120 PHE B C 1
ATOM 2901 O O . PHE B 1 120 ? 13.203 -21.531 -5.895 1 98.56 120 PHE B O 1
ATOM 2908 N N . TRP B 1 121 ? 11.758 -22.281 -7.496 1 98.75 121 TRP B N 1
ATOM 2909 C CA . TRP B 1 121 ? 12.812 -22.875 -8.312 1 98.75 121 TRP B CA 1
ATOM 2910 C C . TRP B 1 121 ? 12.578 -22.609 -9.789 1 98.75 121 TRP B C 1
ATOM 2912 O O . TRP B 1 121 ? 11.438 -22.625 -10.258 1 98.75 121 TRP B O 1
ATOM 2922 N N . SER B 1 122 ? 13.641 -22.375 -10.477 1 98.75 122 SER B N 1
ATOM 2923 C CA . SER B 1 122 ? 13.617 -22.531 -11.922 1 98.75 122 SER B CA 1
ATOM 2924 C C . SER B 1 122 ? 13.922 -23.969 -12.328 1 98.75 122 SER B C 1
ATOM 2926 O O . SER B 1 122 ? 14.406 -24.766 -11.516 1 98.75 122 SER B O 1
ATOM 2928 N N . GLY B 1 123 ? 13.508 -24.344 -13.492 1 98.69 123 GLY B N 1
ATOM 2929 C CA . GLY B 1 123 ? 13.766 -25.703 -13.945 1 98.69 123 GLY B CA 1
ATOM 2930 C C . GLY B 1 123 ? 13.586 -25.875 -15.438 1 98.69 123 GLY B C 1
ATOM 2931 O O . GLY B 1 123 ? 13.406 -24.891 -16.172 1 98.69 123 GLY B O 1
ATOM 2932 N N . THR B 1 124 ? 13.766 -27.094 -15.859 1 98.81 124 THR B N 1
ATOM 2933 C CA . THR B 1 124 ? 13.578 -27.484 -17.25 1 98.81 124 THR B CA 1
ATOM 2934 C C . THR B 1 124 ? 12.812 -28.812 -17.344 1 98.81 124 THR B C 1
ATOM 2936 O O . THR B 1 124 ? 12.898 -29.641 -16.438 1 98.81 124 THR B O 1
ATOM 2939 N N . THR B 1 125 ? 12.023 -28.984 -18.422 1 98.62 125 THR B N 1
ATOM 2940 C CA . THR B 1 125 ? 11.328 -30.234 -18.656 1 98.62 125 THR B CA 1
ATOM 2941 C C . THR B 1 125 ? 12.18 -31.188 -19.484 1 98.62 125 THR B C 1
ATOM 2943 O O . THR B 1 125 ? 13.203 -30.781 -20.047 1 98.62 125 THR B O 1
ATOM 2946 N N . ASP B 1 126 ? 11.781 -32.438 -19.594 1 98.19 126 ASP B N 1
ATOM 2947 C CA . ASP B 1 126 ? 12.5 -33.438 -20.359 1 98.19 126 ASP B CA 1
ATOM 2948 C C . ASP B 1 126 ? 11.977 -33.5 -21.797 1 98.19 126 ASP B C 1
ATOM 2950 O O . ASP B 1 126 ? 12.227 -34.469 -22.516 1 98.19 126 ASP B O 1
ATOM 2954 N N . GLY B 1 127 ? 11.242 -32.531 -22.172 1 96.88 127 GLY B N 1
ATOM 2955 C CA . GLY B 1 127 ? 10.586 -32.594 -23.469 1 96.88 127 GLY B CA 1
ATOM 2956 C C . GLY B 1 127 ? 11.477 -32.125 -24.609 1 96.88 127 GLY B C 1
ATOM 2957 O O . GLY B 1 127 ? 11.125 -32.281 -25.781 1 96.88 127 GLY B O 1
ATOM 2958 N N . GLY B 1 128 ? 12.617 -31.594 -24.328 1 97.19 128 GLY B N 1
ATOM 2959 C CA . GLY B 1 128 ? 13.516 -31.062 -25.344 1 97.19 128 GLY B CA 1
ATOM 2960 C C . GLY B 1 128 ? 14.586 -30.156 -24.766 1 97.19 128 GLY B C 1
ATOM 2961 O O . GLY B 1 128 ? 14.711 -30.016 -23.547 1 97.19 128 GLY B O 1
ATOM 2962 N N . THR B 1 129 ? 15.367 -29.562 -25.688 1 97.94 129 THR B N 1
ATOM 2963 C CA . THR B 1 129 ? 16.406 -28.625 -25.281 1 97.94 129 THR B CA 1
ATOM 2964 C C . THR B 1 129 ? 15.789 -27.297 -24.828 1 97.94 129 THR B C 1
ATOM 2966 O O . THR B 1 129 ? 15.008 -26.688 -25.578 1 97.94 129 THR B O 1
ATOM 2969 N N . PRO B 1 130 ? 16.062 -26.938 -23.562 1 98.19 130 PRO B N 1
ATOM 2970 C CA . PRO B 1 130 ? 15.5 -25.672 -23.078 1 98.19 130 PRO B CA 1
ATOM 2971 C C . PRO B 1 130 ? 15.953 -24.469 -23.922 1 98.19 130 PRO B C 1
ATOM 2973 O O . PRO B 1 130 ? 17.109 -24.406 -24.328 1 98.19 130 PRO B O 1
ATOM 2976 N N . THR B 1 131 ? 15.055 -23.625 -24.219 1 98.19 131 THR B N 1
ATOM 2977 C CA . THR B 1 131 ? 15.344 -22.391 -24.938 1 98.19 131 THR B CA 1
ATOM 2978 C C . THR B 1 131 ? 14.766 -21.188 -24.203 1 98.19 131 THR B C 1
ATOM 2980 O O . THR B 1 131 ? 13.977 -21.344 -23.266 1 98.19 131 THR B O 1
ATOM 2983 N N . GLY B 1 132 ? 15.242 -19.969 -24.578 1 96.5 132 GLY B N 1
ATOM 2984 C CA . GLY B 1 132 ? 14.766 -18.766 -23.922 1 96.5 132 GLY B CA 1
ATOM 2985 C C . GLY B 1 132 ? 15.445 -18.484 -22.609 1 96.5 132 GLY B C 1
ATOM 2986 O O . GLY B 1 132 ? 16.344 -19.234 -22.188 1 96.5 132 GLY B O 1
ATOM 2987 N N . GLU B 1 133 ? 15.094 -17.484 -21.938 1 97 133 GLU B N 1
ATOM 2988 C CA . GLU B 1 133 ? 15.703 -17.078 -20.672 1 97 133 GLU B CA 1
ATOM 2989 C C . GLU B 1 133 ? 15.258 -17.984 -19.531 1 97 133 GLU B C 1
ATOM 2991 O O . GLU B 1 133 ? 14.125 -18.453 -19.516 1 97 133 GLU B O 1
ATOM 2996 N N . VAL B 1 134 ? 16.156 -18.234 -18.594 1 98.5 134 VAL B N 1
ATOM 2997 C CA . VAL B 1 134 ? 15.82 -18.969 -17.375 1 98.5 134 VAL B CA 1
ATOM 2998 C C . VAL B 1 134 ? 14.859 -18.141 -16.516 1 98.5 134 VAL B C 1
ATOM 3000 O O . VAL B 1 134 ? 15.141 -16.984 -16.203 1 98.5 134 VAL B O 1
ATOM 3003 N N . PRO B 1 135 ? 13.664 -18.75 -16.219 1 98.56 135 PRO B N 1
ATOM 3004 C CA . PRO B 1 135 ? 12.773 -18 -15.344 1 98.56 135 PRO B CA 1
ATOM 3005 C C . PRO B 1 135 ? 13.445 -17.578 -14.039 1 98.56 135 PRO B C 1
ATOM 3007 O O . PRO B 1 135 ? 14.242 -18.328 -13.477 1 98.56 135 PRO B O 1
ATOM 3010 N N . GLY B 1 136 ? 13.125 -16.375 -13.594 1 98.38 136 GLY B N 1
ATOM 3011 C CA . GLY B 1 136 ? 13.75 -15.891 -12.375 1 98.38 136 GLY B CA 1
ATOM 3012 C C . GLY B 1 136 ? 13.164 -14.578 -11.883 1 98.38 136 GLY B C 1
ATOM 3013 O O . GLY B 1 136 ? 12.188 -14.078 -12.453 1 98.38 136 GLY B O 1
ATOM 3014 N N . PRO B 1 137 ? 13.789 -14.109 -10.766 1 98.44 137 PRO B N 1
ATOM 3015 C CA . PRO B 1 137 ? 13.289 -12.867 -10.172 1 98.44 137 PRO B CA 1
ATOM 3016 C C . PRO B 1 137 ? 13.25 -11.711 -11.164 1 98.44 137 PRO B C 1
ATOM 3018 O O . PRO B 1 137 ? 14.156 -11.57 -11.984 1 98.44 137 PRO B O 1
ATOM 3021 N N . SER B 1 138 ? 12.188 -10.969 -11.109 1 98.5 138 SER B N 1
ATOM 3022 C CA . SER B 1 138 ? 12.016 -9.883 -12.055 1 98.5 138 SER B CA 1
ATOM 3023 C C . SER B 1 138 ? 11.594 -8.594 -11.352 1 98.5 138 SER B C 1
ATOM 3025 O O . SER B 1 138 ? 10.844 -8.633 -10.383 1 98.5 138 SER B O 1
ATOM 3027 N N . ARG B 1 139 ? 12.008 -7.477 -11.828 1 98 139 ARG B N 1
ATOM 3028 C CA . ARG B 1 139 ? 11.625 -6.148 -11.359 1 98 139 ARG B CA 1
ATOM 3029 C C . ARG B 1 139 ? 10.625 -5.496 -12.312 1 98 139 ARG B C 1
ATOM 3031 O O . ARG B 1 139 ? 10.258 -4.332 -12.133 1 98 139 ARG B O 1
ATOM 3038 N N . ASP B 1 140 ? 10.133 -6.223 -13.297 1 97.88 140 ASP B N 1
ATOM 3039 C CA . ASP B 1 140 ? 9.383 -5.672 -14.414 1 97.88 140 ASP B CA 1
ATOM 3040 C C . ASP B 1 140 ? 8.07 -5.035 -13.945 1 97.88 140 ASP B C 1
ATOM 3042 O O . ASP B 1 140 ? 7.562 -4.109 -14.578 1 97.88 140 ASP B O 1
ATOM 3046 N N . LEU B 1 141 ? 7.535 -5.555 -12.836 1 98.5 141 LEU B N 1
ATOM 3047 C CA . LEU B 1 141 ? 6.211 -5.09 -12.445 1 98.5 141 LEU B CA 1
ATOM 3048 C C . LEU B 1 141 ? 6.309 -3.883 -11.516 1 98.5 141 LEU B C 1
ATOM 3050 O O . LEU B 1 141 ? 5.305 -3.227 -11.234 1 98.5 141 LEU B O 1
ATOM 3054 N N . ILE B 1 142 ? 7.547 -3.605 -11.016 1 98.31 142 ILE B N 1
ATOM 3055 C CA . ILE B 1 142 ? 7.703 -2.482 -10.102 1 98.31 142 ILE B CA 1
ATOM 3056 C C . ILE B 1 142 ? 7.199 -1.202 -10.766 1 98.31 142 ILE B C 1
ATOM 3058 O O . ILE B 1 142 ? 7.582 -0.886 -11.891 1 98.31 142 ILE B O 1
ATOM 3062 N N . GLY B 1 143 ? 6.312 -0.467 -10.062 1 97.88 143 GLY B N 1
ATOM 3063 C CA . GLY B 1 143 ? 5.766 0.779 -10.578 1 97.88 143 GLY B CA 1
ATOM 3064 C C . GLY B 1 143 ? 4.441 0.601 -11.289 1 97.88 143 GLY B C 1
ATOM 3065 O O . GLY B 1 143 ? 3.75 1.579 -11.578 1 97.88 143 GLY B O 1
ATOM 3066 N N . LYS B 1 144 ? 4.055 -0.647 -11.531 1 98 144 LYS B N 1
ATOM 3067 C CA . LYS B 1 144 ? 2.807 -0.902 -12.242 1 98 144 LYS B CA 1
ATOM 3068 C C . LYS B 1 144 ? 1.619 -0.904 -11.289 1 98 144 LYS B C 1
ATOM 3070 O O . LYS B 1 144 ? 1.785 -1.123 -10.086 1 98 144 LYS B O 1
ATOM 3075 N N . ARG B 1 145 ? 0.489 -0.566 -11.828 1 98.06 145 ARG B N 1
ATOM 3076 C CA . ARG B 1 145 ? -0.808 -0.615 -11.156 1 98.06 145 ARG B CA 1
ATOM 3077 C C . ARG B 1 145 ? -1.855 -1.278 -12.047 1 98.06 145 ARG B C 1
ATOM 3079 O O . ARG B 1 145 ? -2.09 -0.839 -13.172 1 98.06 145 ARG B O 1
ATOM 3086 N N . ASN B 1 146 ? -2.434 -2.4 -11.523 1 98.38 146 ASN B N 1
ATOM 3087 C CA . ASN B 1 146 ? -3.4 -3.17 -12.297 1 98.38 146 ASN B CA 1
ATOM 3088 C C . ASN B 1 146 ? -4.668 -3.445 -11.492 1 98.38 146 ASN B C 1
ATOM 3090 O O . ASN B 1 146 ? -4.625 -3.537 -10.266 1 98.38 146 ASN B O 1
ATOM 3094 N N . ILE B 1 147 ? -5.73 -3.557 -12.227 1 98.38 147 ILE B N 1
ATOM 3095 C CA . ILE B 1 147 ? -7.004 -4 -11.664 1 98.38 147 ILE B CA 1
ATOM 3096 C C . ILE B 1 147 ? -7.27 -5.449 -12.078 1 98.38 147 ILE B C 1
ATOM 3098 O O . ILE B 1 147 ? -7.047 -5.824 -13.227 1 98.38 147 ILE B O 1
ATOM 3102 N N . TYR B 1 148 ? -7.668 -6.242 -11.156 1 98.19 148 TYR B N 1
ATOM 3103 C CA . TYR B 1 148 ? -7.988 -7.648 -11.375 1 98.19 148 TYR B CA 1
ATOM 3104 C C . TYR B 1 148 ? -9.461 -7.926 -11.086 1 98.19 148 TYR B C 1
ATOM 3106 O O . TYR B 1 148 ? -9.93 -7.703 -9.977 1 98.19 148 TYR B O 1
ATOM 3114 N N . ARG B 1 149 ? -10.164 -8.422 -12.094 1 98.12 149 ARG B N 1
ATOM 3115 C CA . ARG B 1 149 ? -11.547 -8.844 -11.906 1 98.12 149 ARG B CA 1
ATOM 3116 C C . ARG B 1 149 ? -11.664 -10.359 -11.922 1 98.12 149 ARG B C 1
ATOM 3118 O O . ARG B 1 149 ? -11.469 -10.992 -12.961 1 98.12 149 ARG B O 1
ATOM 3125 N N . TYR B 1 150 ? -12.047 -10.898 -10.773 1 97.75 150 TYR B N 1
ATOM 3126 C CA . TYR B 1 150 ? -12.109 -12.352 -10.648 1 97.75 150 TYR B CA 1
ATOM 3127 C C . TYR B 1 150 ? -13.547 -12.844 -10.789 1 97.75 150 TYR B C 1
ATOM 3129 O O . TYR B 1 150 ? -13.773 -14.031 -11.039 1 97.75 150 TYR B O 1
ATOM 3137 N N . SER B 1 151 ? -14.469 -12.102 -10.484 1 96.69 151 SER B N 1
ATOM 3138 C CA . SER B 1 151 ? -15.906 -12.32 -10.609 1 96.69 151 SER B CA 1
ATOM 3139 C C . SER B 1 151 ? -16.672 -10.992 -10.617 1 96.69 151 SER B C 1
ATOM 3141 O O . SER B 1 151 ? -16.062 -9.93 -10.469 1 96.69 151 SER B O 1
ATOM 3143 N N . PRO B 1 152 ? -18 -11.07 -10.805 1 93.94 152 PRO B N 1
ATOM 3144 C CA . PRO B 1 152 ? -18.766 -9.828 -10.68 1 93.94 152 PRO B CA 1
ATOM 3145 C C . PRO B 1 152 ? -18.594 -9.164 -9.312 1 93.94 152 PRO B C 1
ATOM 3147 O O . PRO B 1 152 ? -18.75 -7.949 -9.188 1 93.94 152 PRO B O 1
ATOM 3150 N N . GLU B 1 153 ? -18.172 -9.93 -8.289 1 93.19 153 GLU B N 1
ATOM 3151 C CA . GLU B 1 153 ? -18.141 -9.422 -6.922 1 93.19 153 GLU B CA 1
ATOM 3152 C C . GLU B 1 153 ? -16.703 -9.328 -6.402 1 93.19 153 GLU B C 1
ATOM 3154 O O . GLU B 1 153 ? -16.484 -9.109 -5.211 1 93.19 153 GLU B O 1
ATOM 3159 N N . HIS B 1 154 ? -15.734 -9.586 -7.262 1 95.62 154 HIS B N 1
ATOM 3160 C CA . HIS B 1 154 ? -14.336 -9.562 -6.848 1 95.62 154 HIS B CA 1
ATOM 3161 C C . HIS B 1 154 ? -13.508 -8.672 -7.762 1 95.62 154 HIS B C 1
ATOM 3163 O O . HIS B 1 154 ? -13.078 -9.102 -8.836 1 95.62 154 HIS B O 1
ATOM 3169 N N . LEU B 1 155 ? -13.367 -7.43 -7.328 1 97.19 155 LEU B N 1
ATOM 3170 C CA . LEU B 1 155 ? -12.531 -6.473 -8.039 1 97.19 155 LEU B CA 1
ATOM 3171 C C . LEU B 1 155 ? -11.438 -5.922 -7.125 1 97.19 155 LEU B C 1
ATOM 3173 O O . LEU B 1 155 ? -11.734 -5.285 -6.109 1 97.19 155 LEU B O 1
ATOM 3177 N N . TYR B 1 156 ? -10.219 -6.203 -7.523 1 97.31 156 TYR B N 1
ATOM 3178 C CA . TYR B 1 156 ? -9.086 -5.809 -6.695 1 97.31 156 TYR B CA 1
ATOM 3179 C C . TYR B 1 156 ? -8.086 -4.984 -7.492 1 97.31 156 TYR B C 1
ATOM 3181 O O . TYR B 1 156 ? -7.969 -5.148 -8.711 1 97.31 156 TYR B O 1
ATOM 3189 N N . GLU B 1 157 ? -7.453 -4.117 -6.82 1 98.31 157 GLU B N 1
ATOM 3190 C CA . GLU B 1 157 ? -6.332 -3.363 -7.375 1 98.31 157 GLU B CA 1
ATOM 3191 C C . GLU B 1 157 ? -5.012 -3.791 -6.738 1 98.31 157 GLU B C 1
ATOM 3193 O O . GLU B 1 157 ? -4.93 -3.953 -5.52 1 98.31 157 GLU B O 1
ATOM 3198 N N . HIS B 1 158 ? -4.016 -4.051 -7.582 1 98.44 158 HIS B N 1
ATOM 3199 C CA . HIS B 1 158 ? -2.646 -4.289 -7.137 1 98.44 158 HIS B CA 1
ATOM 3200 C C . HIS B 1 158 ? -1.73 -3.137 -7.539 1 98.44 158 HIS B C 1
ATOM 3202 O O . HIS B 1 158 ? -1.73 -2.713 -8.695 1 98.44 158 HIS B O 1
ATOM 3208 N N . VAL B 1 159 ? -1.019 -2.65 -6.586 1 98.62 159 VAL B N 1
ATOM 3209 C CA . VAL B 1 159 ? 0.055 -1.687 -6.809 1 98.62 159 VAL B CA 1
ATOM 3210 C C . VAL B 1 159 ? 1.403 -2.338 -6.504 1 98.62 159 VAL B C 1
ATOM 3212 O O . VAL B 1 159 ? 1.689 -2.682 -5.355 1 98.62 159 VAL B O 1
ATOM 3215 N N . TYR B 1 160 ? 2.232 -2.49 -7.523 1 98.5 160 TYR B N 1
ATOM 3216 C CA . TYR B 1 160 ? 3.531 -3.129 -7.34 1 98.5 160 TYR B CA 1
ATOM 3217 C C . TYR B 1 160 ? 4.582 -2.113 -6.906 1 98.5 160 TYR B C 1
ATOM 3219 O O . TYR B 1 160 ? 4.977 -1.246 -7.688 1 98.5 160 TYR B O 1
ATOM 3227 N N . VAL B 1 161 ? 5.059 -2.279 -5.727 1 97.62 161 VAL B N 1
ATOM 3228 C CA . VAL B 1 161 ? 5.785 -1.225 -5.027 1 97.62 161 VAL B CA 1
ATOM 3229 C C . VAL B 1 161 ? 7.289 -1.49 -5.113 1 97.62 161 VAL B C 1
ATOM 3231 O O . VAL B 1 161 ? 8.07 -0.584 -5.418 1 97.62 161 VAL B O 1
ATOM 3234 N N . SER B 1 162 ? 7.758 -2.691 -4.82 1 97.94 162 SER B N 1
ATOM 3235 C CA . SER B 1 162 ? 9.164 -3.078 -4.844 1 97.94 162 SER B CA 1
ATOM 3236 C C . SER B 1 162 ? 9.328 -4.555 -5.191 1 97.94 162 SER B C 1
ATOM 3238 O O . SER B 1 162 ? 8.359 -5.219 -5.566 1 97.94 162 SER B O 1
ATOM 3240 N N . SER B 1 163 ? 10.594 -5.047 -5.125 1 97.44 163 SER B N 1
ATOM 3241 C CA . SER B 1 163 ? 10.836 -6.457 -5.402 1 97.44 163 SER B CA 1
ATOM 3242 C C . SER B 1 163 ? 10.336 -7.34 -4.266 1 97.44 163 SER B C 1
ATOM 3244 O O . SER B 1 163 ? 10.25 -8.562 -4.41 1 97.44 163 SER B O 1
ATOM 3246 N N . GLN B 1 164 ? 9.859 -6.672 -3.186 1 96.19 164 GLN B N 1
ATOM 3247 C CA . GLN B 1 164 ? 9.516 -7.469 -2.014 1 96.19 164 GLN B CA 1
ATOM 3248 C C . GLN B 1 164 ? 8.078 -7.203 -1.575 1 96.19 164 GLN B C 1
ATOM 3250 O O . GLN B 1 164 ? 7.539 -7.926 -0.732 1 96.19 164 GLN B O 1
ATOM 3255 N N . ARG B 1 165 ? 7.531 -6.113 -2.158 1 96.94 165 ARG B N 1
ATOM 3256 C CA . ARG B 1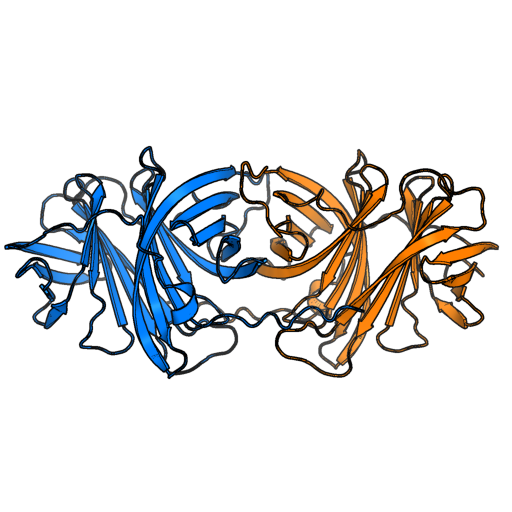 165 ? 6.234 -5.727 -1.613 1 96.94 165 ARG B CA 1
ATOM 3257 C C . ARG B 1 165 ? 5.289 -5.273 -2.721 1 96.94 165 ARG B C 1
ATOM 3259 O O . ARG B 1 165 ? 5.73 -4.762 -3.75 1 96.94 165 ARG B O 1
ATOM 3266 N N . TYR B 1 166 ? 4.051 -5.473 -2.482 1 98 166 TYR B N 1
ATOM 3267 C CA . TYR B 1 166 ? 2.969 -4.879 -3.258 1 98 166 TYR B CA 1
ATOM 3268 C C . TYR B 1 166 ? 1.832 -4.426 -2.352 1 98 166 TYR B C 1
ATOM 3270 O O . TYR B 1 166 ? 1.678 -4.93 -1.236 1 98 166 TYR B O 1
ATOM 3278 N N . ALA B 1 167 ? 1.078 -3.506 -2.748 1 97.88 167 ALA B N 1
ATOM 3279 C CA . ALA B 1 167 ? -0.126 -3.057 -2.053 1 97.88 167 ALA B CA 1
ATOM 3280 C C . ALA B 1 167 ? -1.384 -3.465 -2.812 1 97.88 167 ALA B C 1
ATOM 3282 O O . ALA B 1 167 ? -1.353 -3.627 -4.035 1 97.88 167 ALA B O 1
ATOM 3283 N N . TRP B 1 168 ? -2.449 -3.631 -2.023 1 97.25 168 TRP B N 1
ATOM 3284 C CA . TRP B 1 168 ? -3.703 -4 -2.674 1 97.25 168 TRP B CA 1
ATOM 3285 C C . TRP B 1 168 ? -4.891 -3.326 -1.995 1 97.25 168 TRP B C 1
ATOM 3287 O O . TRP B 1 168 ? -4.793 -2.896 -0.843 1 97.25 168 TRP B O 1
ATOM 3297 N N . GLN B 1 169 ? -5.953 -3.129 -2.701 1 97.06 169 GLN B N 1
ATOM 3298 C CA . GLN B 1 169 ? -7.25 -2.762 -2.143 1 97.06 169 GLN B CA 1
ATOM 3299 C C . GLN B 1 169 ? -8.391 -3.455 -2.889 1 97.06 169 GLN B C 1
ATOM 3301 O O . GLN B 1 169 ? -8.25 -3.801 -4.062 1 97.06 169 GLN B O 1
ATOM 3306 N N . CYS B 1 170 ? -9.469 -3.641 -2.176 1 96.38 170 CYS B N 1
ATOM 3307 C CA . CYS B 1 170 ? -10.68 -4.176 -2.783 1 96.38 170 CYS B CA 1
ATOM 3308 C C . CYS B 1 170 ? -11.602 -3.051 -3.244 1 96.38 170 CYS B C 1
ATOM 3310 O O . CYS B 1 170 ? -12.055 -2.244 -2.434 1 96.38 170 CYS B O 1
ATOM 3312 N N . LEU B 1 171 ? -11.906 -3.002 -4.48 1 97.25 171 LEU B N 1
ATOM 3313 C CA . LEU B 1 171 ? -12.758 -1.964 -5.051 1 97.25 171 LEU B CA 1
ATOM 3314 C C . LEU B 1 171 ? -14.227 -2.395 -5.043 1 97.25 171 LEU B C 1
ATOM 3316 O O . LEU B 1 171 ? -15.117 -1.558 -4.91 1 97.25 171 LEU B O 1
ATOM 3320 N N . GLU B 1 172 ? -14.422 -3.678 -5.258 1 96.06 172 GLU B N 1
ATOM 3321 C CA . GLU B 1 172 ? -15.766 -4.238 -5.238 1 96.06 172 GLU B CA 1
ATOM 3322 C C . GLU B 1 172 ? -15.781 -5.605 -4.559 1 96.06 172 GLU B C 1
ATOM 3324 O O . GLU B 1 172 ? -14.883 -6.418 -4.766 1 96.06 172 GLU B O 1
ATOM 3329 N N . GLY B 1 173 ? -16.828 -5.812 -3.783 1 93.38 173 GLY B N 1
ATOM 3330 C CA . GLY B 1 173 ? -17 -7.09 -3.111 1 93.38 173 GLY B CA 1
ATOM 3331 C C . GLY B 1 173 ? -17.078 -6.965 -1.601 1 93.38 173 GLY B C 1
ATOM 3332 O O . GLY B 1 173 ? -17.203 -5.859 -1.07 1 93.38 173 GLY B O 1
ATOM 3333 N N . VAL B 1 174 ? -16.969 -8.133 -0.903 1 90.44 174 VAL B N 1
ATOM 3334 C CA . VAL B 1 174 ? -17.219 -8.203 0.532 1 90.44 174 VAL B CA 1
ATOM 3335 C C . VAL B 1 174 ? -16.109 -7.473 1.287 1 90.44 174 VAL B C 1
ATOM 3337 O O . VAL B 1 174 ? -16.312 -7.02 2.416 1 90.44 174 VAL B O 1
ATOM 3340 N N . GLN B 1 175 ? -14.969 -7.289 0.629 1 90.88 175 GLN B N 1
ATOM 3341 C CA . GLN B 1 175 ? -13.852 -6.621 1.286 1 90.88 175 GLN B CA 1
ATOM 3342 C C . GLN B 1 175 ? -13.727 -5.172 0.824 1 90.88 175 GLN B C 1
ATOM 3344 O O . GLN B 1 175 ? -12.664 -4.566 0.941 1 90.88 175 GLN B O 1
ATOM 3349 N N . ARG B 1 176 ? -14.742 -4.664 0.261 1 93.62 176 ARG B N 1
ATOM 3350 C CA . ARG B 1 176 ? -14.656 -3.295 -0.237 1 93.62 176 ARG B CA 1
ATOM 3351 C C . ARG B 1 176 ? -14.164 -2.348 0.849 1 93.62 176 ARG B C 1
ATOM 3353 O O . ARG B 1 176 ? -14.672 -2.357 1.971 1 93.62 176 ARG B O 1
ATOM 3360 N N . GLY B 1 177 ? -13.125 -1.581 0.488 1 91.19 177 GLY B N 1
ATOM 3361 C CA . GLY B 1 177 ? -12.555 -0.627 1.426 1 91.19 177 GLY B CA 1
ATOM 3362 C C . GLY B 1 177 ? -11.336 -1.158 2.148 1 91.19 177 GLY B C 1
ATOM 3363 O O . GLY B 1 177 ? -10.555 -0.387 2.715 1 91.19 177 GLY B O 1
ATOM 3364 N N . HIS B 1 178 ? -11.18 -2.459 2.146 1 91.69 178 HIS B N 1
ATOM 3365 C CA . HIS B 1 178 ? -9.977 -3.045 2.732 1 91.69 178 HIS B CA 1
ATOM 3366 C C . HIS B 1 178 ? -8.773 -2.863 1.813 1 91.69 178 HIS B C 1
ATOM 3368 O O . HIS B 1 178 ? -8.93 -2.723 0.599 1 91.69 178 HIS B O 1
ATOM 3374 N N . GLY B 1 179 ? -7.668 -2.832 2.422 1 92.94 179 GLY B N 1
ATOM 3375 C CA . GLY B 1 179 ? -6.391 -2.754 1.729 1 92.94 179 GLY B CA 1
ATOM 3376 C C . GLY B 1 179 ? -5.199 -2.945 2.648 1 92.94 179 GLY B C 1
ATOM 3377 O O . GLY B 1 179 ? -5.289 -2.686 3.85 1 92.94 179 GLY B O 1
ATOM 3378 N N . ASP B 1 180 ? -4.141 -3.355 2.023 1 93.88 180 ASP B N 1
ATOM 3379 C CA . ASP B 1 180 ? -2.934 -3.609 2.805 1 93.88 180 ASP B CA 1
ATOM 3380 C C . ASP B 1 180 ? -1.703 -3.693 1.904 1 93.88 180 ASP B C 1
ATOM 3382 O O . ASP B 1 180 ? -1.806 -3.52 0.688 1 93.88 180 ASP B O 1
ATOM 3386 N N . MET B 1 181 ? -0.589 -3.783 2.553 1 94.62 181 MET B N 1
ATOM 3387 C CA . MET B 1 181 ? 0.678 -4.062 1.882 1 94.62 181 MET B CA 1
ATOM 3388 C C . MET B 1 181 ? 1.273 -5.379 2.367 1 94.62 181 MET B C 1
ATOM 3390 O O . MET B 1 181 ? 1.464 -5.574 3.568 1 94.62 181 MET B O 1
ATOM 3394 N N . ASP B 1 182 ? 1.576 -6.266 1.425 1 95.12 182 ASP B N 1
ATOM 3395 C CA . ASP B 1 182 ? 2.092 -7.582 1.782 1 95.12 182 ASP B CA 1
ATOM 3396 C C . ASP B 1 182 ? 3.418 -7.863 1.081 1 95.12 182 ASP B C 1
ATOM 3398 O O . ASP B 1 182 ? 3.818 -7.121 0.18 1 95.12 182 ASP B O 1
ATOM 3402 N N . LEU B 1 183 ? 4.094 -8.93 1.588 1 96 183 LEU B N 1
ATOM 3403 C CA . LEU B 1 183 ? 5.262 -9.43 0.868 1 96 183 LEU B CA 1
ATOM 3404 C C . LEU B 1 183 ? 4.848 -10.094 -0.441 1 96 183 LEU B C 1
ATOM 3406 O O . LEU B 1 183 ? 3.807 -10.75 -0.507 1 96 183 LEU B O 1
ATOM 3410 N N . SER B 1 184 ? 5.695 -9.867 -1.435 1 97.19 184 SER B N 1
ATOM 3411 C CA . SER B 1 184 ? 5.391 -10.461 -2.73 1 97.19 184 SER B CA 1
ATOM 3412 C C . SER B 1 184 ? 6.66 -10.906 -3.447 1 97.19 184 SER B C 1
ATOM 3414 O O . SER B 1 184 ? 7.762 -10.484 -3.088 1 97.19 184 SER B O 1
ATOM 3416 N N . THR B 1 185 ? 6.586 -11.828 -4.359 1 98.25 185 THR B N 1
ATOM 3417 C CA . THR B 1 185 ? 7.629 -12.305 -5.262 1 98.25 185 THR B CA 1
ATOM 3418 C C . THR B 1 185 ? 7.16 -12.25 -6.711 1 98.25 185 THR B C 1
ATOM 3420 O O . THR B 1 185 ? 6.047 -12.68 -7.023 1 98.25 185 THR B O 1
ATOM 3423 N N . VAL B 1 186 ? 7.996 -11.672 -7.523 1 98.75 186 VAL B N 1
ATOM 3424 C CA . VAL B 1 186 ? 7.707 -11.633 -8.953 1 98.75 186 VAL B CA 1
ATOM 3425 C C . VAL B 1 186 ? 8.828 -12.32 -9.727 1 98.75 186 VAL B C 1
ATOM 3427 O O . VAL B 1 186 ? 10 -11.977 -9.57 1 98.75 186 VAL B O 1
ATOM 3430 N N . TRP B 1 187 ? 8.508 -13.305 -10.453 1 98.88 187 TRP B N 1
ATOM 3431 C CA . TRP B 1 187 ? 9.422 -13.93 -11.406 1 98.88 187 TRP B CA 1
ATOM 3432 C C . TRP B 1 187 ? 8.922 -13.75 -12.836 1 98.88 187 TRP B C 1
ATOM 3434 O O . TRP B 1 187 ? 7.715 -13.75 -13.078 1 98.88 187 TRP B O 1
ATOM 3444 N N . LYS B 1 188 ? 9.859 -13.57 -13.75 1 98.81 188 LYS B N 1
ATOM 3445 C CA . LYS B 1 188 ? 9.516 -13.609 -15.164 1 98.81 188 LYS B CA 1
ATOM 3446 C C . LYS B 1 188 ? 9.688 -15.016 -15.734 1 98.81 188 LYS B C 1
ATOM 3448 O O . LYS B 1 188 ? 10.75 -15.617 -15.602 1 98.81 188 LYS B O 1
ATOM 3453 N N . PHE B 1 189 ? 8.633 -15.516 -16.281 1 98.69 189 PHE B N 1
ATOM 3454 C CA . PHE B 1 189 ? 8.695 -16.828 -16.922 1 98.69 189 PHE B CA 1
ATOM 3455 C C . PHE B 1 189 ? 9.039 -16.688 -18.391 1 98.69 189 PHE B C 1
ATOM 3457 O O . PHE B 1 189 ? 9.969 -17.344 -18.891 1 98.69 189 PHE B O 1
ATOM 3464 N N . GLN B 1 190 ? 8.359 -15.945 -19.062 1 97 190 GLN B N 1
ATOM 3465 C CA . GLN B 1 190 ? 8.609 -15.555 -20.453 1 97 190 GLN B CA 1
ATOM 3466 C C . GLN B 1 190 ? 8.023 -14.172 -20.75 1 97 190 GLN B C 1
ATOM 3468 O O . GLN B 1 190 ? 7.465 -13.523 -19.859 1 97 190 GLN B O 1
ATOM 3473 N N . ASP B 1 191 ? 8.234 -13.648 -22.016 1 96.81 191 ASP B N 1
ATOM 3474 C CA . ASP B 1 191 ? 7.781 -12.297 -22.328 1 96.81 191 ASP B CA 1
ATOM 3475 C C . ASP B 1 191 ? 6.293 -12.133 -22.031 1 96.81 191 ASP B C 1
ATOM 3477 O O . ASP B 1 191 ? 5.461 -12.883 -22.547 1 96.81 191 ASP B O 1
ATOM 3481 N N . GLY B 1 192 ? 6.059 -11.188 -21.141 1 97.62 192 GLY B N 1
ATOM 3482 C CA . GLY B 1 192 ? 4.688 -10.844 -20.812 1 97.62 192 GLY B CA 1
ATOM 3483 C C . GLY B 1 192 ? 4.043 -11.82 -19.844 1 97.62 192 GLY B C 1
ATOM 3484 O O . GLY B 1 192 ? 2.857 -11.703 -19.531 1 97.62 192 GLY B O 1
ATOM 3485 N N . LEU B 1 193 ? 4.801 -12.828 -19.438 1 98.62 193 LEU B N 1
ATOM 3486 C CA . LEU B 1 193 ? 4.25 -13.852 -18.547 1 98.62 193 LEU B CA 1
ATOM 3487 C C . LEU B 1 193 ? 5 -13.875 -17.219 1 98.62 193 LEU B C 1
ATOM 3489 O O . LEU B 1 193 ? 6.195 -14.18 -17.188 1 98.62 193 LEU B O 1
ATOM 3493 N N . TYR B 1 194 ? 4.258 -13.578 -16.125 1 98.88 194 TYR B N 1
ATOM 3494 C CA . TYR B 1 194 ? 4.922 -13.359 -14.836 1 98.88 194 TYR B CA 1
ATOM 3495 C C . TYR B 1 194 ? 4.289 -14.203 -13.742 1 98.88 194 TYR B C 1
ATOM 3497 O O . TYR B 1 194 ? 3.062 -14.219 -13.594 1 98.88 194 TYR B O 1
ATOM 3505 N N . LEU B 1 195 ? 5.121 -14.938 -13 1 98.88 195 LEU B N 1
ATOM 3506 C CA . LEU B 1 195 ? 4.711 -15.492 -11.711 1 98.88 195 LEU B CA 1
ATOM 3507 C C . LEU B 1 195 ? 4.613 -14.398 -10.648 1 98.88 195 LEU B C 1
ATOM 3509 O O . LEU B 1 195 ? 5.543 -13.609 -10.484 1 98.88 195 LEU B O 1
ATOM 3513 N N . PHE B 1 196 ? 3.535 -14.32 -9.992 1 98.88 196 PHE B N 1
ATOM 3514 C CA . PHE B 1 196 ? 3.336 -13.391 -8.891 1 98.88 196 PHE B CA 1
ATOM 3515 C C . PHE B 1 196 ? 2.793 -14.117 -7.664 1 98.88 196 PHE B C 1
ATOM 3517 O O . PHE B 1 196 ? 1.734 -14.742 -7.723 1 98.88 196 PHE B O 1
ATOM 3524 N N . CYS B 1 197 ? 3.48 -13.977 -6.578 1 98.62 197 CYS B N 1
ATOM 3525 C CA . CYS B 1 197 ? 3.061 -14.586 -5.324 1 98.62 197 CYS B CA 1
ATOM 3526 C C . CYS B 1 197 ? 3.01 -13.555 -4.203 1 98.62 197 CYS B C 1
ATOM 3528 O O . CYS B 1 197 ? 3.85 -12.656 -4.145 1 98.62 197 CYS B O 1
ATOM 3530 N N . PHE B 1 198 ? 2.045 -13.672 -3.398 1 97.38 198 PHE B N 1
ATOM 3531 C CA . PHE B 1 198 ? 2.047 -12.836 -2.203 1 97.38 198 PHE B CA 1
ATOM 3532 C C . PHE B 1 198 ? 1.765 -13.672 -0.958 1 97.38 198 PHE B C 1
ATOM 3534 O O . PHE B 1 198 ? 1.238 -14.781 -1.055 1 97.38 198 PHE B O 1
ATOM 3541 N N . ARG B 1 199 ? 2.189 -13.203 0.192 1 95.38 199 ARG B N 1
ATOM 3542 C CA . ARG B 1 199 ? 2.004 -13.758 1.528 1 95.38 199 ARG B CA 1
ATOM 3543 C C . ARG B 1 199 ? 1.47 -12.703 2.49 1 95.38 199 ARG B C 1
ATOM 3545 O O . ARG B 1 199 ? 2.109 -11.672 2.707 1 95.38 199 ARG B O 1
ATOM 3552 N N . GLU B 1 200 ? 0.331 -12.977 3.01 1 88 200 GLU B N 1
ATOM 3553 C CA . GLU B 1 200 ? -0.329 -11.977 3.846 1 88 200 GLU B CA 1
ATOM 3554 C C . GLU B 1 200 ? 0.183 -12.031 5.281 1 88 200 GLU B C 1
ATOM 3556 O O . GLU B 1 200 ? 0.396 -13.117 5.828 1 88 200 GLU B O 1
ATOM 3561 N N . PHE B 1 201 ? 0.296 -10.852 5.879 1 81.12 201 PHE B N 1
ATOM 3562 C CA . PHE B 1 201 ? 0.772 -10.773 7.258 1 81.12 201 PHE B CA 1
ATOM 3563 C C . PHE B 1 201 ? -0.359 -11.055 8.234 1 81.12 201 PHE B C 1
ATOM 3565 O O . PHE B 1 201 ? -0.154 -11.719 9.258 1 81.12 201 PHE B O 1
ATOM 3572 N N . ARG B 1 202 ? -1.48 -10.555 7.902 1 76.44 202 ARG B N 1
ATOM 3573 C CA . ARG B 1 202 ? -2.568 -10.531 8.875 1 76.44 202 ARG B CA 1
ATOM 3574 C C . ARG B 1 202 ? -3.266 -11.883 8.945 1 76.44 202 ARG B C 1
ATOM 3576 O O . ARG B 1 202 ? -3.744 -12.289 10.008 1 76.44 202 ARG B O 1
ATOM 3583 N N . ILE B 1 203 ? -3.332 -12.5 7.84 1 78.25 203 ILE B N 1
ATOM 3584 C CA . ILE B 1 203 ? -3.965 -13.812 7.777 1 78.25 203 ILE B CA 1
ATOM 3585 C C . ILE B 1 203 ? -3.004 -14.82 7.152 1 78.25 203 ILE B C 1
ATOM 3587 O O . ILE B 1 203 ? -2.135 -14.453 6.363 1 78.25 203 ILE B O 1
ATOM 3591 N N . ALA B 1 204 ? -3.221 -16.031 7.52 1 85.94 204 ALA B N 1
ATOM 3592 C CA . ALA B 1 204 ? -2.348 -17.094 7.02 1 85.94 204 ALA B CA 1
ATOM 3593 C C . ALA B 1 204 ? -2.736 -17.5 5.605 1 85.94 204 ALA B C 1
ATOM 3595 O O . ALA B 1 204 ? -3.273 -18.594 5.395 1 85.94 204 ALA B O 1
ATOM 3596 N N . VAL B 1 205 ? -2.467 -16.625 4.664 1 89.5 205 VAL B N 1
ATOM 3597 C CA . VAL B 1 205 ? -2.838 -16.875 3.277 1 89.5 205 VAL B CA 1
ATOM 3598 C C . VAL B 1 205 ? -1.677 -16.516 2.357 1 89.5 205 VAL B C 1
ATOM 3600 O O . VAL B 1 205 ? -1.015 -15.492 2.557 1 89.5 205 VAL B O 1
ATOM 3603 N N . ALA B 1 206 ? -1.407 -17.438 1.459 1 93.19 206 ALA B N 1
ATOM 3604 C CA . ALA B 1 206 ? -0.498 -17.156 0.35 1 93.19 206 ALA B CA 1
ATOM 3605 C C . ALA B 1 206 ? -1.148 -17.5 -0.989 1 93.19 206 ALA B C 1
ATOM 3607 O O . ALA B 1 206 ? -2.162 -18.203 -1.036 1 93.19 206 ALA B O 1
ATOM 3608 N N . SER B 1 207 ? -0.594 -16.875 -1.962 1 96.62 207 SER B N 1
ATOM 3609 C CA . SER B 1 207 ? -1.144 -17.141 -3.287 1 96.62 207 SER B CA 1
ATOM 3610 C C . SER B 1 207 ? -0.035 -17.359 -4.309 1 96.62 207 SER B C 1
ATOM 3612 O O . SER B 1 207 ? 1.119 -17 -4.07 1 96.62 207 SER B O 1
ATOM 3614 N N . VAL B 1 208 ? -0.311 -18.094 -5.355 1 98.38 208 VAL B N 1
ATOM 3615 C CA . VAL B 1 208 ? 0.518 -18.266 -6.547 1 98.38 208 VAL B CA 1
ATOM 3616 C C . VAL B 1 208 ? -0.288 -17.906 -7.789 1 98.38 208 VAL B C 1
ATOM 3618 O O . VAL B 1 208 ? -1.325 -18.516 -8.062 1 98.38 208 VAL B O 1
ATOM 3621 N N . TRP B 1 209 ? 0.189 -16.922 -8.492 1 98.69 209 TRP B N 1
ATOM 3622 C CA . TRP B 1 209 ? -0.499 -16.453 -9.695 1 98.69 209 TRP B CA 1
ATOM 3623 C C . TRP B 1 209 ? 0.423 -16.516 -10.906 1 98.69 209 TRP B C 1
ATOM 3625 O O . TRP B 1 209 ? 1.639 -16.359 -10.781 1 98.69 209 TRP B O 1
ATOM 3635 N N . LEU B 1 210 ? -0.077 -16.828 -12 1 98.88 210 LEU B N 1
ATOM 3636 C CA . LEU B 1 210 ? 0.569 -16.578 -13.281 1 98.88 210 LEU B CA 1
ATOM 3637 C C . LEU B 1 210 ? -0.197 -15.523 -14.086 1 98.88 210 LEU B C 1
ATOM 3639 O O . LEU B 1 210 ? -1.306 -15.789 -14.555 1 98.88 210 LEU B O 1
ATOM 3643 N N . HIS B 1 211 ? 0.378 -14.328 -14.188 1 98.81 211 HIS B N 1
ATOM 3644 C CA . HIS B 1 211 ? -0.215 -13.211 -14.906 1 98.81 211 HIS B CA 1
ATOM 3645 C C . HIS B 1 211 ? 0.249 -13.18 -16.359 1 98.81 211 HIS B C 1
ATOM 3647 O O . HIS B 1 211 ? 1.45 -13.109 -16.625 1 98.81 211 HIS B O 1
ATOM 3653 N N . ASP B 1 212 ? -0.654 -13.273 -17.297 1 98.75 212 ASP B N 1
ATOM 3654 C CA . ASP B 1 212 ? -0.348 -13.023 -18.688 1 98.75 212 ASP B CA 1
ATOM 3655 C C . ASP B 1 212 ? -0.593 -11.555 -19.047 1 98.75 212 ASP B C 1
ATOM 3657 O O . ASP B 1 212 ? -1.719 -11.172 -19.375 1 98.75 212 ASP B O 1
ATOM 3661 N N . LEU B 1 213 ? 0.466 -10.805 -19.062 1 98.25 213 LEU B N 1
ATOM 3662 C CA . LEU B 1 213 ? 0.376 -9.375 -19.312 1 98.25 213 LEU B CA 1
ATOM 3663 C C . LEU B 1 213 ? 0.695 -9.055 -20.766 1 98.25 213 LEU B C 1
ATOM 3665 O O . LEU B 1 213 ? 1.037 -7.918 -21.094 1 98.25 213 LEU B O 1
ATOM 3669 N N . GLY B 1 214 ? 0.77 -10.133 -21.562 1 95.38 214 GLY B N 1
ATOM 3670 C CA . GLY B 1 214 ? 0.706 -9.898 -23 1 95.38 214 GLY B CA 1
ATOM 3671 C C . GLY B 1 214 ? -0.667 -9.453 -23.469 1 95.38 214 GLY B C 1
ATOM 3672 O O . GLY B 1 214 ? -1.349 -8.688 -22.781 1 95.38 214 GLY B O 1
ATOM 3673 N N . TYR B 1 215 ? -1.128 -9.945 -24.609 1 92.75 215 TYR B N 1
ATOM 3674 C CA . TYR B 1 215 ? -2.385 -9.5 -25.203 1 92.75 215 TYR B CA 1
ATOM 3675 C C . TYR B 1 215 ? -3.576 -10.086 -24.453 1 92.75 215 TYR B C 1
ATOM 3677 O O . TYR B 1 215 ? -4.66 -9.508 -24.453 1 92.75 215 TYR B O 1
ATOM 3685 N N . ALA B 1 216 ? -3.336 -11.234 -23.766 1 95.5 216 ALA B N 1
ATOM 3686 C CA . ALA B 1 216 ? -4.469 -11.945 -23.172 1 95.5 216 ALA B CA 1
ATOM 3687 C C . ALA B 1 216 ? -5.02 -11.203 -21.969 1 95.5 216 ALA B C 1
ATOM 3689 O O . ALA B 1 216 ? -6.227 -11.203 -21.719 1 95.5 216 ALA B O 1
ATOM 3690 N N . LEU B 1 217 ? -4.137 -10.594 -21.156 1 98.19 217 LEU B N 1
ATOM 3691 C CA . LEU B 1 217 ? -4.508 -9.875 -19.938 1 98.19 217 LEU B CA 1
ATOM 3692 C C . LEU B 1 217 ? -5.414 -10.727 -19.062 1 98.19 217 LEU B C 1
ATOM 3694 O O . LEU B 1 217 ? -6.48 -10.273 -18.641 1 98.19 217 LEU B O 1
ATOM 3698 N N . LYS B 1 218 ? -4.988 -11.984 -18.828 1 98.56 218 LYS B N 1
ATOM 3699 C CA . LYS B 1 218 ? -5.648 -12.969 -17.984 1 98.56 218 LYS B CA 1
ATOM 3700 C C . LYS B 1 218 ? -4.723 -13.422 -16.859 1 98.56 218 LYS B C 1
ATOM 3702 O O . LYS B 1 218 ? -3.5 -13.352 -16.984 1 98.56 218 LYS B O 1
ATOM 3707 N N . THR B 1 219 ? -5.309 -13.773 -15.82 1 98.62 219 THR B N 1
ATOM 3708 C CA . THR B 1 219 ? -4.535 -14.32 -14.711 1 98.62 219 THR B CA 1
ATOM 3709 C C . THR B 1 219 ? -5.16 -15.617 -14.203 1 98.62 219 THR B C 1
ATOM 3711 O O . THR B 1 219 ? -6.383 -15.773 -14.227 1 98.62 219 THR B O 1
ATOM 3714 N N . THR B 1 220 ? -4.383 -16.5 -13.812 1 98.38 220 THR B N 1
ATOM 3715 C CA . THR B 1 220 ? -4.727 -17.766 -13.172 1 98.38 220 THR B CA 1
ATOM 3716 C C . THR B 1 220 ? -3.938 -17.953 -11.883 1 98.38 220 THR B C 1
ATOM 3718 O O . THR B 1 220 ? -2.742 -17.656 -11.828 1 98.38 220 THR B O 1
ATOM 3721 N N . GLY B 1 221 ? -4.645 -18.438 -10.883 1 97.62 221 GLY B N 1
ATOM 3722 C CA . GLY B 1 221 ? -3.9 -18.609 -9.641 1 97.62 221 GLY B CA 1
ATOM 3723 C C . GLY B 1 221 ? -4.598 -19.5 -8.641 1 97.62 221 GLY B C 1
ATOM 3724 O O . GLY B 1 221 ? -5.602 -20.141 -8.969 1 97.62 221 GLY B O 1
ATOM 3725 N N . VAL B 1 222 ? -3.945 -19.672 -7.496 1 96.31 222 VAL B N 1
ATOM 3726 C CA . VAL B 1 222 ? -4.461 -20.469 -6.383 1 96.31 222 VAL B CA 1
ATOM 3727 C C . VAL B 1 222 ? -4.145 -19.75 -5.062 1 96.31 222 VAL B C 1
ATOM 3729 O O . VAL B 1 222 ? -3.215 -18.953 -4.988 1 96.31 222 VAL B O 1
ATOM 3732 N N . PHE B 1 223 ? -4.957 -20.094 -4.078 1 94.19 223 PHE B N 1
ATOM 3733 C CA . PHE B 1 223 ? -4.73 -19.672 -2.697 1 94.19 223 PHE B CA 1
ATOM 3734 C C . PHE B 1 223 ? -4.516 -20.875 -1.794 1 94.19 223 PHE B C 1
ATOM 3736 O O . PHE B 1 223 ? -5.145 -21.922 -1.979 1 94.19 223 PHE B O 1
ATOM 3743 N N . LEU B 1 224 ? -3.613 -20.719 -0.978 1 92.5 224 LEU B N 1
ATOM 3744 C CA . LEU B 1 224 ? -3.461 -21.594 0.176 1 92.5 224 LEU B CA 1
ATOM 3745 C C . LEU B 1 224 ? -3.576 -20.812 1.478 1 92.5 224 LEU B C 1
ATOM 3747 O O . LEU B 1 224 ? -2.914 -19.781 1.647 1 92.5 224 LEU B O 1
ATOM 3751 N N . GLY B 1 225 ? -4.445 -21.234 2.336 1 89.75 225 GLY B N 1
ATOM 3752 C CA . GLY B 1 225 ? -4.598 -20.531 3.6 1 89.75 225 GLY B CA 1
ATOM 3753 C C . GLY B 1 225 ? -5.25 -21.375 4.68 1 89.75 225 GLY B C 1
ATOM 3754 O O . GLY B 1 225 ? -5.535 -22.547 4.465 1 89.75 225 GLY B O 1
ATOM 3755 N N . LEU B 1 226 ? -5.371 -20.75 5.828 1 87.12 226 LEU B N 1
ATOM 3756 C CA . LEU B 1 226 ? -6.055 -21.359 6.965 1 87.12 226 LEU B CA 1
ATOM 3757 C C . LEU B 1 226 ? -7.441 -20.75 7.152 1 87.12 226 LEU B C 1
ATOM 3759 O O . LEU B 1 226 ? -7.598 -19.531 7.121 1 87.12 226 LEU B O 1
ATOM 3763 N N . THR B 1 227 ? -8.352 -21.656 7.324 1 82.88 227 THR B N 1
ATOM 3764 C CA . THR B 1 227 ? -9.703 -21.203 7.629 1 82.88 227 THR B CA 1
ATOM 3765 C C . THR B 1 227 ? -9.805 -20.719 9.078 1 82.88 227 THR B C 1
ATOM 3767 O O . THR B 1 227 ? -8.867 -20.906 9.859 1 82.88 227 THR B O 1
ATOM 3770 N N . GLY B 1 228 ? -10.938 -20.109 9.359 1 78.25 228 GLY B N 1
ATOM 3771 C CA . GLY B 1 228 ? -11.164 -19.641 10.719 1 78.25 228 GLY B CA 1
ATOM 3772 C C . GLY B 1 228 ? -11.055 -20.734 11.758 1 78.25 228 GLY B C 1
ATOM 3773 O O . GLY B 1 228 ? -10.648 -20.484 12.891 1 78.25 228 GLY B O 1
ATOM 3774 N N . ASP B 1 229 ? -11.352 -21.938 11.359 1 82 229 ASP B N 1
ATOM 3775 C CA . ASP B 1 229 ? -11.312 -23.047 12.297 1 82 229 ASP B CA 1
ATOM 3776 C C . ASP B 1 229 ? -9.961 -23.766 12.258 1 82 229 ASP B C 1
ATOM 3778 O O . ASP B 1 229 ? -9.789 -24.828 12.852 1 82 229 ASP B O 1
ATOM 3782 N N . GLY B 1 230 ? -9.039 -23.234 11.453 1 79.12 230 GLY B N 1
ATOM 3783 C CA . GLY B 1 230 ? -7.652 -23.688 11.5 1 79.12 230 GLY B CA 1
ATOM 3784 C C . GLY B 1 230 ? -7.336 -24.75 10.453 1 79.12 230 GLY B C 1
ATOM 3785 O O . GLY B 1 230 ? -6.262 -25.344 10.477 1 79.12 230 GLY B O 1
ATOM 3786 N N . ARG B 1 231 ? -8.211 -25 9.547 1 85.62 231 ARG B N 1
ATOM 3787 C CA . ARG B 1 231 ? -7.973 -26.016 8.516 1 85.62 231 ARG B CA 1
ATOM 3788 C C . ARG B 1 231 ? -7.324 -25.391 7.281 1 85.62 231 ARG B C 1
ATOM 3790 O O . ARG B 1 231 ? -7.633 -24.25 6.918 1 85.62 231 ARG B O 1
ATOM 3797 N N . SER B 1 232 ? -6.414 -26.25 6.746 1 87.56 232 SER B N 1
ATOM 3798 C CA . SER B 1 232 ? -5.82 -25.812 5.484 1 87.56 232 SER B CA 1
ATOM 3799 C C . SER B 1 232 ? -6.844 -25.859 4.355 1 87.56 232 SER B C 1
ATOM 3801 O O . SER B 1 232 ? -7.637 -26.797 4.258 1 87.56 232 SER B O 1
ATOM 3803 N N . GLU B 1 233 ? -6.906 -24.812 3.607 1 87.56 233 GLU B N 1
ATOM 3804 C CA . GLU B 1 233 ? -7.844 -24.719 2.492 1 87.56 233 GLU B CA 1
ATOM 3805 C C . GLU B 1 233 ? -7.145 -24.25 1.222 1 87.56 233 GLU B C 1
ATOM 3807 O O . GLU B 1 233 ? -6.277 -23.375 1.275 1 87.56 233 GLU B O 1
ATOM 3812 N N . HIS B 1 234 ? -7.543 -24.891 0.126 1 88.88 234 HIS B N 1
ATOM 3813 C CA . HIS B 1 234 ? -7.062 -24.547 -1.204 1 88.88 234 HIS B CA 1
ATOM 3814 C C . HIS B 1 234 ? -8.188 -23.984 -2.068 1 88.88 234 HIS B C 1
ATOM 3816 O O . HIS B 1 234 ? -9.289 -24.531 -2.082 1 88.88 234 HIS B O 1
ATOM 3822 N N . SER B 1 235 ? -7.906 -22.906 -2.703 1 91 235 SER B N 1
ATOM 3823 C CA . SER B 1 235 ? -8.898 -22.344 -3.611 1 91 235 SER B CA 1
ATOM 3824 C C . SER B 1 235 ? -8.266 -21.953 -4.941 1 91 235 SER B C 1
ATOM 3826 O O . SER B 1 235 ? -7.148 -21.422 -4.977 1 91 235 SER B O 1
ATOM 3828 N N . ARG B 1 236 ? -9.039 -22.328 -6.008 1 94.56 236 ARG B N 1
ATOM 3829 C CA . ARG B 1 236 ? -8.656 -21.859 -7.336 1 94.56 236 ARG B CA 1
ATOM 3830 C C . ARG B 1 236 ? -9.078 -20.406 -7.547 1 94.56 236 ARG B C 1
ATOM 3832 O O . ARG B 1 236 ? -10 -19.922 -6.891 1 94.56 236 ARG B O 1
ATOM 3839 N N . ALA B 1 237 ? -8.375 -19.781 -8.422 1 96.19 237 ALA B N 1
ATOM 3840 C CA . ALA B 1 237 ? -8.688 -18.391 -8.711 1 96.19 237 ALA B CA 1
ATOM 3841 C C . ALA B 1 237 ? -8.258 -18.016 -10.125 1 96.19 237 ALA B C 1
ATOM 3843 O O . ALA B 1 237 ? -7.461 -18.719 -10.75 1 96.19 237 ALA B O 1
ATOM 3844 N N . GLY B 1 238 ? -8.797 -16.938 -10.664 1 98.06 238 GLY B N 1
ATOM 3845 C CA . GLY B 1 238 ? -8.438 -16.438 -11.977 1 98.06 238 GLY B CA 1
ATOM 3846 C C . GLY B 1 238 ? -9.398 -15.383 -12.492 1 98.06 238 GLY B C 1
ATOM 3847 O O . GLY B 1 238 ? -10.484 -15.203 -11.938 1 98.06 238 GLY B O 1
ATOM 3848 N N . GLY B 1 239 ? -8.922 -14.703 -13.508 1 98.25 239 GLY B N 1
ATOM 3849 C CA . GLY B 1 239 ? -9.797 -13.688 -14.078 1 98.25 239 GLY B CA 1
ATOM 3850 C C . GLY B 1 239 ? -9.078 -12.742 -15.023 1 98.25 239 GLY B C 1
ATOM 3851 O O . GLY B 1 239 ? -8.156 -13.148 -15.734 1 98.25 239 GLY B O 1
ATOM 3852 N N . HIS B 1 240 ? -9.625 -11.523 -15.133 1 98.5 240 HIS B N 1
ATOM 3853 C CA . HIS B 1 240 ? -9.164 -10.531 -16.094 1 98.5 240 HIS B CA 1
ATOM 3854 C C . HIS B 1 240 ? -8.242 -9.516 -15.438 1 98.5 240 HIS B C 1
ATOM 3856 O O . HIS B 1 240 ? -8.422 -9.164 -14.273 1 98.5 240 HIS B O 1
ATOM 3862 N N . ILE B 1 241 ? -7.281 -9.07 -16.203 1 98.56 241 ILE B N 1
ATOM 3863 C CA . ILE B 1 241 ? -6.379 -8.008 -15.766 1 98.56 241 ILE B CA 1
ATOM 3864 C C . ILE B 1 241 ? -6.633 -6.742 -16.578 1 98.56 241 ILE B C 1
ATOM 3866 O O . ILE B 1 241 ? -6.734 -6.793 -17.812 1 98.56 241 ILE B O 1
ATOM 3870 N N . TYR B 1 242 ? -6.738 -5.645 -15.969 1 98.06 242 TYR B N 1
ATOM 3871 C CA . TYR B 1 242 ? -6.848 -4.328 -16.594 1 98.06 242 TYR B CA 1
ATOM 3872 C C . TYR B 1 242 ? -5.73 -3.406 -16.125 1 98.06 242 TYR B C 1
ATOM 3874 O O . TYR B 1 242 ? -5.777 -2.879 -15.016 1 98.06 242 TYR B O 1
ATOM 3882 N N . PRO B 1 243 ? -4.715 -3.209 -16.969 1 97.38 243 PRO B N 1
ATOM 3883 C CA . PRO B 1 243 ? -3.668 -2.262 -16.578 1 97.38 243 PRO B CA 1
ATOM 3884 C C . PRO B 1 243 ? -4.199 -0.843 -16.375 1 97.38 243 PRO B C 1
ATOM 3886 O O . PRO B 1 243 ? -4.863 -0.3 -17.266 1 97.38 243 PRO B O 1
ATOM 3889 N N . LEU B 1 244 ? -3.934 -0.251 -15.234 1 96.81 244 LEU B N 1
ATOM 3890 C CA . LEU B 1 244 ? -4.43 1.083 -14.922 1 96.81 244 LEU B CA 1
ATOM 3891 C C . LEU B 1 244 ? -3.383 2.145 -15.242 1 96.81 244 LEU B C 1
ATOM 3893 O O . LEU B 1 244 ? -3.725 3.258 -15.641 1 96.81 244 LEU B O 1
ATOM 3897 N N . GLY B 1 245 ? -2.092 1.826 -14.953 1 96 245 GLY B N 1
ATOM 3898 C CA . GLY B 1 245 ? -1.002 2.76 -15.188 1 96 245 GLY B CA 1
ATOM 3899 C C . GLY B 1 245 ? 0.334 2.264 -14.672 1 96 245 GLY B C 1
ATOM 3900 O O . GLY B 1 245 ? 0.414 1.188 -14.078 1 96 245 GLY B O 1
ATOM 3901 N N . ALA B 1 246 ? 1.386 3.025 -15.031 1 96.38 246 ALA B N 1
ATOM 3902 C CA . ALA B 1 246 ? 2.74 2.701 -14.594 1 96.38 246 ALA B CA 1
ATOM 3903 C C . ALA B 1 246 ? 3.557 3.969 -14.352 1 96.38 246 ALA B C 1
ATOM 3905 O O . ALA B 1 246 ? 3.281 5.012 -14.953 1 96.38 246 ALA B O 1
ATOM 3906 N N . VAL B 1 247 ? 4.434 3.85 -13.391 1 97.06 247 VAL B N 1
ATOM 3907 C CA . VAL B 1 247 ? 5.41 4.914 -13.188 1 97.06 247 VAL B CA 1
ATOM 3908 C C . VAL B 1 247 ? 6.824 4.355 -13.344 1 97.06 247 VAL B C 1
ATOM 3910 O O . VAL B 1 247 ? 7.039 3.15 -13.203 1 97.06 247 VAL B O 1
ATOM 3913 N N . ALA B 1 248 ? 7.73 5.27 -13.664 1 95.75 248 ALA B N 1
ATOM 3914 C CA . ALA B 1 248 ? 9.156 4.977 -13.648 1 95.75 248 ALA B CA 1
ATOM 3915 C C . ALA B 1 248 ? 9.883 5.855 -12.633 1 95.75 248 ALA B C 1
ATOM 3917 O O . ALA B 1 248 ? 9.523 7.016 -12.438 1 95.75 248 ALA B O 1
ATOM 3918 N N . TYR B 1 249 ? 10.828 5.328 -11.984 1 96.44 249 TYR B N 1
ATOM 3919 C CA . TYR B 1 249 ? 11.625 6.066 -11.008 1 96.44 249 TYR B CA 1
ATOM 3920 C C . TYR B 1 249 ? 12.844 6.699 -11.664 1 96.44 249 TYR B C 1
ATOM 3922 O O . TYR B 1 249 ? 13.711 5.996 -12.195 1 96.44 249 TYR B O 1
ATOM 3930 N N . PRO B 1 250 ? 12.953 7.922 -11.617 1 92.44 250 PRO B N 1
ATOM 3931 C CA . PRO B 1 250 ? 14.023 8.594 -12.359 1 92.44 250 PRO B CA 1
ATOM 3932 C C . PRO B 1 250 ? 15.383 8.445 -11.688 1 92.44 250 PRO B C 1
ATOM 3934 O O . PRO B 1 250 ? 16.422 8.578 -12.344 1 92.44 250 PRO B O 1
ATOM 3937 N N . ASP B 1 251 ? 15.469 8.203 -10.344 1 92.06 251 ASP B N 1
ATOM 3938 C CA . ASP B 1 251 ? 16.719 8.188 -9.594 1 92.06 251 ASP B CA 1
ATOM 3939 C C . ASP B 1 251 ? 16.797 6.977 -8.664 1 92.06 251 ASP B C 1
ATOM 3941 O O . ASP B 1 251 ? 17.109 5.871 -9.109 1 92.06 251 ASP B O 1
ATOM 3945 N N . ALA B 1 252 ? 16.391 7.203 -7.367 1 94.56 252 ALA B N 1
ATOM 3946 C CA . ALA B 1 252 ? 16.406 6.098 -6.414 1 94.56 252 ALA B CA 1
ATOM 3947 C C . ALA B 1 252 ? 15.391 5.02 -6.801 1 94.56 252 ALA B C 1
ATOM 3949 O O . ALA B 1 252 ? 14.25 5.332 -7.141 1 94.56 252 ALA B O 1
ATOM 3950 N N . GLN B 1 253 ? 15.922 3.764 -6.828 1 96.88 253 GLN B N 1
ATOM 3951 C CA . GLN B 1 253 ? 15.055 2.639 -7.168 1 96.88 253 GLN B CA 1
ATOM 3952 C C . GLN B 1 253 ? 14.555 1.931 -5.914 1 96.88 253 GLN B C 1
ATOM 3954 O O . GLN B 1 253 ? 15.273 1.85 -4.914 1 96.88 253 GLN B O 1
ATOM 3959 N N . PRO B 1 254 ? 13.32 1.46 -6.023 1 97.06 254 PRO B N 1
ATOM 3960 C CA . PRO B 1 254 ? 12.898 0.588 -4.926 1 97.06 254 PRO B CA 1
ATOM 3961 C C . PRO B 1 254 ? 13.812 -0.624 -4.754 1 97.06 254 PRO B C 1
ATOM 3963 O O . PRO B 1 254 ? 14.531 -0.995 -5.684 1 97.06 254 PRO B O 1
ATOM 3966 N N . VAL B 1 255 ? 13.812 -1.197 -3.584 1 96.31 255 VAL B N 1
ATOM 3967 C CA . VAL B 1 255 ? 14.586 -2.416 -3.377 1 96.31 255 VAL B CA 1
ATOM 3968 C C . VAL B 1 255 ? 14.078 -3.518 -4.305 1 96.31 255 VAL B C 1
ATOM 3970 O O . VAL B 1 255 ? 12.906 -3.518 -4.691 1 96.31 255 VAL B O 1
#

Secondary structure (DSSP, 8-state):
--------PPPHHHHHTTTTTTPPPBP--TT-EEEEEETTS-EEEEEE-SSSEEEETTEEEE-EEEEEETTEEEEEE--TTSTTEEEEEEEETTT-EEEEEEEEE-SS-BTTB-SEEEEEEEEEETTS---SPPPEE--TTTTEEEEEEEETTEEEEEEE-SSSEEEEEEEESTTTT-EEEEEEEEEEEETTEEEEEEE-SSSSEEEEEEEETTTT-EEEEEEEEE-TTS-EEEEEEEEEEEEEEE---SSSPP-/--------PPPHHHHHTTTTTTPPPBP--TT-EEEEEETTS-EEEEEE-SSSEEEETTEEEE-EEEEEETTEEEEEE--TTSTTEEEEEEEETTT-EEEEEEEEE-SS-BTTB-SEEEEEEEEEETTS---SPPPEE--TTTTEEEEEEEETTEEEEEEE-SSSEEEEEEEESTTTT-EEEEEEEEEEEETTEEEEEEE-SSSSEEEEEEEETTTT-EEEEEEEEE-TTS-EEEEEEEEEEEEEEE---SSSPP-

Sequence (510 aa):
MSEAPEEQWRTYDEFAAGIATYRLPNADLSGRELAVTLDDGTTLALRFEDAETVTCNGIKDPYDAVAVREDVFFVNLPHTSVDGEALTVVFSTTSHRALAVRSVIGAEDVEGVPRVSQTFWSGTTDGGTPTGEVPGPSRDLIGKRNIYRYSPEHLYEHVYVSSQRYAWQCLEGVQRGHGDMDLSTVWKFQDGLYLFCFREFRIAVASVWLHDLGYALKTTGVFLGLTGDGRSEHSRAGGHIYPLGAVAYPDAQPVMSEAPEEQWRTYDEFAAGIATYRLPNADLSGRELAVTLDDGTTLALRFEDAETVTCNGIKDPYDAVAVREDVFFVNLPHTSVDGEALTVVFSTTSHRALAVRSVIGAEDVEGVPRVSQTFWSGTTDGGTPTGEVPGPSRDLIGKRNIYRYSPEHLYEHVYVSSQRYAWQCLEGVQRGHGDMDLSTVWKFQDGLYLFCFREFRIAVASVWLHDLGYALKTTGVFLGLTGDGRSEHSRAGGHIYPLGAVAYPDAQPV